Protein AF-A0A2E6Q935-F1 (afdb_monomer_lite)

Sequence (574 aa):
MYQRMMLMRLKRLKIRVLTGVFLGLAAVMPATADIRQLAAIGEKAPDQEKGEPEIPWSAQVLEIQRALDELGLYRGPINGRLNAATEKAIRRFEIKFGRIGQGGLSPDGILNLSAVTNAVRIQRLLEKSRERQVIRARAALQENAKTRDLVGGVERWARGSADITYTATCTPATMTQCSLARALDEIAKIKRADYRDWALRDAVRVIANLGEEKVGREVIGKISDPRLILVALREMAEGLAHADRPSAARNVALAIPDIRNRAKAIASIAIAHFTKGKAELGRRMIREMLDVLVEEPSMSIYVSLVTEMSHRLVRRGQRENAVELVRAAERRVADREPDSKLDSEWGMVATAYAALGDKDATGRALERIKNADTRQSLILPTAEIFSEDLTTNAASEKKSSPARLRNLVVAMNNFAGARQASGDLDGAKLLVERAGEFLKLLDRSYASDYARAHFIDRALTLGMTAEAVAVIEKINRKTLRIKKSWSFVAFGVETISFESALADTEKVANLFERCLIYLHASRVLGGRLPSALINRLIAKAHALTDKMTEPWWRARALISLAETYRANATVRKN

Secondary structure (DSSP, 8-state):
--HHHHTTTGGG-SS----------------------------------PPPP-PPB-HHHHHHHHHHHHTT---S--SSB--HHHHHHHHHHHHHH---SSSSS-HHHHHHHHHHHHHHHHHHHHHHHHHHHHHHHHHHHHHSTTTGGGSS-HHHHTTS-----------TTTHHHHHHHHHHHHHHT---HHHHHHHHHHHHHHHHHTT-HHHHHHHHTT---HHHHHHHHHHHHHHHHHTT-HHHHHHHHHT--SHHHHHHHHHHHHHHHHHTT-HHHHHHHHHHHHHHHHT---HHHHHHHHHHHHHHHHTTT-HHHHHHHHHHHHHHHHTS-TTS--HHHHHHHHHHHHHTT-HHHHHHHHHT---HHHHHHHHHHHHHHH-SS----GGGGTTS-HHHHHHHHHHHHHHHHHHHHTT-HHHHHHHHHHHHHHHHHS-SSHHHHHHHHHHHHHHHHTT-HHHHHHHHTT---HHHHHHHHHHHHHTT-TTS-HHHHHHHHHT---HHHHHHHHHHHHHHSTTTS-HHHHHHHHHHHHHHHHH--SHHHHHHHHHHHHHHHHHHHHHTT-

Structure (mmCIF, N/CA/C/O backbone):
data_AF-A0A2E6Q935-F1
#
_entry.id   AF-A0A2E6Q935-F1
#
loop_
_atom_site.group_PDB
_atom_site.id
_atom_site.type_symbol
_atom_site.label_atom_id
_atom_site.label_alt_id
_atom_site.label_comp_id
_atom_site.label_asym_id
_atom_site.label_entity_id
_atom_site.label_seq_id
_atom_site.pdbx_PDB_ins_code
_atom_site.Cartn_x
_atom_site.Cartn_y
_atom_site.Cartn_z
_atom_site.occupancy
_atom_site.B_iso_or_equiv
_atom_site.auth_seq_id
_atom_site.auth_comp_id
_atom_site.auth_asym_id
_atom_site.auth_atom_id
_atom_site.pdbx_PDB_model_num
ATOM 1 N N . MET A 1 1 ? 11.431 -3.078 1.982 1.00 28.97 1 MET A N 1
ATOM 2 C CA . MET A 1 1 ? 12.297 -1.870 1.930 1.00 28.97 1 MET A CA 1
ATOM 3 C C . MET A 1 1 ? 13.295 -1.769 3.093 1.00 28.97 1 MET A C 1
ATOM 5 O O . MET A 1 1 ? 14.371 -1.238 2.877 1.00 28.97 1 MET A O 1
ATOM 9 N N . TYR A 1 2 ? 13.038 -2.353 4.272 1.00 25.16 2 TYR A N 1
ATOM 10 C CA . TYR A 1 2 ? 14.078 -2.524 5.307 1.00 25.16 2 TYR A CA 1
ATOM 11 C C . TYR A 1 2 ? 15.154 -3.581 4.943 1.00 25.16 2 TYR A C 1
ATOM 13 O O . TYR A 1 2 ? 16.296 -3.480 5.372 1.00 25.16 2 TYR A O 1
ATOM 21 N N . GLN A 1 3 ? 14.840 -4.558 4.080 1.00 29.91 3 GLN A N 1
ATOM 22 C CA . GLN A 1 3 ? 15.722 -5.708 3.801 1.00 29.91 3 GLN A CA 1
ATOM 23 C C . GLN A 1 3 ? 16.860 -5.478 2.786 1.00 29.91 3 GLN A C 1
ATOM 25 O O . GLN A 1 3 ? 17.916 -6.084 2.934 1.00 29.91 3 GLN A O 1
ATOM 30 N N . ARG A 1 4 ? 16.750 -4.546 1.825 1.00 30.67 4 ARG A N 1
ATOM 31 C CA . ARG A 1 4 ? 17.932 -4.127 1.029 1.00 30.67 4 ARG A CA 1
ATOM 32 C C . ARG A 1 4 ? 18.929 -3.310 1.871 1.00 30.67 4 ARG A C 1
ATOM 34 O O . ARG A 1 4 ? 20.099 -3.229 1.519 1.00 30.67 4 ARG A O 1
ATOM 41 N N . MET A 1 5 ? 18.475 -2.748 2.997 1.00 29.28 5 MET A N 1
ATOM 42 C CA . MET A 1 5 ? 19.273 -1.907 3.895 1.00 29.28 5 MET A CA 1
ATOM 43 C C . MET A 1 5 ? 20.186 -2.720 4.834 1.00 29.28 5 MET A C 1
ATOM 45 O O . MET A 1 5 ? 21.201 -2.202 5.291 1.00 29.28 5 MET A O 1
ATOM 49 N N . MET A 1 6 ? 19.886 -4.005 5.066 1.00 28.14 6 MET A N 1
ATOM 50 C CA . MET A 1 6 ? 20.746 -4.914 5.840 1.00 28.14 6 MET A CA 1
ATOM 51 C C . MET A 1 6 ? 21.801 -5.606 4.955 1.00 28.14 6 MET A C 1
ATOM 53 O O . MET A 1 6 ? 22.958 -5.717 5.351 1.00 28.14 6 MET A O 1
ATOM 57 N N . LEU A 1 7 ? 21.447 -5.939 3.706 1.00 28.31 7 LEU A N 1
ATOM 58 C CA . LEU A 1 7 ? 22.338 -6.585 2.725 1.00 28.31 7 LEU A CA 1
ATOM 59 C C . LEU A 1 7 ? 23.564 -5.740 2.309 1.00 28.31 7 LEU A C 1
ATOM 61 O O . LEU A 1 7 ? 24.525 -6.290 1.779 1.00 28.31 7 LEU A O 1
ATOM 65 N N . MET A 1 8 ? 23.580 -4.426 2.578 1.00 26.20 8 MET A N 1
ATOM 66 C CA . MET A 1 8 ? 24.757 -3.564 2.356 1.00 26.20 8 MET A CA 1
ATOM 67 C C . MET A 1 8 ? 25.541 -3.190 3.622 1.00 26.20 8 MET A C 1
ATOM 69 O O . MET A 1 8 ? 26.686 -2.762 3.488 1.00 26.20 8 MET A O 1
ATOM 73 N N . ARG A 1 9 ? 25.011 -3.377 4.842 1.00 25.72 9 ARG A N 1
ATOM 74 C CA . ARG A 1 9 ? 25.806 -3.101 6.057 1.00 25.72 9 ARG A CA 1
ATOM 75 C C . ARG A 1 9 ? 26.926 -4.128 6.279 1.00 25.72 9 ARG A C 1
ATOM 77 O O . ARG A 1 9 ? 27.952 -3.768 6.839 1.00 25.72 9 ARG A O 1
ATOM 84 N N . LEU A 1 10 ? 26.801 -5.350 5.754 1.00 26.28 10 LEU A N 1
ATOM 85 C CA . LEU A 1 10 ? 27.824 -6.401 5.895 1.00 26.28 10 LEU A CA 1
ATOM 86 C C . LEU A 1 10 ? 28.939 -6.364 4.837 1.00 26.28 10 LEU A C 1
ATOM 88 O O . LEU A 1 10 ? 30.028 -6.864 5.097 1.00 26.28 10 LEU A O 1
ATOM 92 N N . LYS A 1 11 ? 28.752 -5.687 3.692 1.00 29.31 11 LYS A N 1
ATOM 93 C CA . LYS A 1 11 ? 29.875 -5.432 2.762 1.00 29.31 11 LYS A CA 1
ATOM 94 C C . LYS A 1 11 ? 30.903 -4.431 3.321 1.00 29.31 11 LYS A C 1
ATOM 96 O O . LYS A 1 11 ? 31.987 -4.329 2.761 1.00 29.31 11 LYS A O 1
ATOM 101 N N . ARG A 1 12 ? 30.591 -3.730 4.423 1.00 29.11 12 ARG A N 1
ATOM 102 C CA . ARG A 1 12 ? 31.479 -2.777 5.120 1.00 29.11 12 ARG A CA 1
ATOM 103 C C . ARG A 1 12 ? 32.049 -3.280 6.457 1.00 29.11 12 ARG A C 1
ATOM 105 O O . ARG A 1 12 ? 32.733 -2.510 7.115 1.00 29.11 12 ARG A O 1
ATOM 112 N N . LEU A 1 13 ? 31.815 -4.538 6.849 1.00 24.75 13 LEU A N 1
ATOM 113 C CA . LEU A 1 13 ? 32.445 -5.140 8.041 1.00 24.75 13 LEU A CA 1
ATOM 114 C C . LEU A 1 13 ? 33.600 -6.102 7.703 1.00 24.75 13 LEU A C 1
ATOM 116 O O . LEU A 1 13 ? 34.026 -6.886 8.543 1.00 24.75 13 LEU A O 1
ATOM 120 N N . LYS A 1 14 ? 34.143 -6.040 6.480 1.00 28.44 14 LYS A N 1
ATOM 121 C CA . LYS A 1 14 ? 35.535 -6.451 6.276 1.00 28.44 14 LYS A CA 1
ATOM 122 C C . LYS A 1 14 ? 36.405 -5.354 6.897 1.00 28.44 14 LYS A C 1
ATOM 124 O O . LYS A 1 14 ? 36.316 -4.216 6.455 1.00 28.44 14 LYS A O 1
ATOM 129 N N . ILE A 1 15 ? 37.253 -5.738 7.857 1.00 31.00 15 ILE A N 1
ATOM 130 C CA . ILE A 1 15 ? 38.309 -4.936 8.508 1.00 31.00 15 ILE A CA 1
ATOM 131 C C . ILE A 1 15 ? 37.834 -4.138 9.740 1.00 31.00 15 ILE A C 1
ATOM 133 O O . ILE A 1 15 ? 37.561 -2.945 9.651 1.00 31.00 15 ILE A O 1
ATOM 137 N N . ARG A 1 16 ? 37.769 -4.807 10.902 1.00 28.00 16 ARG A N 1
ATOM 138 C CA . ARG A 1 16 ? 38.274 -4.346 12.220 1.00 28.00 16 ARG A CA 1
ATOM 139 C C . ARG A 1 16 ? 37.688 -5.201 13.348 1.00 28.00 16 ARG A C 1
ATOM 141 O O . ARG A 1 16 ? 36.627 -4.893 13.873 1.00 28.00 16 ARG A O 1
ATOM 148 N N . VAL A 1 17 ? 38.434 -6.223 13.758 1.00 23.88 17 VAL A N 1
ATOM 149 C CA . VAL A 1 17 ? 38.594 -6.546 15.180 1.00 23.88 17 VAL A CA 1
ATOM 150 C C . VAL A 1 17 ? 40.092 -6.752 15.377 1.00 23.88 17 VAL A C 1
ATOM 152 O O . VAL A 1 17 ? 40.624 -7.820 15.095 1.00 23.88 17 VAL A O 1
ATOM 155 N N . LEU A 1 18 ? 40.772 -5.667 15.764 1.00 24.14 18 LEU A N 1
ATOM 156 C CA . LEU A 1 18 ? 41.978 -5.777 16.573 1.00 24.14 18 LEU A CA 1
ATOM 157 C C . LEU A 1 18 ? 41.522 -6.404 17.892 1.00 24.14 18 LEU A C 1
ATOM 159 O O . LEU A 1 18 ? 40.772 -5.788 18.647 1.00 24.14 18 LEU A O 1
ATOM 163 N N . THR A 1 19 ? 41.941 -7.635 18.135 1.00 25.34 19 THR A N 1
ATOM 164 C CA . THR A 1 19 ? 41.973 -8.235 19.464 1.00 25.34 19 THR A CA 1
ATOM 165 C C . THR A 1 19 ? 43.048 -7.520 20.272 1.00 25.34 19 THR A C 1
ATOM 167 O O . THR A 1 19 ? 44.233 -7.628 19.960 1.00 25.34 19 THR A O 1
ATOM 170 N N . GLY A 1 20 ? 42.628 -6.761 21.280 1.00 22.64 20 GLY A N 1
ATOM 171 C CA . GLY A 1 20 ? 43.500 -6.245 22.323 1.00 22.64 20 GLY A CA 1
ATOM 172 C C . GLY A 1 20 ? 43.290 -7.032 23.614 1.00 22.64 20 GLY A C 1
ATOM 173 O O . GLY A 1 20 ? 42.170 -7.056 24.114 1.00 22.64 20 GLY A O 1
ATOM 174 N N . VAL A 1 21 ? 44.410 -7.553 24.138 1.00 22.72 21 VAL A N 1
ATOM 175 C CA . VAL A 1 21 ? 44.693 -7.985 25.528 1.00 22.72 21 VAL A CA 1
ATOM 176 C C . VAL A 1 21 ? 44.031 -9.328 25.929 1.00 22.72 21 VAL A C 1
ATOM 178 O O . VAL A 1 21 ? 42.815 -9.443 25.913 1.00 22.72 21 VAL A O 1
ATOM 181 N N . PHE A 1 22 ? 44.750 -10.427 26.214 1.00 23.27 22 PHE A N 1
ATOM 182 C CA . PHE A 1 22 ? 45.797 -10.601 27.236 1.00 23.27 22 PHE A CA 1
ATOM 183 C C . PHE A 1 22 ? 46.892 -11.637 26.878 1.00 23.27 22 PHE A C 1
ATOM 185 O O . PHE A 1 22 ? 46.672 -12.566 26.107 1.00 23.27 22 PHE A O 1
ATOM 192 N N . LEU A 1 23 ? 48.062 -11.413 27.489 1.00 24.19 23 LEU A N 1
ATOM 193 C CA . LEU A 1 23 ? 49.360 -12.097 27.410 1.00 24.19 23 LEU A CA 1
ATOM 194 C C . LEU A 1 23 ? 49.389 -13.584 27.830 1.00 24.19 23 LEU A C 1
ATOM 196 O O . LEU A 1 23 ? 48.685 -13.989 28.749 1.00 24.19 23 LEU A O 1
ATOM 200 N N . GLY A 1 24 ? 50.379 -14.305 27.280 1.00 23.59 24 GLY A N 1
ATOM 201 C CA . GLY A 1 24 ? 51.028 -15.488 27.868 1.00 23.59 24 GLY A CA 1
ATOM 202 C C . GLY A 1 24 ? 52.171 -16.011 26.977 1.00 23.59 24 GLY A C 1
ATOM 203 O O . GLY A 1 24 ? 51.910 -16.569 25.919 1.00 23.59 24 GLY A O 1
ATOM 204 N N . LEU A 1 25 ? 53.426 -15.760 27.371 1.00 23.62 25 LEU A N 1
ATOM 205 C CA . LEU A 1 25 ? 54.692 -16.023 26.655 1.00 23.62 25 LEU A CA 1
ATOM 206 C C . LEU A 1 25 ? 55.172 -17.495 26.724 1.00 23.62 25 LEU A C 1
ATOM 208 O O . LEU A 1 25 ? 55.085 -18.079 27.798 1.00 23.62 25 LEU A O 1
ATOM 212 N N . ALA A 1 26 ? 55.789 -17.994 25.634 1.00 25.73 26 ALA A N 1
ATOM 213 C CA . ALA A 1 26 ? 57.056 -18.779 25.529 1.00 25.73 26 ALA A CA 1
ATOM 214 C C . ALA A 1 26 ? 57.119 -19.465 24.129 1.00 25.73 26 ALA A C 1
ATOM 216 O O . ALA A 1 26 ? 56.243 -20.261 23.817 1.00 25.73 26 ALA A O 1
ATOM 217 N N . ALA A 1 27 ? 57.917 -19.011 23.140 1.00 24.38 27 ALA A N 1
ATOM 218 C CA . ALA A 1 27 ? 59.335 -19.349 22.841 1.00 24.38 27 ALA A CA 1
ATOM 219 C C . ALA A 1 27 ? 59.553 -20.880 22.640 1.00 24.38 27 ALA A C 1
ATOM 221 O O . ALA A 1 27 ? 59.147 -21.637 23.506 1.00 24.38 27 ALA A O 1
ATOM 222 N N . VAL A 1 28 ? 60.132 -21.462 21.571 1.00 26.25 28 VAL A N 1
ATOM 223 C CA . VAL A 1 28 ? 61.346 -21.172 20.768 1.00 26.25 28 VAL A CA 1
ATOM 224 C C . VAL A 1 28 ? 61.262 -21.870 19.374 1.00 26.25 28 VAL A C 1
ATOM 226 O O . VAL A 1 28 ? 60.418 -22.723 19.130 1.00 26.25 28 VAL A O 1
ATOM 229 N N . MET A 1 29 ? 62.148 -21.423 18.481 1.00 24.98 29 MET A N 1
ATOM 230 C CA . MET A 1 29 ? 62.383 -21.571 17.030 1.00 24.98 29 MET A CA 1
ATOM 231 C C . MET A 1 29 ? 62.791 -22.971 16.436 1.00 24.98 29 MET A C 1
ATOM 233 O O . MET A 1 29 ? 62.803 -23.948 17.177 1.00 24.98 29 MET A O 1
ATOM 237 N N . PRO A 1 30 ? 63.061 -23.088 15.098 1.00 43.94 30 PRO A N 1
ATOM 238 C CA . PRO A 1 30 ? 62.725 -24.224 14.213 1.00 43.94 30 PRO A CA 1
ATOM 239 C C . PRO A 1 30 ? 63.929 -25.077 13.744 1.00 43.94 30 PRO A C 1
ATOM 241 O O . PRO A 1 30 ? 65.074 -24.730 14.012 1.00 43.94 30 PRO A O 1
ATOM 244 N N . ALA A 1 31 ? 63.691 -26.120 12.931 1.00 25.81 31 ALA A N 1
ATOM 245 C CA . ALA A 1 31 ? 64.722 -26.689 12.052 1.00 25.81 31 ALA A CA 1
ATOM 246 C C . ALA A 1 31 ? 64.144 -27.346 10.783 1.00 25.81 31 ALA A C 1
ATOM 248 O O . ALA A 1 31 ? 63.236 -28.171 10.823 1.00 25.81 31 ALA A O 1
ATOM 249 N N . THR A 1 32 ? 64.714 -26.936 9.656 1.00 29.25 32 THR A N 1
ATOM 250 C CA . THR A 1 32 ? 64.624 -27.482 8.298 1.00 29.25 32 THR A CA 1
ATOM 251 C C . THR A 1 32 ? 65.461 -28.754 8.145 1.00 29.25 32 THR A C 1
ATOM 253 O O . THR A 1 32 ? 66.573 -28.772 8.664 1.00 29.25 32 THR A O 1
ATOM 256 N N . ALA A 1 33 ? 65.028 -29.720 7.329 1.00 25.28 33 ALA A N 1
ATOM 257 C CA . ALA A 1 33 ? 65.910 -30.475 6.427 1.00 25.28 33 ALA A CA 1
ATOM 258 C C . ALA A 1 33 ? 65.089 -31.374 5.491 1.00 25.28 33 ALA A C 1
ATOM 260 O O . ALA A 1 33 ? 64.257 -32.160 5.934 1.00 25.28 33 ALA A O 1
ATOM 261 N N . ASP A 1 34 ? 65.373 -31.252 4.200 1.00 30.25 34 ASP A N 1
ATOM 262 C CA . ASP A 1 34 ? 64.890 -32.083 3.104 1.00 30.25 34 ASP A CA 1
ATOM 263 C C . ASP A 1 34 ? 66.150 -32.571 2.377 1.00 30.25 34 ASP A C 1
ATOM 265 O O . ASP A 1 34 ? 66.870 -31.734 1.834 1.00 30.25 34 ASP A O 1
ATOM 269 N N . ILE A 1 35 ? 66.478 -33.871 2.414 1.00 26.08 35 ILE A N 1
ATOM 270 C CA . ILE A 1 35 ? 67.485 -34.486 1.528 1.00 26.08 35 ILE A CA 1
ATOM 271 C C . ILE A 1 35 ? 67.045 -35.905 1.143 1.00 26.08 35 ILE A C 1
ATOM 273 O O . ILE A 1 35 ? 66.621 -36.721 1.957 1.00 26.08 35 ILE A O 1
ATOM 277 N N . ARG A 1 36 ? 67.170 -36.135 -0.162 1.00 25.27 36 ARG A N 1
ATOM 278 C CA . ARG A 1 36 ? 66.752 -37.257 -0.998 1.00 25.27 36 ARG A CA 1
ATOM 279 C C . ARG A 1 36 ? 67.483 -38.582 -0.731 1.00 25.27 36 ARG A C 1
ATOM 281 O O . ARG A 1 36 ? 68.671 -38.596 -0.441 1.00 25.27 36 ARG A O 1
ATOM 288 N N . GLN A 1 37 ? 66.731 -39.658 -0.983 1.00 30.66 37 GLN A N 1
ATOM 289 C CA . GLN A 1 37 ? 67.068 -40.929 -1.656 1.00 30.66 37 GLN A CA 1
ATOM 290 C C . GLN A 1 37 ? 68.526 -41.426 -1.687 1.00 30.66 37 GLN A C 1
ATOM 292 O O . GLN A 1 37 ? 69.373 -40.831 -2.347 1.00 30.66 37 GLN A O 1
ATOM 297 N N . LEU A 1 38 ? 68.708 -42.667 -1.218 1.00 26.02 38 LEU A N 1
ATOM 298 C CA . LEU A 1 38 ? 69.609 -43.665 -1.808 1.00 26.02 38 LEU A CA 1
ATOM 299 C C . LEU A 1 38 ? 68.895 -45.033 -1.848 1.00 26.02 38 LEU A C 1
ATOM 301 O O . LEU A 1 38 ? 68.289 -45.460 -0.869 1.00 26.02 38 LEU A O 1
ATOM 305 N N . ALA A 1 39 ? 68.932 -45.658 -3.026 1.00 24.06 39 ALA A N 1
ATOM 306 C CA . ALA A 1 39 ? 68.445 -47.003 -3.354 1.00 24.06 39 ALA A CA 1
ATOM 307 C C . ALA A 1 39 ? 69.326 -48.086 -2.661 1.00 24.06 39 ALA A C 1
ATOM 309 O O . ALA A 1 39 ? 70.409 -47.753 -2.197 1.00 24.06 39 ALA A O 1
ATOM 310 N N . ALA A 1 40 ? 69.010 -49.381 -2.534 1.00 25.34 40 ALA A N 1
ATOM 311 C CA . ALA A 1 40 ? 68.330 -50.293 -3.444 1.00 25.34 40 ALA A CA 1
ATOM 312 C C . ALA A 1 40 ? 68.147 -51.707 -2.801 1.00 25.34 40 ALA A C 1
ATOM 314 O O . ALA A 1 40 ? 68.850 -52.053 -1.858 1.00 25.34 40 ALA A O 1
ATOM 315 N N . ILE A 1 41 ? 67.302 -52.523 -3.458 1.00 25.67 41 ILE A N 1
ATOM 316 C CA . ILE A 1 41 ? 67.237 -54.009 -3.563 1.00 25.67 41 ILE A CA 1
ATOM 317 C C . ILE A 1 41 ? 66.680 -54.851 -2.394 1.00 25.67 41 ILE A C 1
ATOM 319 O O . ILE A 1 41 ? 67.276 -54.959 -1.329 1.00 25.67 41 ILE A O 1
ATOM 323 N N . GLY A 1 42 ? 65.603 -55.592 -2.695 1.00 25.11 42 GLY A N 1
ATOM 324 C CA . GLY A 1 42 ? 65.217 -56.827 -2.003 1.00 25.11 42 GLY A CA 1
ATOM 325 C C . GLY A 1 42 ? 63.743 -57.192 -2.204 1.00 25.11 42 GLY A C 1
ATOM 326 O O . GLY A 1 42 ? 62.885 -56.673 -1.501 1.00 25.11 42 GLY A O 1
ATOM 327 N N . GLU A 1 43 ? 63.445 -58.065 -3.169 1.00 28.62 43 GLU A N 1
ATOM 328 C CA . GLU A 1 43 ? 62.108 -58.607 -3.457 1.00 28.62 43 GLU A CA 1
ATOM 329 C C . GLU A 1 43 ? 61.421 -59.255 -2.239 1.00 28.62 43 GLU A C 1
ATOM 331 O O . GLU A 1 43 ? 62.008 -60.110 -1.575 1.00 28.62 43 GLU A O 1
ATOM 336 N N . LYS A 1 44 ? 60.133 -58.932 -2.035 1.00 27.77 44 LYS A N 1
ATOM 337 C CA . LYS A 1 44 ? 59.040 -59.884 -1.738 1.00 27.77 44 LYS A CA 1
ATOM 338 C C . LYS A 1 44 ? 57.671 -59.192 -1.861 1.00 27.77 44 LYS A C 1
ATOM 340 O O . LYS A 1 44 ? 57.444 -58.137 -1.281 1.00 27.77 44 LYS A O 1
ATOM 345 N N . ALA A 1 45 ? 56.770 -59.802 -2.628 1.00 25.97 45 ALA A N 1
ATOM 346 C CA . ALA A 1 45 ? 55.338 -59.491 -2.693 1.00 25.97 45 ALA A CA 1
ATOM 347 C C . ALA A 1 45 ? 54.552 -60.332 -1.657 1.00 25.97 45 ALA A C 1
ATOM 349 O O . ALA A 1 45 ? 55.096 -61.319 -1.160 1.00 25.97 45 ALA A O 1
ATOM 350 N N . PRO A 1 46 ? 53.244 -60.096 -1.459 1.00 33.28 46 PRO A N 1
ATOM 351 C CA . PRO A 1 46 ? 52.618 -58.886 -0.943 1.00 33.28 46 PRO A CA 1
ATOM 352 C C . PRO A 1 46 ? 51.925 -59.193 0.401 1.00 33.28 46 PRO A C 1
ATOM 354 O O . PRO A 1 46 ? 51.058 -60.064 0.468 1.00 33.28 46 PRO A O 1
ATOM 357 N N . ASP A 1 47 ? 52.254 -58.452 1.459 1.00 31.78 47 ASP A N 1
ATOM 358 C CA . ASP A 1 47 ? 51.438 -58.470 2.674 1.00 31.78 47 ASP A CA 1
ATOM 359 C C . ASP A 1 47 ? 50.230 -57.544 2.505 1.00 31.78 47 ASP A C 1
ATOM 361 O O . ASP A 1 47 ? 50.319 -56.417 2.021 1.00 31.78 47 ASP A O 1
ATOM 365 N N . GLN A 1 48 ? 49.089 -58.097 2.891 1.00 32.19 48 GLN A N 1
ATOM 366 C CA . GLN A 1 48 ? 47.730 -57.592 2.768 1.00 32.19 48 GLN A CA 1
ATOM 367 C C . GLN A 1 48 ? 47.581 -56.099 3.116 1.00 32.19 48 GLN A C 1
ATOM 369 O O . GLN A 1 48 ? 47.890 -55.670 4.232 1.00 32.19 48 GLN A O 1
ATOM 374 N N . GLU A 1 49 ? 47.017 -55.320 2.184 1.00 34.78 49 GLU A N 1
ATOM 375 C CA . GLU A 1 49 ? 46.527 -53.967 2.458 1.00 34.78 49 GLU A CA 1
ATOM 376 C C . GLU A 1 49 ? 45.410 -54.032 3.509 1.00 34.78 49 GLU A C 1
ATOM 378 O O . GLU A 1 49 ? 44.287 -54.473 3.259 1.00 34.78 49 GLU A O 1
ATOM 383 N N . LYS A 1 50 ? 45.743 -53.580 4.719 1.00 36.03 50 LYS A N 1
ATOM 384 C CA . LYS A 1 50 ? 44.786 -53.261 5.777 1.00 36.03 50 LYS A CA 1
ATOM 385 C C . LYS A 1 50 ? 43.824 -52.192 5.258 1.00 36.03 50 LYS A C 1
ATOM 387 O O . LYS A 1 50 ? 44.251 -51.085 4.939 1.00 36.03 50 LYS A O 1
ATOM 392 N N . GLY A 1 51 ? 42.538 -52.534 5.202 1.00 33.72 51 GLY A N 1
ATOM 393 C CA . GLY A 1 51 ? 41.468 -51.622 4.808 1.00 33.72 51 GLY A CA 1
ATOM 394 C C . GLY A 1 51 ? 41.468 -50.332 5.631 1.00 33.72 51 GLY A C 1
ATOM 395 O O . GLY A 1 51 ? 41.607 -50.356 6.856 1.00 33.72 51 GLY A O 1
ATOM 396 N N . GLU A 1 52 ? 41.310 -49.205 4.937 1.00 39.88 52 GLU A N 1
ATOM 397 C CA . GLU A 1 52 ? 41.048 -47.901 5.545 1.00 39.88 52 GLU A CA 1
ATOM 398 C C . GLU A 1 52 ? 39.827 -47.981 6.484 1.00 39.88 52 GLU A C 1
ATOM 400 O O . GLU A 1 52 ? 38.856 -48.677 6.175 1.00 39.88 52 GLU A O 1
ATOM 405 N N . PRO A 1 53 ? 39.829 -47.268 7.625 1.00 45.62 53 PRO A N 1
ATOM 406 C CA . PRO A 1 53 ? 38.698 -47.275 8.547 1.00 45.62 53 PRO A CA 1
ATOM 407 C C . PRO A 1 53 ? 37.413 -46.796 7.849 1.00 45.62 53 PRO A C 1
ATOM 409 O O . PRO A 1 53 ? 37.362 -45.691 7.303 1.00 45.62 53 PRO A O 1
ATOM 412 N N . GLU A 1 54 ? 36.353 -47.612 7.886 1.00 50.41 54 GLU A N 1
ATOM 413 C CA . GLU A 1 54 ? 35.042 -47.246 7.341 1.00 50.41 54 GLU A CA 1
ATOM 414 C C . GLU A 1 54 ? 34.462 -46.038 8.089 1.00 50.41 54 GLU A C 1
ATOM 416 O O . GLU A 1 54 ? 33.962 -46.135 9.209 1.00 50.41 54 GLU A O 1
ATOM 421 N N . ILE A 1 55 ? 34.497 -44.872 7.445 1.00 57.91 55 ILE A N 1
ATOM 422 C CA . ILE A 1 55 ? 33.901 -43.645 7.979 1.00 57.91 55 ILE A CA 1
ATOM 423 C C . ILE A 1 55 ? 32.366 -43.814 8.050 1.00 57.91 55 ILE A C 1
ATOM 425 O O . ILE A 1 55 ? 31.766 -44.152 7.017 1.00 57.91 55 ILE A O 1
ATOM 429 N N . PRO A 1 56 ? 31.714 -43.545 9.206 1.00 70.88 56 PRO A N 1
ATOM 430 C CA . PRO A 1 56 ? 30.268 -43.692 9.378 1.00 70.88 56 PRO A CA 1
ATOM 431 C C . PRO A 1 56 ? 29.442 -42.794 8.448 1.00 70.88 56 PRO A C 1
ATOM 433 O O . PRO A 1 56 ? 29.815 -41.658 8.141 1.00 70.88 56 PRO A O 1
ATOM 436 N N . TRP A 1 57 ? 28.280 -43.295 8.028 1.00 78.31 57 TRP A N 1
ATOM 437 C CA . TRP A 1 57 ? 27.298 -42.550 7.237 1.00 78.31 57 TRP A CA 1
ATOM 438 C C . TRP A 1 57 ? 26.485 -41.569 8.100 1.00 78.31 57 TRP A C 1
ATOM 440 O O . TRP A 1 57 ? 26.098 -41.894 9.221 1.00 78.31 57 TRP A O 1
ATOM 450 N N . SER A 1 58 ? 26.169 -40.384 7.562 1.00 76.56 58 SER A N 1
ATOM 451 C CA . SER A 1 58 ? 25.304 -39.382 8.196 1.00 76.56 58 SER A CA 1
ATOM 452 C C . SER A 1 58 ? 24.354 -38.715 7.195 1.00 76.56 58 SER A C 1
ATOM 454 O O . SER A 1 58 ? 24.776 -38.151 6.180 1.00 76.56 58 SER A O 1
ATOM 456 N N . ALA A 1 59 ? 23.058 -38.695 7.527 1.00 76.56 59 ALA A N 1
ATOM 457 C CA . ALA A 1 59 ? 22.026 -37.992 6.759 1.00 76.56 59 ALA A CA 1
ATOM 458 C C . ALA A 1 59 ? 22.306 -36.481 6.637 1.00 76.56 59 ALA A C 1
ATOM 460 O O . ALA A 1 59 ? 22.051 -35.878 5.595 1.00 76.56 59 ALA A O 1
ATOM 461 N N . GLN A 1 60 ? 22.885 -35.880 7.680 1.00 69.88 60 GLN A N 1
ATOM 462 C CA . GLN A 1 60 ? 23.256 -34.463 7.688 1.00 69.88 60 GLN A CA 1
ATOM 463 C C . GLN A 1 60 ? 24.432 -34.201 6.741 1.00 69.88 60 GLN A C 1
ATOM 465 O O . GLN A 1 60 ? 24.405 -33.246 5.969 1.00 69.88 60 GLN A O 1
ATOM 470 N N . VAL A 1 61 ? 25.441 -35.080 6.729 1.00 78.69 61 VAL A N 1
ATOM 471 C CA . VAL A 1 61 ? 26.572 -34.979 5.789 1.00 78.69 61 VAL A CA 1
ATOM 472 C C . VAL A 1 61 ? 26.098 -35.152 4.344 1.00 78.69 61 VAL A C 1
ATOM 474 O O . VAL A 1 61 ? 26.580 -34.449 3.459 1.00 78.69 61 VAL A O 1
ATOM 477 N N . LEU A 1 62 ? 25.114 -36.020 4.098 1.00 84.31 62 LEU A N 1
ATOM 478 C CA . LEU A 1 62 ? 24.519 -36.205 2.773 1.00 84.31 62 LEU A CA 1
ATOM 479 C C . LEU A 1 62 ? 23.835 -34.924 2.268 1.00 84.31 62 LEU A C 1
ATOM 481 O O . LEU A 1 62 ? 24.018 -34.535 1.113 1.00 84.31 62 LEU A O 1
ATOM 485 N N . GLU A 1 63 ? 23.072 -34.249 3.131 1.00 79.06 63 GLU A N 1
ATOM 486 C CA . GLU A 1 63 ? 22.438 -32.969 2.803 1.00 79.06 63 GLU A CA 1
ATOM 487 C C . GLU A 1 63 ? 23.486 -31.881 2.522 1.00 79.06 63 GLU A C 1
ATOM 489 O O . GLU A 1 63 ? 23.369 -31.149 1.540 1.00 79.06 63 GLU A O 1
ATOM 494 N N . ILE A 1 64 ? 24.561 -31.838 3.316 1.00 77.69 64 ILE A N 1
ATOM 495 C CA . ILE A 1 64 ? 25.695 -30.925 3.125 1.00 77.69 64 ILE A CA 1
ATOM 496 C C . ILE A 1 64 ? 26.413 -31.176 1.795 1.00 77.69 64 ILE A C 1
ATOM 498 O O . ILE A 1 64 ? 26.723 -30.228 1.076 1.00 77.69 64 ILE A O 1
ATOM 502 N N . GLN A 1 65 ? 26.686 -32.432 1.446 1.00 87.12 65 GLN A N 1
ATOM 503 C CA . GLN A 1 65 ? 27.338 -32.780 0.184 1.00 87.12 65 GLN A CA 1
ATOM 504 C C . GLN A 1 65 ? 26.489 -32.347 -1.013 1.00 87.12 65 GLN A C 1
ATOM 506 O O . GLN A 1 65 ? 27.019 -31.700 -1.912 1.00 87.12 65 GLN A O 1
ATOM 511 N N . ARG A 1 66 ? 25.172 -32.610 -0.992 1.00 85.44 66 ARG A N 1
ATOM 512 C CA . ARG A 1 66 ? 24.227 -32.135 -2.025 1.00 85.44 66 ARG A CA 1
ATOM 513 C C . ARG A 1 66 ? 24.229 -30.613 -2.130 1.00 85.44 66 ARG A C 1
ATOM 515 O O . ARG A 1 66 ? 24.359 -30.062 -3.217 1.00 85.44 66 ARG A O 1
ATOM 522 N N . ALA A 1 67 ? 24.150 -29.935 -0.991 1.00 78.75 67 ALA A N 1
ATOM 523 C CA . ALA A 1 67 ? 24.205 -28.483 -0.891 1.00 78.75 67 ALA A CA 1
ATOM 524 C C . ALA A 1 67 ? 25.502 -27.901 -1.491 1.00 78.75 67 ALA A C 1
ATOM 526 O O . ALA A 1 67 ? 25.467 -26.948 -2.270 1.00 78.75 67 ALA A O 1
ATOM 527 N N . LEU A 1 68 ? 26.659 -28.473 -1.157 1.00 84.50 68 LEU A N 1
ATOM 528 C CA . LEU A 1 68 ? 27.958 -28.031 -1.666 1.00 84.50 68 LEU A CA 1
ATOM 529 C C . LEU A 1 68 ? 28.152 -28.368 -3.152 1.00 84.50 68 LEU A C 1
ATOM 531 O O . LEU A 1 68 ? 28.805 -27.599 -3.863 1.00 84.50 68 LEU A O 1
ATOM 535 N N . ASP A 1 69 ? 27.586 -29.478 -3.621 1.00 88.38 69 ASP A N 1
ATOM 536 C CA . ASP A 1 69 ? 27.582 -29.889 -5.028 1.00 88.38 69 ASP A CA 1
ATOM 537 C C . ASP A 1 69 ? 26.748 -28.939 -5.891 1.00 88.38 69 ASP A C 1
ATOM 539 O O . ASP A 1 69 ? 27.261 -28.373 -6.856 1.00 88.38 69 ASP A O 1
ATOM 543 N N . GLU A 1 70 ? 25.527 -28.608 -5.457 1.00 81.81 70 GLU A N 1
ATOM 544 C CA . GLU A 1 70 ? 24.685 -27.597 -6.109 1.00 81.81 70 GLU A CA 1
ATOM 545 C C . GLU A 1 70 ? 25.403 -26.239 -6.232 1.00 81.81 70 GLU A C 1
ATOM 547 O O . GLU A 1 70 ? 25.185 -25.472 -7.177 1.00 81.81 70 GLU A O 1
ATOM 552 N N . LEU A 1 71 ? 26.272 -25.899 -5.276 1.00 81.69 71 LEU A N 1
ATOM 553 C CA . LEU A 1 71 ? 27.075 -24.673 -5.294 1.00 81.69 71 LEU A CA 1
ATOM 554 C C . LEU A 1 71 ? 28.333 -24.760 -6.177 1.00 81.69 71 LEU A C 1
ATOM 556 O O . LEU A 1 71 ? 29.006 -23.736 -6.349 1.00 81.69 71 LEU A O 1
ATOM 560 N N . GLY A 1 72 ? 28.640 -25.932 -6.738 1.00 86.31 72 GLY A N 1
ATOM 561 C CA . GLY A 1 72 ? 29.848 -26.221 -7.515 1.00 86.31 72 GLY A CA 1
ATOM 562 C C . GLY A 1 72 ? 31.120 -26.284 -6.663 1.00 86.31 72 GLY A C 1
ATOM 563 O O . GLY A 1 72 ? 32.224 -26.067 -7.166 1.00 86.31 72 GLY A O 1
ATOM 564 N N . LEU A 1 73 ? 30.977 -26.493 -5.350 1.00 87.38 73 LEU A N 1
ATOM 565 C CA . LEU A 1 73 ? 32.073 -26.508 -4.376 1.00 87.38 73 LEU A CA 1
ATOM 566 C C . LEU A 1 73 ? 32.473 -27.928 -3.960 1.00 87.38 73 LEU A C 1
ATOM 568 O O . LEU A 1 73 ? 33.591 -28.120 -3.467 1.00 87.38 73 LEU A O 1
ATOM 572 N N . TYR A 1 74 ? 31.599 -28.911 -4.174 1.00 88.94 74 TYR A N 1
ATOM 573 C CA . TYR A 1 74 ? 31.869 -30.334 -3.992 1.00 88.94 74 TYR A CA 1
ATOM 574 C C . TYR A 1 74 ? 32.241 -30.992 -5.327 1.00 88.94 74 TYR A C 1
ATOM 576 O O . TYR A 1 74 ? 31.834 -30.530 -6.385 1.00 88.94 74 TYR A O 1
ATOM 584 N N . ARG A 1 75 ? 33.113 -32.003 -5.280 1.00 87.50 75 ARG A N 1
ATOM 585 C CA . ARG A 1 75 ? 33.562 -32.782 -6.456 1.00 87.50 75 ARG A CA 1
ATOM 586 C C . ARG A 1 75 ? 33.722 -34.273 -6.123 1.00 87.50 75 ARG A C 1
ATOM 588 O O . ARG A 1 75 ? 34.460 -34.974 -6.802 1.00 87.50 75 ARG A O 1
ATOM 595 N N . GLY A 1 76 ? 33.151 -34.707 -5.000 1.00 87.62 76 GLY A N 1
ATOM 596 C CA . GLY A 1 76 ? 33.251 -36.080 -4.507 1.00 87.62 76 GLY A CA 1
ATOM 597 C C . GLY A 1 76 ? 31.926 -36.830 -4.659 1.00 87.62 76 GLY A C 1
ATOM 598 O O . GLY A 1 76 ? 30.944 -36.249 -5.120 1.00 87.62 76 GLY A O 1
ATOM 599 N N . PRO A 1 77 ? 31.874 -38.108 -4.256 1.00 86.69 77 PRO A N 1
ATOM 600 C CA . PRO A 1 77 ? 30.639 -38.882 -4.260 1.00 86.69 77 PRO A CA 1
ATOM 601 C C . PRO A 1 77 ? 29.677 -38.404 -3.163 1.00 86.69 77 PRO A C 1
ATOM 603 O O . PRO A 1 77 ? 30.049 -38.327 -1.995 1.00 86.69 77 PRO A O 1
ATOM 606 N N . ILE A 1 78 ? 28.422 -38.128 -3.525 1.00 87.81 78 ILE A N 1
ATOM 607 C CA . ILE A 1 78 ? 27.353 -37.786 -2.575 1.00 87.81 78 ILE A CA 1
ATOM 608 C C . ILE A 1 78 ? 26.895 -39.073 -1.878 1.00 87.81 78 ILE A C 1
ATOM 610 O O . ILE A 1 78 ? 25.967 -39.745 -2.323 1.00 87.81 78 ILE A O 1
ATOM 614 N N . ASN A 1 79 ? 27.589 -39.447 -0.808 1.00 84.62 79 ASN A N 1
ATOM 615 C CA . ASN A 1 79 ? 27.420 -40.732 -0.131 1.00 84.62 79 ASN A CA 1
ATOM 616 C C . ASN A 1 79 ? 27.165 -40.606 1.376 1.00 84.62 79 ASN A C 1
ATOM 618 O O . ASN A 1 79 ? 27.092 -41.620 2.057 1.00 84.62 79 ASN A O 1
ATOM 622 N N . GLY A 1 80 ? 27.048 -39.388 1.912 1.00 81.62 80 GLY A N 1
ATOM 623 C CA . GLY A 1 80 ? 26.804 -39.142 3.334 1.00 81.62 80 GLY A CA 1
ATOM 624 C C . GLY A 1 80 ? 27.989 -39.461 4.244 1.00 81.62 80 GLY A C 1
ATOM 625 O O . GLY A 1 80 ? 27.833 -39.419 5.460 1.00 81.62 80 GLY A O 1
ATOM 626 N N . ARG A 1 81 ? 29.167 -39.770 3.687 1.00 83.75 81 ARG A N 1
ATOM 627 C CA . ARG A 1 81 ? 30.387 -40.059 4.451 1.00 83.75 81 ARG A CA 1
ATOM 628 C C . ARG A 1 81 ? 31.325 -38.858 4.449 1.00 83.75 81 ARG A C 1
ATOM 630 O O . ARG A 1 81 ? 31.564 -38.236 3.410 1.00 83.75 81 ARG A O 1
ATOM 637 N N . LEU A 1 82 ? 31.895 -38.543 5.609 1.00 76.31 82 LEU A N 1
ATOM 638 C CA . LEU A 1 82 ? 32.817 -37.421 5.767 1.00 76.31 82 LEU A CA 1
ATOM 639 C C . LEU A 1 82 ? 34.205 -37.758 5.199 1.00 76.31 82 LEU A C 1
ATOM 641 O O . LEU A 1 82 ? 35.110 -38.141 5.922 1.00 76.31 82 LEU A O 1
ATOM 645 N N . ASN A 1 83 ? 34.365 -37.631 3.884 1.00 79.88 83 ASN A N 1
ATOM 646 C CA . ASN A 1 83 ? 35.638 -37.866 3.198 1.00 79.88 83 ASN A CA 1
ATOM 647 C C . ASN A 1 83 ? 36.460 -36.574 3.019 1.00 79.88 83 ASN A C 1
ATOM 649 O O . ASN A 1 83 ? 35.944 -35.455 3.122 1.00 79.88 83 ASN A O 1
ATOM 653 N N . ALA A 1 84 ? 37.732 -36.723 2.636 1.00 82.12 84 ALA A N 1
ATOM 654 C CA . ALA A 1 84 ? 38.629 -35.603 2.338 1.00 82.12 84 ALA A CA 1
ATOM 655 C C . ALA A 1 84 ? 38.057 -34.626 1.285 1.00 82.12 84 ALA A C 1
ATOM 657 O O . ALA A 1 84 ? 38.307 -33.416 1.334 1.00 82.12 84 ALA A O 1
ATOM 658 N N . ALA A 1 85 ? 37.240 -35.119 0.344 1.00 83.94 85 ALA A N 1
ATOM 659 C CA . ALA A 1 85 ? 36.550 -34.281 -0.636 1.00 83.94 85 ALA A CA 1
ATOM 660 C C . ALA A 1 85 ? 35.496 -33.363 0.012 1.00 83.94 85 ALA A C 1
ATOM 662 O O . ALA A 1 85 ? 35.340 -32.214 -0.416 1.00 83.94 85 ALA A O 1
ATOM 663 N N . THR A 1 86 ? 34.802 -33.842 1.049 1.00 83.06 86 THR A N 1
ATOM 664 C CA . THR A 1 86 ? 33.763 -33.101 1.787 1.00 83.06 86 THR A CA 1
ATOM 665 C C . THR A 1 86 ? 34.404 -32.014 2.625 1.00 83.06 86 THR A C 1
ATOM 667 O O . THR A 1 86 ? 34.008 -30.853 2.528 1.00 83.06 86 THR A O 1
ATOM 670 N N . GLU A 1 87 ? 35.485 -32.335 3.332 1.00 82.12 87 GLU A N 1
ATOM 671 C CA . GLU A 1 87 ? 36.253 -31.329 4.061 1.00 82.12 87 GLU A CA 1
ATOM 672 C C . GLU A 1 87 ? 36.826 -30.245 3.142 1.00 82.12 87 GLU A C 1
ATOM 674 O O . GLU A 1 87 ? 36.746 -29.053 3.441 1.00 82.12 87 GLU A O 1
ATOM 679 N N . LYS A 1 88 ? 37.378 -30.634 1.985 1.00 85.81 88 LYS A N 1
ATOM 680 C CA . LYS A 1 88 ? 37.898 -29.675 1.000 1.00 85.81 88 LYS A CA 1
ATOM 681 C C . LYS A 1 88 ? 36.790 -28.764 0.469 1.00 85.81 88 LYS A C 1
ATOM 683 O O . LYS A 1 88 ? 37.040 -27.586 0.218 1.00 85.81 88 LYS A O 1
ATOM 688 N N . ALA A 1 89 ? 35.574 -29.280 0.306 1.00 86.69 89 ALA A N 1
ATOM 689 C CA . ALA A 1 89 ? 34.425 -28.489 -0.117 1.00 86.69 89 ALA A CA 1
ATOM 690 C C . ALA A 1 89 ? 33.933 -27.525 0.969 1.00 86.69 89 ALA A C 1
ATOM 692 O O . ALA A 1 89 ? 33.630 -26.378 0.644 1.00 86.69 89 ALA A O 1
ATOM 693 N N . ILE A 1 90 ? 33.946 -27.937 2.239 1.00 81.75 90 ILE A N 1
ATOM 694 C CA . ILE A 1 90 ? 33.645 -27.060 3.378 1.00 81.75 90 ILE A CA 1
ATOM 695 C C . ILE A 1 90 ? 34.684 -25.940 3.470 1.00 81.75 90 ILE A C 1
ATOM 697 O O . ILE A 1 90 ? 34.313 -24.772 3.529 1.00 81.75 90 ILE A O 1
ATOM 701 N N . ARG A 1 91 ? 35.981 -26.251 3.341 1.00 83.12 91 ARG A N 1
ATOM 702 C CA . ARG A 1 91 ? 37.041 -25.226 3.292 1.00 83.12 91 ARG A CA 1
ATOM 703 C C . ARG A 1 91 ? 36.827 -24.235 2.142 1.00 83.12 91 ARG A C 1
ATOM 705 O O . ARG A 1 91 ? 36.926 -23.025 2.332 1.00 83.12 91 ARG A O 1
ATOM 712 N N . ARG A 1 92 ? 36.473 -24.718 0.943 1.00 85.25 92 ARG A N 1
ATOM 713 C CA . ARG A 1 92 ? 36.127 -23.846 -0.200 1.00 85.25 92 ARG A CA 1
ATOM 714 C C . ARG A 1 92 ? 34.906 -22.972 0.079 1.00 85.25 92 ARG A C 1
ATOM 716 O O . ARG A 1 92 ? 34.875 -21.814 -0.339 1.00 85.25 92 ARG A O 1
ATOM 723 N N . PHE A 1 93 ? 33.911 -23.513 0.771 1.00 83.88 93 PHE A N 1
ATOM 724 C CA . PHE A 1 93 ? 32.737 -22.767 1.193 1.00 83.88 93 PHE A CA 1
ATOM 725 C C . PHE A 1 93 ? 33.102 -21.657 2.181 1.00 83.88 93 PHE A C 1
ATOM 727 O O . PHE A 1 93 ? 32.717 -20.509 1.963 1.00 83.88 93 PHE A O 1
ATOM 734 N N . GLU A 1 94 ? 33.900 -21.963 3.204 1.00 82.12 94 GLU A N 1
ATOM 735 C CA . GLU A 1 94 ? 34.357 -20.995 4.208 1.00 82.12 94 GLU A CA 1
ATOM 736 C C . GLU A 1 94 ? 35.181 -19.858 3.592 1.00 82.12 94 GLU A C 1
ATOM 738 O O . GLU A 1 94 ? 35.009 -18.695 3.952 1.00 82.12 94 GLU A O 1
ATOM 743 N N . ILE A 1 95 ? 36.022 -20.160 2.597 1.00 83.56 95 ILE A N 1
ATOM 744 C CA . ILE A 1 95 ? 36.767 -19.141 1.839 1.00 83.56 95 ILE A CA 1
ATOM 745 C C . ILE A 1 95 ? 35.810 -18.206 1.082 1.00 83.56 95 ILE A C 1
ATOM 747 O O . ILE A 1 95 ? 36.036 -16.996 1.011 1.00 83.56 95 ILE A O 1
ATOM 751 N N . LYS A 1 96 ? 34.733 -18.751 0.505 1.00 81.06 96 LYS A N 1
ATOM 752 C CA . LYS A 1 96 ? 33.801 -18.003 -0.350 1.00 81.06 96 LYS A CA 1
ATOM 753 C C . LYS A 1 96 ? 32.772 -17.189 0.439 1.00 81.06 96 LYS A C 1
ATOM 755 O O . LYS A 1 96 ? 32.431 -16.083 0.016 1.00 81.06 96 LYS A O 1
ATOM 760 N N . PHE A 1 97 ? 32.270 -17.722 1.552 1.00 78.12 97 PHE A N 1
ATOM 761 C CA . PHE A 1 97 ? 31.151 -17.151 2.313 1.00 78.12 97 PHE A CA 1
ATOM 762 C C . PHE A 1 97 ? 31.527 -16.668 3.725 1.00 78.12 97 PHE A C 1
ATOM 764 O O . PHE A 1 97 ? 30.716 -15.996 4.359 1.00 78.12 97 PHE A O 1
ATOM 771 N N . GLY A 1 98 ? 32.758 -16.920 4.182 1.00 77.69 98 GLY A N 1
ATOM 772 C CA . GLY A 1 98 ? 33.232 -16.630 5.538 1.00 77.69 98 GLY A CA 1
ATOM 773 C C . GLY A 1 98 ? 33.224 -17.870 6.440 1.00 77.69 98 GLY A C 1
ATOM 774 O O . GLY A 1 98 ? 32.565 -18.862 6.137 1.00 77.69 98 GLY A O 1
ATOM 775 N N . ARG A 1 99 ? 33.968 -17.819 7.555 1.00 77.44 99 ARG A N 1
ATOM 776 C CA . ARG A 1 99 ? 33.995 -18.896 8.563 1.00 77.44 99 ARG A CA 1
ATOM 777 C C . ARG A 1 99 ? 32.598 -19.115 9.151 1.00 77.44 99 ARG A C 1
ATOM 779 O O . ARG A 1 99 ? 31.928 -18.150 9.508 1.00 77.44 99 ARG A O 1
ATOM 786 N N . ILE A 1 100 ? 32.193 -20.377 9.278 1.00 68.44 100 ILE A N 1
ATOM 787 C CA . ILE A 1 100 ? 30.836 -20.785 9.686 1.00 68.44 100 ILE A CA 1
ATOM 788 C C . ILE A 1 100 ? 30.739 -21.264 11.143 1.00 68.44 100 ILE A C 1
ATOM 790 O O . ILE A 1 100 ? 29.660 -21.645 11.580 1.00 68.44 100 ILE A O 1
ATOM 794 N N . GLY A 1 101 ? 31.818 -21.194 11.925 1.00 66.00 101 GLY A N 1
ATOM 795 C CA . GLY A 1 101 ? 31.835 -21.584 13.338 1.00 66.00 101 GLY A CA 1
ATOM 796 C C . GLY A 1 101 ? 33.241 -21.527 13.938 1.00 66.00 101 GLY A C 1
ATOM 797 O O . GLY A 1 101 ? 34.134 -20.891 13.374 1.00 66.00 101 GLY A O 1
ATOM 798 N N . GLN A 1 102 ? 33.448 -22.227 15.059 1.00 57.25 102 GLN A N 1
ATOM 799 C CA . GLN A 1 102 ? 34.739 -22.319 15.765 1.00 57.25 102 GLN A CA 1
ATOM 800 C C . GLN A 1 102 ? 35.809 -23.156 15.025 1.00 57.25 102 GLN A C 1
ATOM 802 O O . GLN A 1 102 ? 36.920 -23.315 15.519 1.00 57.25 102 GLN A O 1
ATOM 807 N N . GLY A 1 103 ? 35.512 -23.611 13.805 1.00 52.41 103 GLY A N 1
ATOM 808 C CA . GLY A 1 103 ? 36.420 -24.339 12.920 1.00 52.41 103 GLY A CA 1
ATOM 809 C C . GLY A 1 103 ? 35.856 -25.710 12.562 1.00 52.41 103 GLY A C 1
ATOM 810 O O . GLY A 1 103 ? 35.615 -26.528 13.443 1.00 52.41 103 GLY A O 1
ATOM 811 N N . GLY A 1 104 ? 35.645 -25.962 11.267 1.00 61.88 104 GLY A N 1
ATOM 812 C CA . GLY A 1 104 ? 35.130 -27.248 10.791 1.00 61.88 104 GLY A CA 1
ATOM 813 C C . GLY A 1 104 ? 33.703 -27.558 11.262 1.00 61.88 104 GLY A C 1
ATOM 814 O O . GLY A 1 104 ? 32.971 -26.672 11.696 1.00 61.88 104 GLY A O 1
ATOM 815 N N . LEU A 1 105 ? 33.295 -28.822 11.121 1.00 61.22 105 LEU A N 1
ATOM 816 C CA . LEU A 1 105 ? 31.936 -29.363 11.304 1.00 61.22 105 LEU A CA 1
ATOM 817 C C . LEU A 1 105 ? 31.407 -29.338 12.757 1.00 61.22 105 LEU A C 1
ATOM 819 O O . LEU A 1 105 ? 30.852 -30.326 13.231 1.00 61.22 105 LEU A O 1
ATOM 823 N N . SER A 1 106 ? 31.536 -28.222 13.478 1.00 64.44 106 SER A N 1
ATOM 824 C CA . SER A 1 106 ? 30.790 -28.035 14.726 1.00 64.44 106 SER A CA 1
ATOM 825 C C . SER A 1 106 ? 29.274 -28.033 14.445 1.00 64.44 106 SER A C 1
ATOM 827 O O . SER A 1 106 ? 28.867 -27.688 13.328 1.00 64.44 106 SER A O 1
ATOM 829 N N . PRO A 1 107 ? 28.409 -28.374 15.422 1.00 64.56 107 PRO A N 1
ATOM 830 C CA . PRO A 1 107 ? 26.954 -28.278 15.259 1.00 64.56 107 PRO A CA 1
ATOM 831 C C . PRO A 1 107 ? 26.503 -26.903 14.738 1.00 64.56 107 PRO A C 1
ATOM 833 O O . PRO A 1 107 ? 25.698 -26.815 13.811 1.00 64.56 107 PRO A O 1
ATOM 836 N N . ASP A 1 108 ? 27.121 -25.831 15.243 1.00 63.75 108 ASP A N 1
ATOM 837 C CA . ASP A 1 108 ? 26.908 -24.463 14.757 1.00 63.75 108 ASP A CA 1
ATOM 838 C C . ASP A 1 108 ? 27.401 -24.267 13.315 1.00 63.75 108 ASP A C 1
ATOM 840 O O . ASP A 1 108 ? 26.730 -23.622 12.509 1.00 63.75 108 ASP A O 1
ATOM 844 N N . GLY A 1 109 ? 28.548 -24.857 12.961 1.00 66.56 109 GLY A N 1
ATOM 845 C CA . GLY A 1 109 ? 29.091 -24.889 11.602 1.00 66.56 109 GLY A CA 1
ATOM 846 C C . GLY A 1 109 ? 28.125 -25.505 10.596 1.00 66.56 109 GLY A C 1
ATOM 847 O O . GLY A 1 109 ? 27.879 -24.926 9.539 1.00 66.56 109 GLY A O 1
ATOM 848 N N . ILE A 1 110 ? 27.521 -26.640 10.947 1.00 68.38 110 ILE A N 1
ATOM 849 C CA . ILE A 1 110 ? 26.545 -27.360 10.118 1.00 68.38 110 ILE A CA 1
ATOM 850 C C . ILE A 1 110 ? 25.245 -26.555 9.960 1.00 68.38 110 ILE A C 1
ATOM 852 O O . ILE A 1 110 ? 24.726 -26.412 8.845 1.00 68.38 110 ILE A O 1
ATOM 856 N N . LEU A 1 111 ? 24.731 -25.977 11.048 1.00 66.81 111 LEU A N 1
ATOM 857 C CA . LEU A 1 111 ? 23.540 -25.123 11.012 1.00 66.81 111 LEU A CA 1
ATOM 858 C C . LEU A 1 111 ? 23.771 -23.864 10.162 1.00 66.81 111 LEU A C 1
ATOM 860 O O . LEU A 1 111 ? 22.936 -23.514 9.327 1.00 66.81 111 LEU A O 1
ATOM 864 N N . ASN A 1 112 ? 24.929 -23.216 10.292 1.00 71.75 112 ASN A N 1
ATOM 865 C CA . ASN A 1 112 ? 25.270 -22.038 9.496 1.00 71.75 112 ASN A CA 1
ATOM 866 C C . ASN A 1 112 ? 25.496 -22.382 8.015 1.00 71.75 112 ASN A C 1
ATOM 868 O O . ASN A 1 112 ? 25.050 -21.640 7.134 1.00 71.75 112 ASN A O 1
ATOM 872 N N . LEU A 1 113 ? 26.132 -23.521 7.719 1.00 76.75 113 LEU A N 1
ATOM 873 C CA . LEU A 1 113 ? 26.326 -24.018 6.354 1.00 76.75 113 LEU A CA 1
ATOM 874 C C . LEU A 1 113 ? 24.990 -24.275 5.652 1.00 76.75 113 LEU A C 1
ATOM 876 O O . LEU A 1 113 ? 24.782 -23.826 4.520 1.00 76.75 113 LEU A O 1
ATOM 880 N N . SER A 1 114 ? 24.079 -24.980 6.327 1.00 75.44 114 SER A N 1
ATOM 881 C CA . SER A 1 114 ? 22.752 -25.288 5.791 1.00 75.44 114 SER A CA 1
ATOM 882 C C . SER A 1 114 ? 21.923 -24.014 5.602 1.00 75.44 114 SER A C 1
ATOM 884 O O . SER A 1 114 ? 21.305 -23.840 4.550 1.00 75.44 114 SER A O 1
ATOM 886 N N . ALA A 1 115 ? 21.982 -23.062 6.540 1.00 73.50 115 ALA A N 1
ATOM 887 C CA . ALA A 1 115 ? 21.309 -21.770 6.426 1.00 73.50 115 ALA A CA 1
ATOM 888 C C . ALA A 1 115 ? 21.800 -20.951 5.219 1.00 73.50 115 ALA A C 1
ATOM 890 O O . ALA A 1 115 ? 20.989 -20.468 4.423 1.00 73.50 115 ALA A O 1
ATOM 891 N N . VAL A 1 116 ? 23.120 -20.818 5.041 1.00 77.69 116 VAL A N 1
ATOM 892 C CA . VAL A 1 116 ? 23.696 -20.072 3.911 1.00 77.69 116 VAL A CA 1
ATOM 893 C C . VAL A 1 116 ? 23.415 -20.783 2.587 1.00 77.69 116 VAL A C 1
ATOM 895 O O . VAL A 1 116 ? 23.045 -20.126 1.612 1.00 77.69 116 VAL A O 1
ATOM 898 N N . THR A 1 117 ? 23.513 -22.113 2.534 1.00 76.06 117 THR A N 1
ATOM 899 C CA . THR A 1 117 ? 23.218 -22.851 1.297 1.00 76.06 117 THR A CA 1
ATOM 900 C C . THR A 1 117 ? 21.743 -22.743 0.916 1.00 76.06 117 THR A C 1
ATOM 902 O O . THR A 1 117 ? 21.425 -22.433 -0.234 1.00 76.06 117 THR A O 1
ATOM 905 N N . ASN A 1 118 ? 20.830 -22.878 1.882 1.00 78.56 118 ASN A N 1
ATOM 906 C CA . ASN A 1 118 ? 19.405 -22.641 1.662 1.00 78.56 118 ASN A CA 1
ATOM 907 C C . ASN A 1 118 ? 19.132 -21.216 1.169 1.00 78.56 118 ASN A C 1
ATOM 909 O O . ASN A 1 118 ? 18.362 -21.035 0.225 1.00 78.56 118 ASN A O 1
ATOM 913 N N . ALA A 1 119 ? 19.801 -20.211 1.739 1.00 78.12 119 ALA A N 1
ATOM 914 C CA . ALA A 1 119 ? 19.680 -18.830 1.286 1.00 78.12 119 ALA A CA 1
ATOM 915 C C . ALA A 1 119 ? 20.137 -18.653 -0.175 1.00 78.12 119 ALA A C 1
ATOM 917 O O . ALA A 1 119 ? 19.434 -18.012 -0.959 1.00 78.12 119 ALA A O 1
ATOM 918 N N . VAL A 1 120 ? 21.264 -19.256 -0.576 1.00 79.56 120 VAL A N 1
ATOM 919 C CA . VAL A 1 120 ? 21.754 -19.199 -1.967 1.00 79.56 120 VAL A CA 1
ATOM 920 C C . VAL A 1 120 ? 20.816 -19.941 -2.925 1.00 79.56 120 VAL A C 1
ATOM 922 O O . VAL A 1 120 ? 20.531 -19.442 -4.018 1.00 79.56 120 VAL A O 1
ATOM 925 N N . ARG A 1 121 ? 20.284 -21.101 -2.523 1.00 81.06 121 ARG A N 1
ATOM 926 C CA . ARG A 1 121 ? 19.295 -21.858 -3.306 1.00 81.06 121 ARG A CA 1
ATOM 927 C C . ARG A 1 121 ? 18.028 -21.036 -3.540 1.00 81.06 121 ARG A C 1
ATOM 929 O O . ARG A 1 121 ? 17.609 -20.872 -4.686 1.00 81.06 121 ARG A O 1
ATOM 936 N N . ILE A 1 122 ? 17.469 -20.448 -2.480 1.00 82.31 122 ILE A N 1
ATOM 937 C CA . ILE A 1 122 ? 16.311 -19.548 -2.565 1.00 82.31 122 ILE A CA 1
ATOM 938 C C . ILE A 1 122 ? 16.630 -18.362 -3.480 1.00 82.31 122 ILE A C 1
ATOM 940 O O . ILE A 1 122 ? 15.824 -18.033 -4.345 1.00 82.31 122 ILE A O 1
ATOM 944 N N . GLN A 1 123 ? 17.812 -17.753 -3.362 1.00 82.62 123 GLN A N 1
ATOM 945 C CA . GLN A 1 123 ? 18.218 -16.645 -4.227 1.00 82.62 123 GLN A CA 1
ATOM 946 C C . GLN A 1 123 ? 18.222 -17.038 -5.713 1.00 82.62 123 GLN A C 1
ATOM 948 O O . GLN A 1 123 ? 17.687 -16.296 -6.535 1.00 82.62 123 GLN A O 1
ATOM 953 N N . ARG A 1 124 ? 18.777 -18.203 -6.071 1.00 81.81 124 ARG A N 1
ATOM 954 C CA . ARG A 1 124 ? 18.774 -18.696 -7.462 1.00 81.81 124 ARG A CA 1
ATOM 955 C C . ARG A 1 124 ? 17.362 -18.974 -7.972 1.00 81.81 124 ARG A C 1
ATOM 957 O O . ARG A 1 124 ? 17.043 -18.615 -9.104 1.00 81.81 124 ARG A O 1
ATOM 964 N N . LEU A 1 125 ? 16.511 -19.589 -7.149 1.00 85.56 125 LEU A N 1
ATOM 965 C CA . LEU A 1 125 ? 15.106 -19.830 -7.492 1.00 85.56 125 LEU A CA 1
ATOM 966 C C . LEU A 1 125 ? 14.350 -18.514 -7.715 1.00 85.56 125 LEU A C 1
ATOM 968 O O . LEU A 1 125 ? 13.584 -18.402 -8.674 1.00 85.56 125 LEU A O 1
ATOM 972 N N . LEU A 1 126 ? 14.594 -17.511 -6.867 1.00 84.06 126 LEU A N 1
ATOM 973 C CA . LEU A 1 126 ? 14.020 -16.175 -7.006 1.00 84.06 126 LEU A CA 1
ATOM 974 C C . LEU A 1 126 ? 14.500 -15.478 -8.282 1.00 84.06 126 LEU A C 1
ATOM 976 O O . LEU A 1 126 ? 13.674 -14.858 -8.947 1.00 84.06 126 LEU A O 1
ATOM 980 N N . GLU A 1 127 ? 15.776 -15.607 -8.663 1.00 85.06 127 GLU A N 1
ATOM 981 C CA . GLU A 1 127 ? 16.287 -15.010 -9.906 1.00 85.06 127 GLU A CA 1
ATOM 982 C C . GLU A 1 127 ? 15.678 -15.683 -11.144 1.00 85.06 127 GLU A C 1
ATOM 984 O O . GLU A 1 127 ? 15.104 -14.996 -11.983 1.00 85.06 127 GLU A O 1
ATOM 989 N N . LYS A 1 128 ? 15.646 -17.023 -11.201 1.00 87.06 128 LYS A N 1
ATOM 990 C CA . LYS A 1 128 ? 14.967 -17.762 -12.287 1.00 87.06 128 LYS A CA 1
ATOM 991 C C . LYS A 1 128 ? 13.476 -17.427 -12.373 1.00 87.06 128 LYS A C 1
ATOM 993 O O . LYS A 1 128 ? 12.891 -17.335 -13.452 1.00 87.06 128 LYS A O 1
ATOM 998 N N . SER A 1 129 ? 12.813 -17.286 -11.224 1.00 90.25 129 SER A N 1
ATOM 999 C CA . SER A 1 129 ? 11.415 -16.848 -11.164 1.00 90.25 129 SER A CA 1
ATOM 1000 C C . SER A 1 129 ? 11.260 -15.426 -11.709 1.00 90.25 129 SER A C 1
ATOM 1002 O O . SER A 1 129 ? 10.386 -15.166 -12.535 1.00 90.25 129 SER A O 1
ATOM 1004 N N . ARG A 1 130 ? 12.153 -14.517 -11.311 1.00 86.88 130 ARG A N 1
ATOM 1005 C CA . ARG A 1 130 ? 12.192 -13.131 -11.775 1.00 86.88 130 ARG A CA 1
ATOM 1006 C C . ARG A 1 130 ? 12.412 -13.026 -13.283 1.00 86.88 130 ARG A C 1
ATOM 1008 O O . ARG A 1 130 ? 11.680 -12.273 -13.915 1.00 86.88 130 ARG A O 1
ATOM 1015 N N . GLU A 1 131 ? 13.359 -13.762 -13.854 1.00 88.81 131 GLU A N 1
ATOM 1016 C CA . GLU A 1 131 ? 13.627 -13.780 -15.300 1.00 88.81 131 GLU A CA 1
ATOM 1017 C C . GLU A 1 131 ? 12.381 -14.193 -16.088 1.00 88.81 131 GLU A C 1
ATOM 1019 O O . GLU A 1 131 ? 11.942 -13.470 -16.983 1.00 88.81 131 GLU A O 1
ATOM 1024 N N . ARG A 1 132 ? 11.729 -15.289 -15.678 1.00 90.38 132 ARG A N 1
ATOM 1025 C CA . ARG A 1 132 ? 10.465 -15.740 -16.283 1.00 90.38 132 ARG A CA 1
ATOM 1026 C C . ARG A 1 132 ? 9.368 -14.681 -16.200 1.00 90.38 132 ARG A C 1
ATOM 1028 O O . ARG A 1 132 ? 8.658 -14.452 -17.175 1.00 90.38 132 ARG A O 1
ATOM 1035 N N . GLN A 1 133 ? 9.241 -14.003 -15.058 1.00 89.62 133 GLN A N 1
ATOM 1036 C CA . GLN A 1 133 ? 8.274 -12.914 -14.897 1.00 89.62 133 GLN A CA 1
ATOM 1037 C C . GLN A 1 133 ? 8.586 -11.712 -15.798 1.00 89.62 133 GLN A C 1
ATOM 1039 O O . GLN A 1 133 ? 7.658 -11.097 -16.314 1.00 89.62 133 GLN A O 1
ATOM 1044 N N . VAL A 1 134 ? 9.864 -11.361 -15.983 1.00 90.19 134 VAL A N 1
ATOM 1045 C CA . VAL A 1 134 ? 10.280 -10.265 -16.875 1.00 90.19 134 VAL A CA 1
ATOM 1046 C C . VAL A 1 134 ? 9.923 -10.591 -18.321 1.00 90.19 134 VAL A C 1
ATOM 1048 O O . VAL A 1 134 ? 9.326 -9.751 -18.991 1.00 90.19 134 VAL A O 1
ATOM 1051 N N . ILE A 1 135 ? 10.234 -11.807 -18.778 1.00 90.94 135 ILE A N 1
ATOM 1052 C CA . ILE A 1 135 ? 9.919 -12.270 -20.136 1.00 90.94 135 ILE A CA 1
ATOM 1053 C C . ILE A 1 135 ? 8.405 -12.242 -20.366 1.00 90.94 135 ILE A C 1
ATOM 1055 O O . ILE A 1 135 ? 7.946 -11.631 -21.327 1.00 90.94 135 ILE A O 1
ATOM 1059 N N . ARG A 1 136 ? 7.620 -12.812 -19.441 1.00 91.50 136 ARG A N 1
ATOM 1060 C CA . ARG A 1 136 ? 6.152 -12.828 -19.538 1.00 91.50 136 ARG A CA 1
ATOM 1061 C C . ARG A 1 136 ? 5.553 -11.420 -19.554 1.00 91.50 136 ARG A C 1
ATOM 1063 O O . ARG A 1 136 ? 4.678 -11.145 -20.363 1.00 91.50 136 ARG A O 1
ATOM 1070 N N . ALA A 1 137 ? 6.024 -10.528 -18.681 1.00 92.69 137 ALA A N 1
ATOM 1071 C CA . ALA A 1 137 ? 5.546 -9.147 -18.638 1.00 92.69 137 ALA A CA 1
ATOM 1072 C C . ALA A 1 137 ? 5.887 -8.382 -19.926 1.00 92.69 137 ALA A C 1
ATOM 1074 O O . ALA A 1 137 ? 5.055 -7.632 -20.427 1.00 92.69 137 ALA A O 1
ATOM 1075 N N . ARG A 1 138 ? 7.091 -8.590 -20.475 1.00 93.31 138 ARG A N 1
ATOM 1076 C CA . ARG A 1 138 ? 7.515 -8.003 -21.752 1.00 93.31 138 ARG A CA 1
ATOM 1077 C C . ARG A 1 138 ? 6.634 -8.475 -22.907 1.00 93.31 138 ARG A C 1
ATOM 1079 O O . ARG A 1 138 ? 6.111 -7.622 -23.615 1.00 93.31 138 ARG A O 1
ATOM 1086 N N . ALA A 1 139 ? 6.445 -9.786 -23.051 1.00 92.69 139 ALA A N 1
ATOM 1087 C CA . ALA A 1 139 ? 5.610 -10.365 -24.103 1.00 92.69 139 ALA A CA 1
ATOM 1088 C C . ALA A 1 139 ? 4.174 -9.821 -24.038 1.00 92.69 139 ALA A C 1
ATOM 1090 O O . ALA A 1 139 ? 3.693 -9.241 -25.006 1.00 92.69 139 ALA A O 1
ATOM 1091 N N . ALA A 1 140 ? 3.556 -9.857 -22.852 1.00 92.50 140 ALA A N 1
ATOM 1092 C CA . ALA A 1 140 ? 2.200 -9.351 -22.643 1.00 92.50 140 ALA A CA 1
ATOM 1093 C C . ALA A 1 140 ? 2.048 -7.865 -23.028 1.00 92.50 140 ALA A C 1
ATOM 1095 O O . ALA A 1 140 ? 1.040 -7.461 -23.604 1.00 92.50 140 ALA A O 1
ATOM 1096 N N . LEU A 1 141 ? 3.051 -7.033 -22.721 1.00 93.81 141 LEU A N 1
ATOM 1097 C CA . LEU A 1 141 ? 3.045 -5.617 -23.097 1.00 93.81 141 LEU A CA 1
ATOM 1098 C C . LEU A 1 141 ? 3.264 -5.397 -24.603 1.00 93.81 141 LEU A C 1
ATOM 1100 O O . LEU A 1 141 ? 2.738 -4.425 -25.143 1.00 93.81 141 LEU A O 1
ATOM 1104 N N . GLN A 1 142 ? 4.041 -6.255 -25.269 1.00 92.19 142 GLN A N 1
ATOM 1105 C CA . GLN A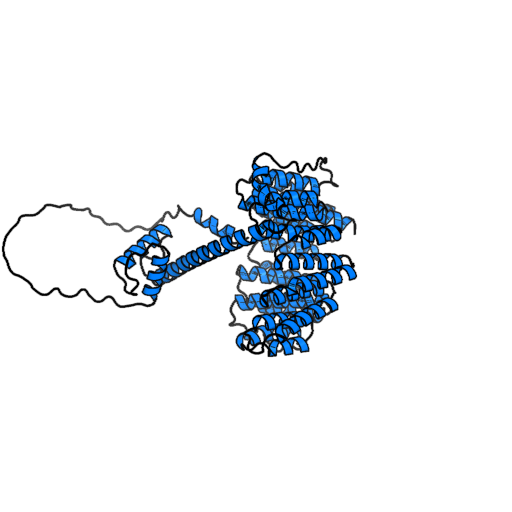 1 142 ? 4.326 -6.164 -26.706 1.00 92.19 142 GLN A CA 1
ATOM 1106 C C . GLN A 1 142 ? 3.151 -6.627 -27.573 1.00 92.19 142 GLN A C 1
ATOM 1108 O O . GLN A 1 142 ? 2.895 -6.020 -28.612 1.00 92.19 142 GLN A O 1
ATOM 1113 N N . GLU A 1 143 ? 2.440 -7.668 -27.141 1.00 91.81 143 GLU A N 1
ATOM 1114 C CA . GLU A 1 143 ? 1.265 -8.219 -27.828 1.00 91.81 143 GLU A CA 1
ATOM 1115 C C . GLU A 1 143 ? 0.074 -7.250 -27.812 1.00 91.81 143 GLU A C 1
ATOM 1117 O O . GLU A 1 143 ? -0.738 -7.229 -28.735 1.00 91.81 143 GLU A O 1
ATOM 1122 N N . ASN A 1 144 ? -0.018 -6.395 -26.792 1.00 91.88 144 ASN A N 1
ATOM 1123 C CA . ASN A 1 144 ? -1.089 -5.416 -26.682 1.00 91.88 144 ASN A CA 1
ATOM 1124 C C . ASN A 1 144 ? -0.726 -4.092 -27.384 1.00 91.88 144 ASN A C 1
ATOM 1126 O O . ASN A 1 144 ? 0.181 -3.360 -26.975 1.00 91.88 144 ASN A O 1
ATOM 1130 N N . ALA A 1 145 ? -1.502 -3.735 -28.414 1.00 91.19 145 ALA A N 1
ATOM 1131 C CA . ALA A 1 145 ? -1.312 -2.519 -29.209 1.00 91.19 145 ALA A CA 1
ATOM 1132 C C . ALA A 1 145 ? -1.280 -1.226 -28.371 1.00 91.19 145 ALA A C 1
ATOM 1134 O O . ALA A 1 145 ? -0.575 -0.286 -28.732 1.00 91.19 145 ALA A O 1
ATOM 1135 N N . LYS A 1 146 ? -1.992 -1.184 -27.233 1.00 91.69 146 LYS A N 1
ATOM 1136 C CA . LYS A 1 146 ? -2.047 -0.023 -26.328 1.00 91.69 146 LYS A CA 1
ATOM 1137 C C . LYS A 1 146 ? -0.859 0.076 -25.371 1.00 91.69 146 LYS A C 1
ATOM 1139 O O . LYS A 1 146 ? -0.819 1.022 -24.584 1.00 91.69 146 LYS A O 1
ATOM 1144 N N . THR A 1 147 ? 0.072 -0.872 -25.371 1.00 92.62 147 THR A N 1
ATOM 1145 C CA . THR A 1 147 ? 1.250 -0.854 -24.482 1.00 92.62 147 THR A CA 1
ATOM 1146 C C . THR A 1 147 ? 2.567 -1.147 -25.190 1.00 92.62 147 THR A C 1
ATOM 1148 O O . THR A 1 147 ? 3.626 -0.973 -24.586 1.00 92.62 147 THR A O 1
ATOM 1151 N N . ARG A 1 148 ? 2.529 -1.554 -26.462 1.00 90.75 148 ARG A N 1
ATOM 1152 C CA . ARG A 1 148 ? 3.709 -1.926 -27.253 1.00 90.75 148 ARG A CA 1
ATOM 1153 C C . ARG A 1 148 ? 4.763 -0.814 -27.336 1.00 90.75 148 ARG A C 1
ATOM 1155 O O . ARG A 1 148 ? 5.958 -1.093 -27.289 1.00 90.75 148 ARG A O 1
ATOM 1162 N N . ASP A 1 149 ? 4.335 0.443 -27.405 1.00 88.06 149 ASP A N 1
ATOM 1163 C CA . ASP A 1 149 ? 5.191 1.639 -27.398 1.00 88.06 149 ASP A CA 1
ATOM 1164 C C . ASP A 1 149 ? 5.967 1.838 -26.084 1.00 88.06 149 ASP A C 1
ATOM 1166 O O . ASP A 1 149 ? 7.028 2.462 -26.096 1.00 88.06 149 ASP A O 1
ATOM 1170 N N . LEU A 1 150 ? 5.497 1.272 -24.967 1.00 89.31 150 LEU A N 1
ATOM 1171 C CA . LEU A 1 150 ? 6.119 1.440 -23.648 1.00 89.31 150 LEU A CA 1
ATOM 1172 C C . LEU A 1 150 ? 7.374 0.580 -23.455 1.00 89.31 150 LEU A C 1
ATOM 1174 O O . LEU A 1 150 ? 8.175 0.860 -22.569 1.00 89.31 150 LEU A O 1
ATOM 1178 N N . VAL A 1 151 ? 7.561 -0.465 -24.264 1.00 82.56 151 VAL A N 1
ATOM 1179 C CA . VAL A 1 151 ? 8.627 -1.467 -24.066 1.00 82.56 151 VAL A CA 1
ATOM 1180 C C . VAL A 1 151 ? 9.849 -1.217 -24.964 1.00 82.56 151 VAL A C 1
ATOM 1182 O O . VAL A 1 151 ? 10.913 -1.779 -24.721 1.00 82.56 151 VAL A O 1
ATOM 1185 N N . GLY A 1 152 ? 9.731 -0.330 -25.961 1.00 64.88 152 GLY A N 1
ATOM 1186 C CA . GLY A 1 152 ? 10.816 0.072 -26.874 1.00 64.88 152 GLY A CA 1
ATOM 1187 C C . GLY A 1 152 ? 11.423 1.456 -26.589 1.00 64.88 152 GLY A C 1
ATOM 1188 O O . GLY A 1 152 ? 12.159 1.989 -27.415 1.00 64.88 152 GLY A O 1
ATOM 1189 N N . GLY A 1 153 ? 11.068 2.096 -25.468 1.00 57.97 153 GLY A N 1
ATOM 1190 C CA . GLY A 1 153 ? 11.407 3.498 -25.173 1.00 57.97 153 GLY A CA 1
ATOM 1191 C C . GLY A 1 153 ? 12.783 3.745 -24.541 1.00 57.97 153 GLY A C 1
ATOM 1192 O O . GLY A 1 153 ? 13.272 4.874 -24.582 1.00 57.97 153 GLY A O 1
ATOM 1193 N N . VAL A 1 154 ? 13.434 2.714 -23.989 1.00 56.31 154 VAL A N 1
ATOM 1194 C CA . VAL A 1 154 ? 14.654 2.867 -23.167 1.00 56.31 154 VAL A CA 1
ATOM 1195 C C . VAL A 1 154 ? 15.833 3.452 -23.964 1.00 56.31 154 VAL A C 1
ATOM 1197 O O . VAL A 1 154 ? 16.557 4.303 -23.450 1.00 56.31 154 VAL A O 1
ATOM 1200 N N . GLU A 1 155 ? 15.986 3.086 -25.242 1.00 51.94 155 GLU A N 1
ATOM 1201 C CA . GLU A 1 155 ? 17.043 3.616 -26.125 1.00 51.94 155 GLU A CA 1
ATOM 1202 C C . GLU A 1 155 ? 16.864 5.107 -26.466 1.00 51.94 155 GLU A C 1
ATOM 1204 O O . GLU A 1 155 ? 17.839 5.813 -26.720 1.00 51.94 155 GLU A O 1
ATOM 1209 N N . ARG A 1 156 ? 15.624 5.617 -26.431 1.00 49.28 156 ARG A N 1
ATOM 1210 C CA . ARG A 1 156 ? 15.298 7.022 -26.740 1.00 49.28 156 ARG A CA 1
ATOM 1211 C C . ARG A 1 156 ? 15.736 7.981 -25.635 1.00 49.28 156 ARG A C 1
ATOM 1213 O O . ARG A 1 156 ? 16.078 9.122 -25.919 1.00 49.28 156 ARG A O 1
ATOM 1220 N N . TRP A 1 157 ? 15.755 7.516 -24.387 1.00 49.25 157 TRP A N 1
ATOM 1221 C CA . TRP A 1 157 ? 16.073 8.339 -23.219 1.00 49.25 157 TRP A CA 1
ATOM 1222 C C . TRP A 1 157 ? 17.584 8.445 -22.938 1.00 49.25 157 TRP A C 1
ATOM 1224 O O . TRP A 1 157 ? 18.035 9.413 -22.332 1.00 49.25 157 TRP A O 1
ATOM 1234 N N . ALA A 1 158 ? 18.396 7.517 -23.461 1.00 48.47 158 ALA A N 1
ATOM 1235 C CA . ALA A 1 158 ? 19.859 7.621 -23.424 1.00 48.47 158 ALA A CA 1
ATOM 1236 C C . ALA A 1 158 ? 20.410 8.837 -24.207 1.00 48.47 158 ALA A C 1
ATOM 1238 O O . ALA A 1 158 ? 21.564 9.208 -24.012 1.00 48.47 158 ALA A O 1
ATOM 1239 N N . ARG A 1 159 ? 19.589 9.467 -25.064 1.00 40.25 159 ARG A N 1
ATOM 1240 C CA . ARG A 1 159 ? 19.952 10.611 -25.917 1.00 40.25 159 ARG A CA 1
ATOM 1241 C C . ARG A 1 159 ? 19.582 11.997 -25.372 1.00 40.25 159 ARG A C 1
ATOM 1243 O O . ARG A 1 159 ? 19.823 12.979 -26.062 1.00 40.25 159 ARG A O 1
ATOM 1250 N N . GLY A 1 160 ? 19.050 12.114 -24.158 1.00 41.53 160 GLY A N 1
ATOM 1251 C CA . GLY A 1 160 ? 18.785 13.428 -23.565 1.00 41.53 160 GLY A CA 1
ATOM 1252 C C . GLY A 1 160 ? 17.647 13.401 -22.560 1.00 41.53 160 GLY A C 1
ATOM 1253 O O . GLY A 1 160 ? 16.689 12.639 -22.709 1.00 41.53 160 GLY A O 1
ATOM 1254 N N . SER A 1 161 ? 17.781 14.218 -21.513 1.00 43.88 161 SER A N 1
ATOM 1255 C CA . SER A 1 161 ? 16.748 14.453 -20.507 1.00 43.88 161 SER A CA 1
ATOM 1256 C C . SER A 1 161 ? 15.417 14.686 -21.199 1.00 43.88 161 SER A C 1
ATOM 1258 O O . SER A 1 161 ? 15.302 15.546 -22.066 1.00 43.88 161 SER A O 1
ATOM 1260 N N . ALA A 1 162 ? 14.412 13.906 -20.830 1.00 44.09 162 ALA A N 1
ATOM 1261 C CA . ALA A 1 162 ? 13.087 14.173 -21.329 1.00 44.09 162 ALA A CA 1
ATOM 1262 C C . ALA A 1 162 ? 12.663 15.568 -20.890 1.00 44.09 162 ALA A C 1
ATOM 1264 O O . ALA A 1 162 ? 12.667 15.864 -19.695 1.00 44.09 162 ALA A O 1
ATOM 1265 N N . ASP A 1 163 ? 12.286 16.354 -21.881 1.00 50.25 163 ASP A N 1
ATOM 1266 C CA . ASP A 1 163 ? 11.715 17.685 -21.798 1.00 50.25 163 ASP A CA 1
ATOM 1267 C C . ASP A 1 163 ? 10.311 17.605 -21.161 1.00 50.25 163 ASP A C 1
ATOM 1269 O O . ASP A 1 163 ? 9.290 17.867 -21.786 1.00 50.25 163 ASP A O 1
ATOM 1273 N N . ILE A 1 164 ? 10.221 17.119 -19.915 1.00 55.50 164 ILE A N 1
ATOM 1274 C CA . ILE A 1 164 ? 9.013 17.268 -19.094 1.00 55.50 164 ILE A CA 1
ATOM 1275 C C . ILE A 1 164 ? 9.117 18.656 -18.475 1.00 55.50 164 ILE A C 1
ATOM 1277 O O . ILE A 1 164 ? 9.429 18.833 -17.296 1.00 55.50 164 ILE A O 1
ATOM 1281 N N . THR A 1 165 ? 8.943 19.654 -19.327 1.00 53.25 165 THR A N 1
ATOM 1282 C CA . THR A 1 165 ? 9.095 21.055 -18.983 1.00 53.25 165 THR A CA 1
ATOM 1283 C C . THR A 1 165 ? 7.818 21.516 -18.286 1.00 53.25 165 THR A C 1
ATOM 1285 O O . THR A 1 165 ? 6.852 21.949 -18.906 1.00 53.25 165 THR A O 1
ATOM 1288 N N . TYR A 1 166 ? 7.794 21.440 -16.954 1.00 59.28 166 TYR A N 1
ATOM 1289 C CA . TYR A 1 166 ? 6.899 22.300 -16.182 1.00 59.28 166 TYR A CA 1
ATOM 1290 C C . TYR A 1 166 ? 7.532 23.698 -16.162 1.00 59.28 166 TYR A C 1
ATOM 1292 O O . TYR A 1 166 ? 8.245 24.048 -15.225 1.00 59.28 166 TYR A O 1
ATOM 1300 N N . THR A 1 167 ? 7.322 24.492 -17.214 1.00 49.28 167 THR A N 1
ATOM 1301 C CA . THR A 1 167 ? 7.833 25.873 -17.345 1.00 49.28 167 THR A CA 1
ATOM 1302 C C . THR A 1 167 ? 7.040 26.858 -16.483 1.00 49.28 167 THR A C 1
ATOM 1304 O O . THR A 1 167 ? 6.533 27.867 -16.967 1.00 49.28 167 THR A O 1
ATOM 1307 N N . ALA A 1 168 ? 6.883 26.557 -15.197 1.00 53.19 168 ALA A N 1
ATOM 1308 C CA . ALA A 1 168 ? 6.228 27.445 -14.252 1.00 53.19 168 ALA A CA 1
ATOM 1309 C C . ALA A 1 168 ? 7.265 28.033 -13.298 1.00 53.19 168 ALA A C 1
ATOM 1311 O O . ALA A 1 168 ? 8.062 27.306 -12.702 1.00 53.19 168 ALA A O 1
ATOM 1312 N N . THR A 1 169 ? 7.211 29.347 -13.087 1.00 66.19 169 THR A N 1
ATOM 1313 C CA . THR A 1 169 ? 7.821 29.954 -11.904 1.00 66.19 169 THR A CA 1
ATOM 1314 C C . THR A 1 169 ? 7.243 29.266 -10.664 1.00 66.19 169 THR A C 1
ATOM 1316 O O . THR A 1 169 ? 6.032 29.034 -10.564 1.00 66.19 169 THR A O 1
ATOM 1319 N N . CYS A 1 170 ? 8.111 28.846 -9.739 1.00 76.62 170 CYS A N 1
ATOM 1320 C CA . CYS A 1 170 ? 7.689 28.113 -8.547 1.00 76.62 170 CYS A CA 1
ATOM 1321 C C . CYS A 1 170 ? 6.943 29.065 -7.603 1.00 76.62 170 CYS A C 1
ATOM 1323 O O . CYS A 1 170 ? 7.542 29.773 -6.798 1.00 76.62 170 CYS A O 1
ATOM 1325 N N . THR A 1 171 ? 5.618 29.080 -7.716 1.00 80.56 171 THR A N 1
ATOM 1326 C CA . THR A 1 171 ? 4.694 29.809 -6.842 1.00 80.56 171 THR A CA 1
ATOM 1327 C C . THR A 1 171 ? 4.054 28.831 -5.854 1.00 80.56 171 THR A C 1
ATOM 1329 O O . THR A 1 171 ? 4.077 27.617 -6.088 1.00 80.56 171 THR A O 1
ATOM 1332 N N . PRO A 1 172 ? 3.418 29.302 -4.765 1.00 77.50 172 PRO A N 1
ATOM 1333 C CA . PRO A 1 172 ? 2.655 28.420 -3.882 1.00 77.50 172 PRO A CA 1
ATOM 1334 C C . PRO A 1 172 ? 1.611 27.556 -4.615 1.00 77.50 172 PRO A C 1
ATOM 1336 O O . PRO A 1 172 ? 1.380 26.418 -4.212 1.00 77.50 172 PRO A O 1
ATOM 1339 N N . ALA A 1 173 ? 1.022 28.057 -5.709 1.00 77.56 173 ALA A N 1
ATOM 1340 C CA . ALA A 1 173 ? 0.028 27.336 -6.508 1.00 77.56 173 ALA A CA 1
ATOM 1341 C C . ALA A 1 173 ? 0.635 26.246 -7.413 1.00 77.56 173 ALA A C 1
ATOM 1343 O O . ALA A 1 173 ? -0.018 25.240 -7.683 1.00 77.56 173 ALA A O 1
ATOM 1344 N N . THR A 1 174 ? 1.886 26.414 -7.851 1.00 85.25 174 THR A N 1
ATOM 1345 C CA . THR A 1 174 ? 2.585 25.511 -8.789 1.00 85.25 174 THR A CA 1
ATOM 1346 C C . THR A 1 174 ? 3.637 24.634 -8.106 1.00 85.25 174 THR A C 1
ATOM 1348 O O . THR A 1 174 ? 4.416 23.941 -8.762 1.00 85.25 174 THR A O 1
ATOM 1351 N N . MET A 1 175 ? 3.667 24.623 -6.770 1.00 87.12 175 MET A N 1
ATOM 1352 C CA . MET A 1 175 ? 4.729 23.966 -6.005 1.00 87.12 175 MET A CA 1
ATOM 1353 C C . MET A 1 175 ? 4.740 22.435 -6.152 1.00 87.12 175 MET A C 1
ATOM 1355 O O . MET A 1 175 ? 5.797 21.806 -6.054 1.00 87.12 175 MET A O 1
ATOM 1359 N N . THR A 1 176 ? 3.582 21.829 -6.442 1.00 89.69 176 THR A N 1
ATOM 1360 C CA . THR A 1 176 ? 3.495 20.395 -6.762 1.00 89.69 176 THR A CA 1
ATOM 1361 C C . THR A 1 176 ? 4.249 20.087 -8.056 1.00 89.69 176 THR A C 1
ATOM 1363 O O . THR A 1 176 ? 5.111 19.210 -8.069 1.00 89.69 176 THR A O 1
ATOM 1366 N N . GLN A 1 177 ? 3.965 20.840 -9.122 1.00 88.06 177 GLN A N 1
ATOM 1367 C CA . GLN A 1 177 ? 4.602 20.710 -10.432 1.00 88.06 177 GLN A CA 1
ATOM 1368 C C . GLN A 1 177 ? 6.099 21.029 -10.356 1.00 88.06 177 GLN A C 1
ATOM 1370 O O . GLN A 1 177 ? 6.912 20.259 -10.854 1.00 88.06 177 GLN A O 1
ATOM 1375 N N . CYS A 1 178 ? 6.473 22.101 -9.653 1.00 88.19 178 CYS A N 1
ATOM 1376 C CA . CYS A 1 178 ? 7.870 22.486 -9.447 1.00 88.19 178 CYS A CA 1
ATOM 1377 C C . CYS A 1 178 ? 8.674 21.389 -8.723 1.00 88.19 178 CYS A C 1
ATOM 1379 O O . CYS A 1 178 ? 9.745 20.988 -9.180 1.00 88.19 178 CYS A O 1
ATOM 1381 N N . SER A 1 179 ? 8.143 20.841 -7.622 1.00 91.31 179 SER A N 1
ATOM 1382 C CA . SER A 1 179 ? 8.807 19.755 -6.883 1.00 91.31 179 SER A CA 1
ATOM 1383 C C . SER A 1 179 ? 8.960 18.496 -7.739 1.00 91.31 179 SER A C 1
ATOM 1385 O O . SER A 1 179 ? 9.989 17.825 -7.689 1.00 91.31 179 SER A O 1
ATOM 1387 N N . LEU A 1 180 ? 7.948 18.187 -8.551 1.00 91.12 180 LEU A N 1
ATOM 1388 C CA . LEU A 1 180 ? 7.959 17.049 -9.461 1.00 91.12 180 LEU A CA 1
ATOM 1389 C C . LEU A 1 180 ? 8.960 17.228 -10.615 1.00 91.12 180 LEU A C 1
ATOM 1391 O O . LEU A 1 180 ? 9.684 16.285 -10.919 1.00 91.12 180 LEU A O 1
ATOM 1395 N N . ALA A 1 181 ? 9.047 18.417 -11.213 1.00 87.75 181 ALA A N 1
ATOM 1396 C CA . ALA A 1 181 ? 10.027 18.733 -12.254 1.00 87.75 181 ALA A CA 1
ATOM 1397 C C . ALA A 1 181 ? 11.457 18.525 -11.739 1.00 87.75 181 ALA A C 1
ATOM 1399 O O . ALA A 1 181 ? 12.209 17.716 -12.278 1.00 87.75 181 ALA A O 1
ATOM 1400 N N . ARG A 1 182 ? 11.771 19.129 -10.585 1.00 89.69 182 ARG A N 1
ATOM 1401 C CA . ARG A 1 182 ? 13.060 18.936 -9.905 1.00 89.69 182 ARG A CA 1
ATOM 1402 C C . ARG A 1 182 ? 13.327 17.463 -9.589 1.00 89.69 182 ARG A C 1
ATOM 1404 O O . ARG A 1 182 ? 14.465 17.009 -9.663 1.00 89.69 182 ARG A O 1
ATOM 1411 N N . ALA A 1 183 ? 12.296 16.700 -9.217 1.00 92.88 183 ALA A N 1
ATOM 1412 C CA . ALA A 1 183 ? 12.454 15.272 -8.976 1.00 92.88 183 ALA A CA 1
ATOM 1413 C C . ALA A 1 183 ? 12.843 14.516 -10.251 1.00 92.88 183 ALA A C 1
ATOM 1415 O O . ALA A 1 183 ? 13.730 13.670 -10.190 1.00 92.88 183 ALA A O 1
ATOM 1416 N N . LEU A 1 184 ? 12.211 14.811 -11.390 1.00 90.50 184 LEU A N 1
ATOM 1417 C CA . LEU A 1 184 ? 12.518 14.183 -12.678 1.00 90.50 184 LEU A CA 1
ATOM 1418 C C . LEU A 1 184 ? 13.953 14.494 -13.135 1.00 90.50 184 LEU A C 1
ATOM 1420 O O . LEU A 1 184 ? 14.645 13.581 -13.594 1.00 90.50 184 LEU A O 1
ATOM 1424 N N . ASP A 1 185 ? 14.436 15.717 -12.902 1.00 88.56 185 ASP A N 1
ATOM 1425 C CA . ASP A 1 185 ? 15.835 16.090 -13.155 1.00 88.56 185 ASP A CA 1
ATOM 1426 C C . ASP A 1 185 ? 16.809 15.271 -12.302 1.00 88.56 185 ASP A C 1
ATOM 1428 O O . ASP A 1 185 ? 17.831 14.778 -12.783 1.00 88.56 185 ASP A O 1
ATOM 1432 N N . GLU A 1 186 ? 16.498 15.080 -11.019 1.00 91.62 186 GLU A N 1
ATOM 1433 C CA . GLU A 1 186 ? 17.309 14.246 -10.129 1.00 91.62 186 GLU A CA 1
ATOM 1434 C C . GLU A 1 186 ? 17.244 12.762 -10.507 1.00 91.62 186 GLU A C 1
ATOM 1436 O O . GLU A 1 186 ? 18.254 12.060 -10.431 1.00 91.62 186 GLU A O 1
ATOM 1441 N N . ILE A 1 187 ? 16.095 12.277 -10.986 1.00 92.31 187 ILE A N 1
ATOM 1442 C CA . ILE A 1 187 ? 15.948 10.905 -11.490 1.00 92.31 187 ILE A CA 1
ATOM 1443 C C . ILE A 1 187 ? 16.868 10.658 -12.681 1.00 92.31 187 ILE A C 1
ATOM 1445 O O . ILE A 1 187 ? 17.482 9.589 -12.766 1.00 92.31 187 ILE A O 1
ATOM 1449 N N . ALA A 1 188 ? 17.011 11.642 -13.571 1.00 87.44 188 ALA A N 1
ATOM 1450 C CA . ALA A 1 188 ? 17.889 11.524 -14.726 1.00 87.44 188 ALA A CA 1
ATOM 1451 C C . ALA A 1 188 ? 19.359 11.307 -14.337 1.00 87.44 188 ALA A C 1
ATOM 1453 O O . ALA A 1 188 ? 20.074 10.563 -15.010 1.00 87.44 188 ALA A O 1
ATOM 1454 N N . LYS A 1 189 ? 19.778 11.852 -13.191 1.00 90.50 189 LYS A N 1
ATOM 1455 C CA . LYS A 1 189 ? 21.136 11.711 -12.641 1.00 90.50 189 LYS A CA 1
ATOM 1456 C C . LYS A 1 189 ? 21.385 10.344 -11.977 1.00 90.50 189 LYS A C 1
ATOM 1458 O O . LYS A 1 189 ? 22.529 10.013 -11.655 1.00 90.50 189 LYS A O 1
ATOM 1463 N N . ILE A 1 190 ? 20.356 9.515 -11.758 1.00 88.75 190 ILE A N 1
ATOM 1464 C CA . ILE A 1 190 ? 20.500 8.199 -11.114 1.00 88.75 190 ILE A CA 1
ATOM 1465 C C . ILE A 1 190 ? 21.127 7.194 -12.087 1.00 88.75 190 ILE A C 1
ATOM 1467 O O . ILE A 1 190 ? 20.485 6.723 -13.022 1.00 88.75 190 ILE A O 1
ATOM 1471 N N . LYS A 1 191 ? 22.365 6.771 -11.808 1.00 88.31 191 LYS A N 1
ATOM 1472 C CA . LYS A 1 191 ? 23.103 5.811 -12.654 1.00 88.31 191 LYS A CA 1
ATOM 1473 C C . LYS A 1 191 ? 22.494 4.404 -12.670 1.00 88.31 191 LYS A C 1
ATOM 1475 O O . LYS A 1 191 ? 22.483 3.735 -13.699 1.00 88.31 191 LYS A O 1
ATOM 1480 N N . ARG A 1 192 ? 21.994 3.932 -11.524 1.00 86.31 192 ARG A N 1
ATOM 1481 C CA . ARG A 1 192 ? 21.439 2.579 -11.382 1.00 86.31 192 ARG A CA 1
ATOM 1482 C C . ARG A 1 192 ? 20.034 2.490 -11.973 1.00 86.31 192 ARG A C 1
ATOM 1484 O O . ARG A 1 192 ? 19.103 3.055 -11.404 1.00 86.31 192 ARG A O 1
ATOM 1491 N N . ALA A 1 193 ? 19.876 1.716 -13.048 1.00 86.81 193 ALA A N 1
ATOM 1492 C CA . ALA A 1 193 ? 18.588 1.510 -13.715 1.00 86.81 193 ALA A CA 1
ATOM 1493 C C . ALA A 1 193 ? 17.498 1.010 -12.754 1.00 86.81 193 ALA A C 1
ATOM 1495 O O . ALA A 1 193 ? 16.409 1.569 -12.720 1.00 86.81 193 ALA A O 1
ATOM 1496 N N . ASP A 1 194 ? 17.821 0.052 -11.877 1.00 85.94 194 ASP A N 1
ATOM 1497 C CA . ASP A 1 194 ? 16.853 -0.479 -10.914 1.00 85.94 194 ASP A CA 1
ATOM 1498 C C . ASP A 1 194 ? 16.398 0.549 -9.870 1.00 85.94 194 ASP A C 1
ATOM 1500 O O . ASP A 1 194 ? 15.348 0.377 -9.271 1.00 85.94 194 ASP A O 1
ATOM 1504 N N . TYR A 1 195 ? 17.167 1.607 -9.615 1.00 88.88 195 TYR A N 1
ATOM 1505 C CA . TYR A 1 195 ? 16.746 2.685 -8.716 1.00 88.88 195 TYR A CA 1
ATOM 1506 C C . TYR A 1 195 ? 15.948 3.715 -9.510 1.00 88.88 195 TYR A C 1
ATOM 1508 O O . TYR A 1 195 ? 14.856 4.101 -9.110 1.00 88.88 195 TYR A O 1
ATOM 1516 N N . ARG A 1 196 ? 16.439 4.093 -10.687 1.00 92.81 196 ARG A N 1
ATOM 1517 C CA . ARG A 1 196 ? 15.749 5.008 -11.595 1.00 92.81 196 ARG A CA 1
ATOM 1518 C C . ARG A 1 196 ? 14.329 4.542 -11.934 1.00 92.81 196 ARG A C 1
ATOM 1520 O O . ARG A 1 196 ? 13.405 5.328 -11.762 1.00 92.81 196 ARG A O 1
ATOM 1527 N N . ASP A 1 197 ? 14.132 3.271 -12.278 1.00 91.94 197 ASP A N 1
ATOM 1528 C CA . ASP A 1 197 ? 12.811 2.690 -12.566 1.00 91.94 197 ASP A CA 1
ATOM 1529 C C . ASP A 1 197 ? 11.826 2.841 -11.395 1.00 91.94 197 ASP A C 1
ATOM 1531 O O . ASP A 1 197 ? 10.651 3.158 -11.582 1.00 91.94 197 ASP A O 1
ATOM 1535 N N . TRP A 1 198 ? 12.308 2.650 -10.163 1.00 92.19 198 TRP A N 1
ATOM 1536 C CA . TRP A 1 198 ? 11.487 2.828 -8.965 1.00 92.19 198 TRP A CA 1
ATOM 1537 C C . TRP A 1 198 ? 11.098 4.287 -8.742 1.00 92.19 198 TRP A C 1
ATOM 1539 O O . TRP A 1 198 ? 9.951 4.557 -8.395 1.00 92.19 198 TRP A O 1
ATOM 1549 N N . ALA A 1 199 ? 12.026 5.225 -8.943 1.00 93.75 199 ALA A N 1
ATOM 1550 C CA . ALA A 1 199 ? 11.723 6.644 -8.794 1.00 93.75 199 ALA A CA 1
ATOM 1551 C C . ALA A 1 199 ? 10.790 7.156 -9.905 1.00 93.75 199 ALA A C 1
ATOM 1553 O O . ALA A 1 199 ? 9.895 7.946 -9.618 1.00 93.75 199 ALA A O 1
ATOM 1554 N N . LEU A 1 200 ? 10.943 6.666 -11.142 1.00 94.06 200 LEU A N 1
ATOM 1555 C CA . LEU A 1 200 ? 10.029 6.963 -12.251 1.00 94.06 200 LEU A CA 1
ATOM 1556 C C . LEU A 1 200 ? 8.604 6.504 -11.923 1.00 94.06 200 LEU A C 1
ATOM 1558 O O . LEU A 1 200 ? 7.672 7.293 -12.043 1.00 94.06 200 LEU A O 1
ATOM 1562 N N . ARG A 1 201 ? 8.427 5.271 -11.430 1.00 94.38 201 ARG A N 1
ATOM 1563 C CA . ARG A 1 201 ? 7.118 4.786 -10.964 1.00 94.38 201 ARG A CA 1
ATOM 1564 C C . ARG A 1 201 ? 6.541 5.660 -9.843 1.00 94.38 201 ARG A C 1
ATOM 1566 O O . ARG A 1 201 ? 5.368 6.019 -9.908 1.00 94.38 201 ARG A O 1
ATOM 1573 N N . ASP A 1 202 ? 7.346 6.006 -8.833 1.00 93.44 202 ASP A N 1
ATOM 1574 C CA . ASP A 1 202 ? 6.909 6.883 -7.735 1.00 93.44 202 ASP A CA 1
ATOM 1575 C C . ASP A 1 202 ? 6.428 8.250 -8.295 1.00 93.44 202 ASP A C 1
ATOM 1577 O O . ASP A 1 202 ? 5.398 8.766 -7.859 1.00 93.44 202 ASP A O 1
ATOM 1581 N N . ALA A 1 203 ? 7.101 8.803 -9.315 1.00 94.06 203 ALA A N 1
ATOM 1582 C CA . ALA A 1 203 ? 6.704 10.045 -9.987 1.00 94.06 203 ALA A CA 1
ATOM 1583 C C . ALA A 1 203 ? 5.408 9.909 -10.812 1.00 94.06 203 ALA A C 1
ATOM 1585 O O . ALA A 1 203 ? 4.560 10.802 -10.760 1.00 94.06 203 ALA A O 1
ATOM 1586 N N . VAL A 1 204 ? 5.210 8.788 -11.522 1.00 95.38 204 VAL A N 1
ATOM 1587 C CA . VAL A 1 204 ? 3.985 8.501 -12.306 1.00 95.38 204 VAL A CA 1
ATOM 1588 C C . VAL A 1 204 ? 2.737 8.629 -11.444 1.00 95.38 204 VAL A C 1
ATOM 1590 O O . VAL A 1 204 ? 1.748 9.214 -11.882 1.00 95.38 204 VAL A O 1
ATOM 1593 N N . ARG A 1 205 ? 2.782 8.144 -10.197 1.00 92.69 205 ARG A N 1
ATOM 1594 C CA . ARG A 1 205 ? 1.651 8.268 -9.272 1.00 92.69 205 ARG A CA 1
ATOM 1595 C C . ARG A 1 205 ? 1.266 9.726 -9.026 1.00 92.69 205 ARG A C 1
ATOM 1597 O O . ARG A 1 205 ? 0.077 10.022 -8.953 1.00 92.69 205 ARG A O 1
ATOM 1604 N N . VAL A 1 206 ? 2.236 10.631 -8.888 1.00 92.44 206 VAL A N 1
ATOM 1605 C CA . VAL A 1 206 ? 1.986 12.070 -8.675 1.00 92.44 206 VAL A CA 1
ATOM 1606 C C . VAL A 1 206 ? 1.450 12.725 -9.944 1.00 92.44 206 VAL A C 1
ATOM 1608 O O . VAL A 1 206 ? 0.469 13.461 -9.880 1.00 92.44 206 VAL A O 1
ATOM 1611 N N . ILE A 1 207 ? 2.045 12.402 -11.093 1.00 93.25 207 ILE A N 1
ATOM 1612 C CA . ILE A 1 207 ? 1.636 12.901 -12.414 1.00 93.25 207 ILE A CA 1
ATOM 1613 C C . ILE A 1 207 ? 0.186 12.510 -12.722 1.00 93.25 207 ILE A C 1
ATOM 1615 O O . ILE A 1 207 ? -0.647 13.354 -13.037 1.00 93.25 207 ILE A O 1
ATOM 1619 N N . ALA A 1 208 ? -0.151 11.233 -12.554 1.00 94.62 208 ALA A N 1
ATOM 1620 C CA . ALA A 1 208 ? -1.497 10.722 -12.787 1.00 94.62 208 ALA A CA 1
ATOM 1621 C C . ALA A 1 208 ? -2.528 11.384 -11.873 1.00 94.62 208 ALA A C 1
ATOM 1623 O O . ALA A 1 208 ? -3.630 11.731 -12.288 1.00 94.62 208 ALA A O 1
ATOM 1624 N N . ASN A 1 209 ? -2.133 11.606 -10.624 1.00 90.69 209 ASN A N 1
ATOM 1625 C CA . ASN A 1 209 ? -2.912 12.353 -9.662 1.00 90.69 209 ASN A CA 1
ATOM 1626 C C . ASN A 1 209 ? -3.184 13.784 -10.160 1.00 90.69 209 ASN A C 1
ATOM 1628 O O . ASN A 1 209 ? -4.295 14.284 -9.982 1.00 90.69 209 ASN A O 1
ATOM 1632 N N . LEU A 1 210 ? -2.219 14.464 -10.783 1.00 89.44 210 LEU A N 1
ATOM 1633 C CA . LEU A 1 210 ? -2.432 15.783 -11.399 1.00 89.44 210 LEU A CA 1
ATOM 1634 C C . LEU A 1 210 ? -3.384 15.745 -12.611 1.00 89.44 210 LEU A C 1
ATOM 1636 O O . LEU A 1 210 ? -3.787 16.798 -13.085 1.00 89.44 210 LEU A O 1
ATOM 1640 N N . GLY A 1 211 ? -3.794 14.560 -13.076 1.00 91.31 211 GLY A N 1
ATOM 1641 C CA . GLY A 1 211 ? -4.641 14.395 -14.259 1.00 91.31 211 GLY A CA 1
ATOM 1642 C C . GLY A 1 211 ? -3.855 14.361 -15.572 1.00 91.31 211 GLY A C 1
ATOM 1643 O O . GLY A 1 211 ? -4.463 14.337 -16.643 1.00 91.31 211 GLY A O 1
ATOM 1644 N N . GLU A 1 212 ? -2.523 14.335 -15.494 1.00 90.56 212 GLU A N 1
ATOM 1645 C CA . GLU A 1 212 ? -1.604 14.444 -16.628 1.00 90.56 212 GLU A CA 1
ATOM 1646 C C . GLU A 1 212 ? -1.342 13.073 -17.267 1.00 90.56 212 GLU A C 1
ATOM 1648 O O . GLU A 1 212 ? -0.276 12.472 -17.126 1.00 90.56 212 GLU A O 1
ATOM 1653 N N . GLU A 1 213 ? -2.349 12.537 -17.961 1.00 92.12 213 GLU A N 1
ATOM 1654 C CA . GLU A 1 213 ? -2.287 11.203 -18.571 1.00 92.12 213 GLU A CA 1
ATOM 1655 C C . GLU A 1 213 ? -1.100 11.061 -19.541 1.00 92.12 213 GLU A C 1
ATOM 1657 O O . GLU A 1 213 ? -0.293 10.137 -19.422 1.00 92.12 213 GLU A O 1
ATOM 1662 N N . LYS A 1 214 ? -0.950 12.001 -20.479 1.00 89.69 214 LYS A N 1
ATOM 1663 C CA . LYS A 1 214 ? 0.088 11.933 -21.515 1.00 89.69 214 LYS A CA 1
ATOM 1664 C C . LYS A 1 214 ? 1.495 11.924 -20.908 1.00 89.69 214 LYS A C 1
ATOM 1666 O O . LYS A 1 214 ? 2.283 11.027 -21.200 1.00 89.69 214 LYS A O 1
ATOM 1671 N N . VAL A 1 215 ? 1.764 12.851 -19.987 1.00 88.38 215 VAL A N 1
ATOM 1672 C CA . VAL A 1 215 ? 3.051 12.944 -19.279 1.00 88.38 215 VAL A CA 1
ATOM 1673 C C . VAL A 1 215 ? 3.316 11.676 -18.463 1.00 88.38 215 VAL A C 1
ATOM 1675 O O . VAL A 1 215 ? 4.430 11.153 -18.457 1.00 88.38 215 VAL A O 1
ATOM 1678 N N . GLY A 1 216 ? 2.290 11.135 -17.795 1.00 91.81 216 GLY A N 1
ATOM 1679 C CA . GLY A 1 216 ? 2.411 9.902 -17.016 1.00 91.81 216 GLY A CA 1
ATOM 1680 C C . GLY A 1 216 ? 2.851 8.734 -17.891 1.00 91.81 216 GLY A C 1
ATOM 1681 O O . GLY A 1 216 ? 3.796 8.022 -17.547 1.00 91.81 216 GLY A O 1
ATOM 1682 N N . ARG A 1 217 ? 2.234 8.592 -19.067 1.00 92.31 217 ARG A N 1
ATOM 1683 C CA . ARG A 1 217 ? 2.579 7.562 -20.049 1.00 92.31 217 ARG A CA 1
ATOM 1684 C C . ARG A 1 217 ? 4.007 7.714 -20.583 1.00 92.31 217 ARG A C 1
ATOM 1686 O O . ARG A 1 217 ? 4.729 6.723 -20.674 1.00 92.31 217 ARG A O 1
ATOM 1693 N N . GLU A 1 218 ? 4.440 8.938 -20.874 1.00 88.81 218 GLU A N 1
ATOM 1694 C CA . GLU A 1 218 ? 5.815 9.227 -21.305 1.00 88.81 218 GLU A CA 1
ATOM 1695 C C . GLU A 1 218 ? 6.853 8.853 -20.236 1.00 88.81 218 GLU A C 1
ATOM 1697 O O . GLU A 1 218 ? 7.929 8.348 -20.560 1.00 88.81 218 GLU A O 1
ATOM 1702 N N . VAL A 1 219 ? 6.548 9.070 -18.951 1.00 90.31 219 VAL A N 1
ATOM 1703 C CA . VAL A 1 219 ? 7.413 8.633 -17.842 1.00 90.31 219 VAL A CA 1
ATOM 1704 C C . VAL A 1 219 ? 7.426 7.110 -17.711 1.00 90.31 219 VAL A C 1
ATOM 1706 O O . VAL A 1 219 ? 8.498 6.541 -17.502 1.00 90.31 219 VAL A O 1
ATOM 1709 N N . ILE A 1 220 ? 6.284 6.436 -17.886 1.00 93.12 220 ILE A N 1
ATOM 1710 C CA . ILE A 1 220 ? 6.214 4.965 -17.882 1.00 93.12 220 ILE A CA 1
ATOM 1711 C C . ILE A 1 220 ? 7.102 4.367 -18.978 1.00 93.12 220 ILE A C 1
ATOM 1713 O O . ILE A 1 220 ? 7.831 3.418 -18.702 1.00 93.12 220 ILE A O 1
ATOM 1717 N N . GLY A 1 221 ? 7.107 4.941 -20.185 1.00 89.81 221 GLY A N 1
ATOM 1718 C CA . GLY A 1 221 ? 7.940 4.467 -21.300 1.00 89.81 221 GLY A CA 1
ATOM 1719 C C . GLY A 1 221 ? 9.457 4.544 -21.059 1.00 89.81 221 GLY A C 1
ATOM 1720 O O . GLY A 1 221 ? 10.232 4.009 -21.850 1.00 89.81 221 GLY A O 1
ATOM 1721 N N . LYS A 1 222 ? 9.898 5.193 -19.971 1.00 87.44 222 LYS A N 1
ATOM 1722 C CA . LYS A 1 222 ? 11.310 5.264 -19.548 1.00 87.44 222 LYS A CA 1
ATOM 1723 C C . LYS A 1 222 ? 11.694 4.174 -18.549 1.00 87.44 222 LYS A C 1
ATOM 1725 O O . LYS A 1 222 ? 12.873 4.034 -18.230 1.00 87.44 222 LYS A O 1
ATOM 1730 N N . ILE A 1 223 ? 10.721 3.434 -18.020 1.00 90.94 223 ILE A N 1
ATOM 1731 C CA . ILE A 1 223 ? 10.961 2.341 -17.079 1.00 90.94 223 ILE A CA 1
ATOM 1732 C C . ILE A 1 223 ? 11.525 1.150 -17.853 1.00 90.94 223 ILE A C 1
ATOM 1734 O O . ILE A 1 223 ? 10.945 0.706 -18.840 1.00 90.94 223 ILE A O 1
ATOM 1738 N N . SER A 1 224 ? 12.652 0.614 -17.391 1.00 88.94 224 SER A N 1
ATOM 1739 C CA . SER A 1 224 ? 13.336 -0.488 -18.070 1.00 88.94 224 SER A CA 1
ATOM 1740 C C . SER A 1 224 ? 12.754 -1.862 -17.718 1.00 88.94 224 SER A C 1
ATOM 1742 O O . SER A 1 224 ? 12.667 -2.729 -18.588 1.00 88.94 224 SER A O 1
ATOM 1744 N N . ASP A 1 225 ? 12.364 -2.091 -16.456 1.00 90.56 225 ASP A N 1
ATOM 1745 C CA . ASP A 1 225 ? 11.748 -3.350 -16.005 1.00 90.56 225 ASP A CA 1
ATOM 1746 C C . ASP A 1 225 ? 10.261 -3.437 -16.435 1.00 90.56 225 ASP A C 1
ATOM 1748 O O . ASP A 1 225 ? 9.415 -2.720 -15.887 1.00 90.56 225 ASP A O 1
ATOM 1752 N N . PRO A 1 226 ? 9.883 -4.362 -17.341 1.00 93.06 226 PRO A N 1
ATOM 1753 C CA . PRO A 1 226 ? 8.510 -4.506 -17.840 1.00 93.06 226 PRO A CA 1
ATOM 1754 C C . PRO A 1 226 ? 7.484 -4.814 -16.742 1.00 93.06 226 PRO A C 1
ATOM 1756 O O . PRO A 1 226 ? 6.314 -4.447 -16.838 1.00 93.06 226 PRO A O 1
ATOM 1759 N N . ARG A 1 227 ? 7.910 -5.458 -15.650 1.00 92.38 227 ARG A N 1
ATOM 1760 C CA . ARG A 1 227 ? 7.021 -5.742 -14.516 1.00 92.38 227 ARG A CA 1
ATOM 1761 C C . ARG A 1 227 ? 6.656 -4.454 -13.785 1.00 92.38 227 ARG A C 1
ATOM 1763 O O . ARG A 1 227 ? 5.539 -4.329 -13.292 1.00 92.38 227 ARG A O 1
ATOM 1770 N N . LEU A 1 228 ? 7.582 -3.494 -13.720 1.00 93.38 228 LEU A N 1
ATOM 1771 C CA . LEU A 1 228 ? 7.321 -2.179 -13.139 1.00 93.38 228 LEU A CA 1
ATOM 1772 C C . LEU A 1 228 ? 6.452 -1.310 -14.053 1.00 93.38 228 LEU A C 1
ATOM 1774 O O . LEU A 1 228 ? 5.652 -0.550 -13.517 1.00 93.38 228 LEU A O 1
ATOM 1778 N N . ILE A 1 229 ? 6.524 -1.470 -15.381 1.00 94.94 229 ILE A N 1
ATOM 1779 C CA . ILE A 1 229 ? 5.590 -0.825 -16.326 1.00 94.94 229 ILE A CA 1
ATOM 1780 C C . ILE A 1 229 ? 4.141 -1.223 -16.009 1.00 94.94 229 ILE A C 1
ATOM 1782 O O . ILE A 1 229 ? 3.291 -0.349 -15.851 1.00 94.94 229 ILE A O 1
ATOM 1786 N N . LEU A 1 230 ? 3.860 -2.522 -15.837 1.00 94.19 230 LEU A N 1
ATOM 1787 C CA . LEU A 1 230 ? 2.515 -3.010 -15.487 1.00 94.19 230 LEU A CA 1
ATOM 1788 C C . LEU A 1 230 ? 2.003 -2.405 -14.171 1.00 94.19 230 LEU A C 1
ATOM 1790 O O . LEU A 1 230 ? 0.855 -1.966 -14.078 1.00 94.19 230 LEU A O 1
ATOM 1794 N N . VAL A 1 231 ? 2.870 -2.344 -13.156 1.00 93.88 231 VAL A N 1
ATOM 1795 C CA . VAL A 1 231 ? 2.531 -1.742 -11.860 1.00 93.88 231 VAL A CA 1
ATOM 1796 C C . VAL A 1 231 ? 2.304 -0.232 -11.990 1.00 93.88 231 VAL A C 1
ATOM 1798 O O . VAL A 1 231 ? 1.378 0.294 -11.372 1.00 93.88 231 VAL A O 1
ATOM 1801 N N . ALA A 1 232 ? 3.113 0.462 -12.793 1.00 96.06 232 ALA A N 1
ATOM 1802 C CA . ALA A 1 232 ? 2.990 1.897 -13.019 1.00 96.06 232 ALA A CA 1
ATOM 1803 C C . ALA A 1 232 ? 1.708 2.250 -13.790 1.00 96.06 232 ALA A C 1
ATOM 1805 O O . ALA A 1 232 ? 1.041 3.207 -13.414 1.00 96.06 232 ALA A O 1
ATOM 1806 N N . LEU A 1 233 ? 1.300 1.449 -14.784 1.00 96.81 233 LEU A N 1
ATOM 1807 C CA . LEU A 1 233 ? 0.013 1.610 -15.478 1.00 96.81 233 LEU A CA 1
ATOM 1808 C C . LEU A 1 233 ? -1.171 1.478 -14.513 1.00 96.81 233 LEU A C 1
ATOM 1810 O O . LEU A 1 233 ? -2.077 2.308 -14.519 1.00 96.81 233 LEU A O 1
ATOM 1814 N N . ARG A 1 234 ? -1.141 0.477 -13.626 1.00 95.25 234 ARG A N 1
ATOM 1815 C CA . ARG A 1 234 ? -2.160 0.310 -12.577 1.00 95.25 234 ARG A CA 1
ATOM 1816 C C . ARG A 1 234 ? -2.232 1.531 -11.654 1.00 95.25 234 ARG A C 1
ATOM 1818 O O . ARG A 1 234 ? -3.317 2.020 -11.359 1.00 95.25 234 ARG A O 1
ATOM 1825 N N . GLU A 1 235 ? -1.085 2.017 -11.185 1.00 94.94 235 GLU A N 1
ATOM 1826 C CA . GLU A 1 235 ? -1.017 3.175 -10.279 1.00 94.94 235 GLU A CA 1
ATOM 1827 C C . GLU A 1 235 ? -1.382 4.489 -10.969 1.00 94.94 235 GLU A C 1
ATOM 1829 O O . GLU A 1 235 ? -1.954 5.378 -10.340 1.00 94.94 235 GLU A O 1
ATOM 1834 N N . MET A 1 236 ? -1.115 4.590 -12.268 1.00 96.50 236 MET A N 1
ATOM 1835 C CA . MET A 1 236 ? -1.563 5.688 -13.107 1.00 96.50 236 MET A CA 1
ATOM 1836 C C . MET A 1 236 ? -3.088 5.694 -13.248 1.00 96.50 236 MET A C 1
ATOM 1838 O O . MET A 1 236 ? -3.711 6.728 -13.026 1.00 96.50 236 MET A O 1
ATOM 1842 N N . ALA A 1 237 ? -3.705 4.546 -13.542 1.00 96.19 237 ALA A N 1
ATOM 1843 C CA . ALA A 1 237 ? -5.160 4.421 -13.594 1.00 96.19 237 ALA A CA 1
ATOM 1844 C C . ALA A 1 237 ? -5.812 4.831 -12.259 1.00 96.19 237 ALA A C 1
ATOM 1846 O O . ALA A 1 237 ? -6.762 5.613 -12.233 1.00 96.19 237 ALA A O 1
ATOM 1847 N N . GLU A 1 238 ? -5.248 4.377 -11.135 1.00 91.94 238 GLU A N 1
ATOM 1848 C CA . GLU A 1 238 ? -5.693 4.787 -9.802 1.00 91.94 238 GLU A CA 1
ATOM 1849 C C . GLU A 1 238 ? -5.537 6.301 -9.577 1.00 91.94 238 GLU A C 1
ATOM 1851 O O . GLU A 1 238 ? -6.481 6.952 -9.126 1.00 91.94 238 GLU A O 1
ATOM 1856 N N . GLY A 1 239 ? -4.383 6.885 -9.913 1.00 92.56 239 GLY A N 1
ATOM 1857 C CA . GLY A 1 239 ? -4.141 8.325 -9.782 1.00 92.56 239 GLY A CA 1
ATOM 1858 C C . GLY A 1 239 ? -5.113 9.173 -10.608 1.00 92.56 239 GLY A C 1
ATOM 1859 O O . GLY A 1 239 ? -5.661 10.147 -10.095 1.00 92.56 239 GLY A O 1
ATOM 1860 N N . LEU A 1 240 ? -5.407 8.763 -11.845 1.00 95.31 240 LEU A N 1
ATOM 1861 C CA . LEU A 1 240 ? -6.371 9.436 -12.723 1.00 95.31 240 LEU A CA 1
ATOM 1862 C C . LEU A 1 240 ? -7.800 9.384 -12.163 1.00 95.31 240 LEU A C 1
ATOM 1864 O O . LEU A 1 240 ? -8.538 10.366 -12.249 1.00 95.31 240 LEU A O 1
ATOM 1868 N N . ALA A 1 241 ? -8.193 8.279 -11.524 1.00 91.94 241 ALA A N 1
ATOM 1869 C CA . ALA A 1 241 ? -9.495 8.192 -10.864 1.00 91.94 241 ALA A CA 1
ATOM 1870 C C . ALA A 1 241 ? -9.592 9.166 -9.674 1.00 91.94 241 ALA A C 1
ATOM 1872 O O . ALA A 1 241 ? -10.598 9.870 -9.509 1.00 91.94 241 ALA A O 1
ATOM 1873 N N . HIS A 1 242 ? -8.518 9.292 -8.888 1.00 88.56 242 HIS A N 1
ATOM 1874 C CA . HIS A 1 242 ? -8.422 10.304 -7.832 1.00 88.56 242 HIS A CA 1
ATOM 1875 C C . HIS A 1 242 ? -8.452 11.732 -8.403 1.00 88.56 242 HIS A C 1
ATOM 1877 O O . HIS A 1 242 ? -9.116 12.594 -7.829 1.00 88.56 242 HIS A O 1
ATOM 1883 N N . ALA A 1 243 ? -7.850 11.959 -9.573 1.00 89.62 243 ALA A N 1
ATOM 1884 C CA . ALA A 1 243 ? -7.880 13.222 -10.320 1.00 89.62 243 ALA A CA 1
ATOM 1885 C C . ALA A 1 243 ? -9.240 13.563 -10.967 1.00 89.62 243 ALA A C 1
ATOM 1887 O O . ALA A 1 243 ? -9.360 14.578 -11.640 1.00 89.62 243 ALA A O 1
ATOM 1888 N N . ASP A 1 244 ? -10.256 12.714 -10.791 1.00 89.44 244 ASP A N 1
ATOM 1889 C CA . ASP A 1 244 ? -11.578 12.847 -11.422 1.00 89.44 244 ASP A CA 1
ATOM 1890 C C . ASP A 1 244 ? -11.573 12.722 -12.948 1.00 89.44 244 ASP A C 1
ATOM 1892 O O . ASP A 1 244 ? -12.369 13.333 -13.652 1.00 89.44 244 ASP A O 1
ATOM 1896 N N . ARG A 1 245 ? -10.698 11.856 -13.466 1.00 92.31 245 ARG A N 1
ATOM 1897 C CA . ARG A 1 245 ? -10.604 11.508 -14.888 1.00 92.31 245 ARG A CA 1
ATOM 1898 C C . ARG A 1 245 ? -11.053 10.053 -15.114 1.00 92.31 245 ARG A C 1
ATOM 1900 O O . ARG A 1 245 ? -10.220 9.214 -15.456 1.00 92.31 245 ARG A O 1
ATOM 1907 N N . PRO A 1 246 ? -12.347 9.715 -14.918 1.00 89.38 246 PRO A N 1
ATOM 1908 C CA . PRO A 1 246 ? -12.854 8.336 -14.968 1.00 89.38 246 PRO A CA 1
ATOM 1909 C C . PRO A 1 246 ? -12.569 7.627 -16.294 1.00 89.38 246 PRO A C 1
ATOM 1911 O O . PRO A 1 246 ? -12.100 6.492 -16.296 1.00 89.38 246 PRO A O 1
ATOM 1914 N N . SER A 1 247 ? -12.809 8.300 -17.423 1.00 91.31 247 SER A N 1
ATOM 1915 C CA . SER A 1 247 ? -12.613 7.711 -18.752 1.00 91.31 247 SER A CA 1
ATOM 1916 C C . SER A 1 247 ? -11.141 7.402 -19.023 1.00 91.31 247 SER A C 1
ATOM 1918 O O . SER A 1 247 ? -10.818 6.309 -19.476 1.00 91.31 247 SER A O 1
ATOM 1920 N N . ALA A 1 248 ? -10.242 8.327 -18.670 1.00 94.31 248 ALA A N 1
ATOM 1921 C CA . ALA A 1 248 ? -8.798 8.128 -18.774 1.00 94.31 248 ALA A CA 1
ATOM 1922 C C . ALA A 1 248 ? -8.327 6.974 -17.874 1.00 94.31 248 ALA A C 1
ATOM 1924 O O . ALA A 1 248 ? -7.635 6.066 -18.329 1.00 94.31 248 ALA A O 1
ATOM 1925 N N . ALA A 1 249 ? -8.769 6.958 -16.612 1.00 95.50 249 ALA A N 1
ATOM 1926 C CA . ALA A 1 249 ? -8.451 5.899 -15.660 1.00 95.50 249 ALA A CA 1
ATOM 1927 C C . ALA A 1 249 ? -8.866 4.515 -16.180 1.00 95.50 249 ALA A C 1
ATOM 1929 O O . ALA A 1 249 ? -8.059 3.583 -16.186 1.00 95.50 249 ALA A O 1
ATOM 1930 N N . ARG A 1 250 ? -10.105 4.394 -16.673 1.00 94.50 250 ARG A N 1
ATOM 1931 C CA . ARG A 1 250 ? -10.629 3.154 -17.254 1.00 94.50 250 ARG A CA 1
ATOM 1932 C C . ARG A 1 250 ? -9.854 2.741 -18.506 1.00 94.50 250 ARG A C 1
ATOM 1934 O O . ARG A 1 250 ? -9.489 1.576 -18.626 1.00 94.50 250 ARG A O 1
ATOM 1941 N N . ASN A 1 251 ? -9.549 3.677 -19.405 1.00 93.81 251 ASN A N 1
ATOM 1942 C CA . ASN A 1 251 ? -8.780 3.396 -20.620 1.00 93.81 251 ASN A CA 1
ATOM 1943 C C . ASN A 1 251 ? -7.383 2.845 -20.309 1.00 93.81 251 ASN A C 1
ATOM 1945 O O . ASN A 1 251 ? -6.967 1.865 -20.930 1.00 93.81 251 ASN A O 1
ATOM 1949 N N . VAL A 1 252 ? -6.686 3.433 -19.330 1.00 96.00 252 VAL A N 1
ATOM 1950 C CA . VAL A 1 252 ? -5.381 2.939 -18.868 1.00 96.00 252 VAL A CA 1
ATOM 1951 C C . VAL A 1 252 ? -5.521 1.557 -18.230 1.00 96.00 252 VAL A C 1
ATOM 1953 O O . VAL A 1 252 ? -4.732 0.673 -18.550 1.00 96.00 252 VAL A O 1
ATOM 1956 N N . ALA A 1 253 ? -6.531 1.331 -17.383 1.00 95.75 253 ALA A N 1
ATOM 1957 C CA . ALA A 1 253 ? -6.758 0.026 -16.758 1.00 95.75 253 ALA A CA 1
ATOM 1958 C C . ALA A 1 253 ? -7.023 -1.081 -17.792 1.00 95.75 253 ALA A C 1
ATOM 1960 O O . ALA A 1 253 ? -6.417 -2.147 -17.712 1.00 95.75 253 ALA A O 1
ATOM 1961 N N . LEU A 1 254 ? -7.861 -0.814 -18.796 1.00 92.31 254 LEU A N 1
ATOM 1962 C CA . LEU A 1 254 ? -8.171 -1.758 -19.876 1.00 92.31 254 LEU A CA 1
ATOM 1963 C C . LEU A 1 254 ? -6.990 -2.024 -20.816 1.00 92.31 254 LEU A C 1
ATOM 1965 O O . LEU A 1 254 ? -6.967 -3.046 -21.496 1.00 92.31 254 LEU A O 1
ATOM 1969 N N . ALA A 1 255 ? -6.003 -1.128 -20.859 1.00 93.38 255 ALA A N 1
ATOM 1970 C CA . ALA A 1 255 ? -4.767 -1.353 -21.598 1.00 93.38 255 ALA A CA 1
ATOM 1971 C C . ALA A 1 255 ? -3.807 -2.319 -20.880 1.00 93.38 255 ALA A C 1
ATOM 1973 O O . ALA A 1 255 ? -2.860 -2.783 -21.505 1.00 93.38 255 ALA A O 1
ATOM 1974 N N . ILE A 1 256 ? -4.017 -2.634 -19.596 1.00 95.25 256 ILE A N 1
ATOM 1975 C CA . ILE A 1 256 ? -3.140 -3.540 -18.844 1.00 95.25 256 ILE A CA 1
ATOM 1976 C C . ILE A 1 256 ? -3.392 -4.987 -19.306 1.00 95.25 256 ILE A C 1
ATOM 1978 O O . ILE A 1 256 ? -4.496 -5.493 -19.112 1.00 95.25 256 ILE A O 1
ATOM 1982 N N . PRO A 1 257 ? -2.390 -5.683 -19.875 1.00 92.06 257 PRO A N 1
ATOM 1983 C CA . PRO A 1 257 ? -2.581 -7.032 -20.415 1.00 92.06 257 PRO A CA 1
ATOM 1984 C C . PRO A 1 257 ? -2.654 -8.124 -19.333 1.00 92.06 257 PRO A C 1
ATOM 1986 O O . PRO A 1 257 ? -3.226 -9.184 -19.554 1.00 92.06 257 PRO A O 1
ATOM 1989 N N . ASP A 1 258 ? -2.085 -7.886 -18.149 1.00 89.81 258 ASP A N 1
ATOM 1990 C CA . ASP A 1 258 ? -2.099 -8.845 -17.040 1.00 89.81 258 ASP A CA 1
ATOM 1991 C C . ASP A 1 258 ? -3.419 -8.777 -16.253 1.00 89.81 258 ASP A C 1
ATOM 1993 O O . ASP A 1 258 ? -3.726 -7.744 -15.652 1.00 89.81 258 ASP A O 1
ATOM 1997 N N . ILE A 1 259 ? -4.164 -9.892 -16.208 1.00 91.38 259 ILE A N 1
ATOM 1998 C CA . ILE A 1 259 ? -5.486 -10.011 -15.559 1.00 91.38 259 ILE A CA 1
ATOM 1999 C C . ILE A 1 259 ? -5.452 -9.491 -14.119 1.00 91.38 259 ILE A C 1
ATOM 2001 O O . ILE A 1 259 ? -6.286 -8.673 -13.727 1.00 91.38 259 ILE A O 1
ATOM 2005 N N . ARG A 1 260 ? -4.450 -9.903 -13.332 1.00 90.75 260 ARG A N 1
ATOM 2006 C CA . ARG A 1 260 ? -4.335 -9.520 -11.920 1.00 90.75 260 ARG A CA 1
ATOM 2007 C C . ARG A 1 260 ? -4.127 -8.013 -11.758 1.00 90.75 260 ARG A C 1
ATOM 2009 O O . ARG A 1 260 ? -4.790 -7.386 -10.931 1.00 90.75 260 ARG A O 1
ATOM 2016 N N . ASN A 1 261 ? -3.189 -7.417 -12.494 1.00 91.75 261 ASN A N 1
ATOM 2017 C CA . ASN A 1 261 ? -2.932 -5.978 -12.416 1.00 91.75 261 ASN A CA 1
ATOM 2018 C C . ASN A 1 261 ? -4.103 -5.159 -12.973 1.00 91.75 261 ASN A C 1
ATOM 2020 O O . ASN A 1 261 ? -4.432 -4.129 -12.382 1.00 91.75 261 ASN A O 1
ATOM 2024 N N . ARG A 1 262 ? -4.763 -5.640 -14.034 1.00 94.94 262 ARG A N 1
ATOM 2025 C CA . ARG A 1 262 ? -5.982 -5.052 -14.605 1.00 94.94 262 ARG A CA 1
ATOM 2026 C C . ARG A 1 262 ? -7.121 -5.041 -13.585 1.00 94.94 262 ARG A C 1
ATOM 2028 O O . ARG A 1 262 ? -7.653 -3.974 -13.290 1.00 94.94 262 ARG A O 1
ATOM 2035 N N . ALA A 1 263 ? -7.415 -6.178 -12.952 1.00 94.81 263 ALA A N 1
ATOM 2036 C CA . ALA A 1 263 ? -8.429 -6.276 -11.901 1.00 94.81 263 ALA A CA 1
ATOM 2037 C C . ALA A 1 263 ? -8.115 -5.355 -10.709 1.00 94.81 263 ALA A C 1
ATOM 2039 O O . ALA A 1 263 ? -8.987 -4.620 -10.252 1.00 94.81 263 ALA A O 1
ATOM 2040 N N . LYS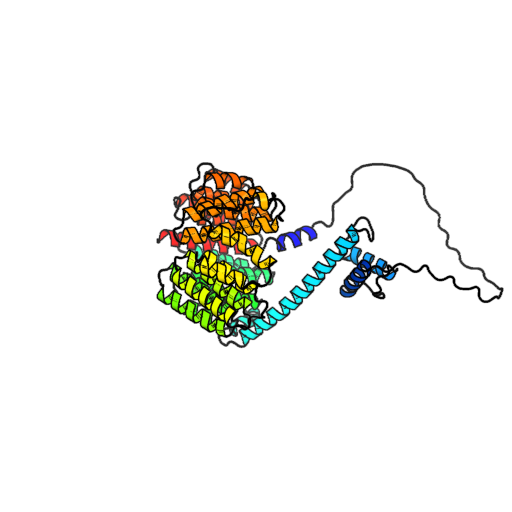 A 1 264 ? -6.853 -5.305 -10.247 1.00 94.19 264 LYS A N 1
ATOM 2041 C CA . LYS A 1 264 ? -6.443 -4.373 -9.176 1.00 94.19 264 LYS A CA 1
ATOM 2042 C C . LYS A 1 264 ? -6.607 -2.902 -9.571 1.00 94.19 264 LYS A C 1
ATOM 2044 O O . LYS A 1 264 ? -6.976 -2.099 -8.717 1.00 94.19 264 LYS A O 1
ATOM 2049 N N . ALA A 1 265 ? -6.335 -2.543 -10.828 1.00 95.56 265 ALA A N 1
ATOM 2050 C CA . ALA A 1 265 ? -6.548 -1.185 -11.327 1.00 95.56 265 ALA A CA 1
ATOM 2051 C C . ALA A 1 265 ? -8.037 -0.825 -11.279 1.00 95.56 265 ALA A C 1
ATOM 2053 O O . ALA A 1 265 ? -8.399 0.175 -10.662 1.00 95.56 265 ALA A O 1
ATOM 2054 N N . ILE A 1 266 ? -8.898 -1.678 -11.844 1.00 96.56 266 ILE A N 1
ATOM 2055 C CA . ILE A 1 266 ? -10.355 -1.482 -11.862 1.00 96.56 266 ILE A CA 1
ATOM 2056 C C . ILE A 1 266 ? -10.911 -1.401 -10.430 1.00 96.56 266 ILE A C 1
ATOM 2058 O O . ILE A 1 266 ? -11.675 -0.487 -10.121 1.00 96.56 266 ILE A O 1
ATOM 2062 N N . ALA A 1 267 ? -10.456 -2.272 -9.522 1.00 94.38 267 ALA A N 1
ATOM 2063 C CA . ALA A 1 267 ? -10.809 -2.225 -8.103 1.00 94.38 267 ALA A CA 1
ATOM 2064 C C . ALA A 1 267 ? -10.455 -0.871 -7.465 1.00 94.38 267 ALA A C 1
ATOM 2066 O O . ALA A 1 267 ? -11.263 -0.269 -6.760 1.00 94.38 267 ALA A O 1
ATOM 2067 N N . SER A 1 268 ? -9.249 -0.353 -7.721 1.00 92.94 268 SER A N 1
ATOM 2068 C CA . SER A 1 268 ? -8.840 0.961 -7.217 1.00 92.94 268 SER A CA 1
ATOM 2069 C C . SER A 1 268 ? -9.656 2.115 -7.813 1.00 92.94 268 SER A C 1
ATOM 2071 O O . SER A 1 268 ? -9.980 3.049 -7.079 1.00 92.94 268 SER A O 1
ATOM 2073 N N . ILE A 1 269 ? -10.050 2.040 -9.089 1.00 94.69 269 ILE A N 1
ATOM 2074 C CA . ILE A 1 269 ? -10.956 3.020 -9.714 1.00 94.69 269 ILE A CA 1
ATOM 2075 C C . ILE A 1 269 ? -12.334 2.979 -9.041 1.00 94.69 269 ILE A C 1
ATOM 2077 O O . ILE A 1 269 ? -12.858 4.026 -8.659 1.00 94.69 269 ILE A O 1
ATOM 2081 N N . ALA A 1 270 ? -12.894 1.783 -8.824 1.00 95.19 270 ALA A N 1
ATOM 2082 C CA . ALA A 1 270 ? -14.165 1.603 -8.121 1.00 95.19 270 ALA A CA 1
ATOM 2083 C C . ALA A 1 270 ? -14.131 2.274 -6.739 1.00 95.19 270 ALA A C 1
ATOM 2085 O O . ALA A 1 270 ? -15.007 3.060 -6.382 1.00 95.19 270 ALA A O 1
ATOM 2086 N N . ILE A 1 271 ? -13.060 2.022 -5.985 1.00 93.50 271 ILE A N 1
ATOM 2087 C CA . ILE A 1 271 ? -12.833 2.610 -4.666 1.00 93.50 271 ILE A CA 1
ATOM 2088 C C . ILE A 1 271 ? -12.721 4.139 -4.716 1.00 93.50 271 ILE A C 1
ATOM 2090 O O . ILE A 1 271 ? -13.273 4.821 -3.845 1.00 93.50 271 ILE A O 1
ATOM 2094 N N . ALA A 1 272 ? -12.043 4.695 -5.720 1.00 90.44 272 ALA A N 1
ATOM 2095 C CA . ALA A 1 272 ? -11.972 6.140 -5.912 1.00 90.44 272 ALA A CA 1
ATOM 2096 C C . ALA A 1 272 ? -13.361 6.743 -6.201 1.00 90.44 272 ALA A C 1
ATOM 2098 O O . ALA A 1 272 ? -13.677 7.812 -5.679 1.00 90.44 272 ALA A O 1
ATOM 2099 N N . HIS A 1 273 ? -14.220 6.047 -6.955 1.00 91.56 273 HIS A N 1
ATOM 2100 C CA . HIS A 1 273 ? -15.603 6.472 -7.191 1.00 91.56 273 HIS A CA 1
ATOM 2101 C C . HIS A 1 273 ? -16.454 6.470 -5.923 1.00 91.56 273 HIS A C 1
ATOM 2103 O O . HIS A 1 273 ? -17.088 7.485 -5.637 1.00 91.56 273 HIS A O 1
ATOM 2109 N N . PHE A 1 274 ? -16.406 5.406 -5.117 1.00 91.69 274 PHE A N 1
ATOM 2110 C CA . PHE A 1 274 ? -17.117 5.374 -3.833 1.00 91.69 274 PHE A CA 1
ATOM 2111 C C . PHE A 1 274 ? -16.649 6.471 -2.877 1.00 91.69 274 PHE A C 1
ATOM 2113 O O . PHE A 1 274 ? -17.468 7.112 -2.229 1.00 91.69 274 PHE A O 1
ATOM 2120 N N . THR A 1 275 ? -15.343 6.748 -2.843 1.00 88.19 275 THR A N 1
ATOM 2121 C CA . THR A 1 275 ? -14.776 7.822 -2.005 1.00 88.19 275 THR A CA 1
ATOM 2122 C C . THR A 1 275 ? -15.322 9.206 -2.389 1.00 88.19 275 THR A C 1
ATOM 2124 O O . THR A 1 275 ? -15.372 10.097 -1.552 1.00 88.19 275 THR A O 1
ATOM 2127 N N . LYS A 1 276 ? -15.762 9.383 -3.639 1.00 87.12 276 LYS A N 1
ATOM 2128 C CA . LYS A 1 276 ? -16.363 10.623 -4.154 1.00 87.12 276 LYS A CA 1
ATOM 2129 C C . LYS A 1 276 ? -17.897 10.597 -4.187 1.00 87.12 276 LYS A C 1
ATOM 2131 O O . LYS A 1 276 ? -18.492 11.430 -4.861 1.00 87.12 276 LYS A O 1
ATOM 2136 N N . GLY A 1 277 ? -18.538 9.609 -3.561 1.00 89.38 277 GLY A N 1
ATOM 2137 C CA . GLY A 1 277 ? -19.999 9.456 -3.586 1.00 89.38 277 GLY A CA 1
ATOM 2138 C C . GLY A 1 277 ? -20.581 9.005 -4.935 1.00 89.38 277 GLY A C 1
ATOM 2139 O O . GLY A 1 277 ? -21.795 8.965 -5.099 1.00 89.38 277 GLY A O 1
ATOM 2140 N N . LYS A 1 278 ? -19.750 8.620 -5.913 1.00 90.31 278 LYS A N 1
ATOM 2141 C CA . LYS A 1 278 ? -20.186 8.183 -7.254 1.00 90.31 278 LYS A CA 1
ATOM 2142 C C . LYS A 1 278 ? -20.512 6.680 -7.261 1.00 90.31 278 LYS A C 1
ATOM 2144 O O . LYS A 1 278 ? -19.831 5.898 -7.928 1.00 90.31 278 LYS A O 1
ATOM 2149 N N . ALA A 1 279 ? -21.526 6.269 -6.495 1.00 91.31 279 ALA A N 1
ATOM 2150 C CA . ALA A 1 279 ? -21.837 4.857 -6.230 1.00 91.31 279 ALA A CA 1
ATOM 2151 C C . ALA A 1 279 ? -22.097 4.026 -7.503 1.00 91.31 279 ALA A C 1
ATOM 2153 O O . ALA A 1 279 ? -21.537 2.941 -7.645 1.00 91.31 279 ALA A O 1
ATOM 2154 N N . GLU A 1 280 ? -22.855 4.558 -8.466 1.00 92.12 280 GLU A N 1
ATOM 2155 C CA . GLU A 1 280 ? -23.165 3.861 -9.726 1.00 92.12 280 GLU A CA 1
ATOM 2156 C C . GLU A 1 280 ? -21.924 3.547 -10.568 1.00 92.12 280 GLU A C 1
ATOM 2158 O O . GLU A 1 280 ? -21.765 2.439 -11.090 1.00 92.12 280 GLU A O 1
ATOM 2163 N N . LEU A 1 281 ? -20.991 4.501 -10.663 1.00 90.94 281 LEU A N 1
ATOM 2164 C CA . LEU A 1 281 ? -19.715 4.268 -11.340 1.00 90.94 281 LEU A CA 1
ATOM 2165 C C . LEU A 1 281 ? -18.876 3.236 -10.578 1.00 90.94 281 LEU A C 1
ATOM 2167 O O . LEU A 1 281 ? -18.270 2.368 -11.201 1.00 90.94 281 LEU A O 1
ATOM 2171 N N . GLY A 1 282 ? -18.884 3.284 -9.242 1.00 93.12 282 GLY A N 1
ATOM 2172 C CA . GLY A 1 282 ? -18.229 2.287 -8.393 1.00 93.12 282 GLY A CA 1
ATOM 2173 C C . GLY A 1 282 ? -18.745 0.866 -8.642 1.00 93.12 282 GLY A C 1
ATOM 2174 O O . GLY A 1 282 ? -17.950 -0.036 -8.906 1.00 93.12 282 GLY A O 1
ATOM 2175 N N . ARG A 1 283 ? -20.070 0.671 -8.646 1.00 94.94 283 ARG A N 1
ATOM 2176 C CA . ARG A 1 283 ? -20.723 -0.623 -8.928 1.00 94.94 283 ARG A CA 1
ATOM 2177 C C . ARG A 1 283 ? -20.434 -1.127 -10.339 1.00 94.94 283 ARG A C 1
ATOM 2179 O O . ARG A 1 283 ? -20.169 -2.310 -10.536 1.00 94.94 283 ARG A O 1
ATOM 2186 N N . ARG A 1 284 ? -20.428 -0.233 -11.335 1.00 94.31 284 ARG A N 1
ATOM 2187 C CA . ARG A 1 284 ? -20.036 -0.580 -12.710 1.00 94.31 284 ARG A CA 1
ATOM 2188 C C . ARG A 1 284 ? -18.611 -1.129 -12.767 1.00 94.31 284 ARG A C 1
ATOM 2190 O O . ARG A 1 284 ? -18.398 -2.160 -13.393 1.00 94.31 284 ARG A O 1
ATOM 2197 N N . MET A 1 285 ? -17.668 -0.480 -12.086 1.00 95.19 285 MET A N 1
ATOM 2198 C CA . MET A 1 285 ? -16.284 -0.957 -12.021 1.00 95.19 285 MET A CA 1
ATOM 2199 C C . MET A 1 285 ? -16.161 -2.284 -11.261 1.00 95.19 285 MET A C 1
ATOM 2201 O O . MET A 1 285 ? -15.349 -3.116 -11.644 1.00 95.19 285 MET A O 1
ATOM 2205 N N . ILE A 1 286 ? -16.976 -2.533 -10.229 1.00 95.69 286 ILE A N 1
ATOM 2206 C CA . ILE A 1 286 ? -17.015 -3.849 -9.567 1.00 95.69 286 ILE A CA 1
ATOM 2207 C C . ILE A 1 286 ? -17.416 -4.952 -10.556 1.00 95.69 286 ILE A C 1
ATOM 2209 O O . ILE A 1 286 ? -16.736 -5.973 -10.617 1.00 95.69 286 ILE A O 1
ATOM 2213 N N . ARG A 1 287 ? -18.474 -4.742 -11.351 1.00 95.12 287 ARG A N 1
ATOM 2214 C CA . ARG A 1 287 ? -18.899 -5.711 -12.377 1.00 95.12 287 ARG A CA 1
ATOM 2215 C C . ARG A 1 287 ? -17.797 -5.964 -13.403 1.00 95.12 287 ARG A C 1
ATOM 2217 O O . ARG A 1 287 ? -17.393 -7.102 -13.583 1.00 95.12 287 ARG A O 1
ATOM 2224 N N . GLU A 1 288 ? -17.209 -4.900 -13.945 1.00 94.94 288 GLU A N 1
ATOM 2225 C CA . GLU A 1 288 ? -16.112 -5.006 -14.917 1.00 94.94 288 GLU A CA 1
ATOM 2226 C C . GLU A 1 288 ? -14.870 -5.713 -14.336 1.00 94.94 288 GLU A C 1
ATOM 2228 O O . GLU A 1 288 ? -14.180 -6.454 -15.034 1.00 94.94 288 GLU A O 1
ATOM 2233 N N . MET A 1 289 ? -14.588 -5.536 -13.039 1.00 95.50 289 MET A N 1
ATOM 2234 C CA . MET A 1 289 ? -13.540 -6.288 -12.345 1.00 95.50 289 MET A CA 1
ATOM 2235 C C . MET A 1 289 ? -13.867 -7.784 -12.287 1.00 95.50 289 MET A C 1
ATOM 2237 O O . MET A 1 289 ? -12.977 -8.597 -12.529 1.00 95.50 289 MET A O 1
ATOM 2241 N N . LEU A 1 290 ? -15.105 -8.150 -11.940 1.00 94.31 290 LEU A N 1
ATOM 2242 C CA . LEU A 1 290 ? -15.533 -9.549 -11.879 1.00 94.31 290 LEU A CA 1
ATOM 2243 C C . LEU A 1 290 ? -15.493 -10.205 -13.262 1.00 94.31 290 LEU A C 1
ATOM 2245 O O . LEU A 1 290 ? -14.993 -11.321 -13.361 1.00 94.31 290 LEU A O 1
ATOM 2249 N N . ASP A 1 291 ? -15.908 -9.491 -14.311 1.00 93.69 291 ASP A N 1
ATOM 2250 C CA . ASP A 1 291 ? -15.847 -9.964 -15.700 1.00 93.69 291 ASP A CA 1
ATOM 2251 C C . ASP A 1 291 ? -14.403 -10.291 -16.109 1.00 93.69 291 ASP A C 1
ATOM 2253 O O . ASP A 1 291 ? -14.117 -11.376 -16.610 1.00 93.69 291 ASP A O 1
ATOM 2257 N N . VAL A 1 292 ? -13.454 -9.398 -15.797 1.00 93.56 292 VAL A N 1
ATOM 2258 C CA . VAL A 1 292 ? -12.017 -9.639 -16.020 1.00 93.56 292 VAL A CA 1
ATOM 2259 C C . VAL A 1 292 ? -11.510 -10.861 -15.250 1.00 93.56 292 VAL A C 1
ATOM 2261 O O . VAL A 1 292 ? -10.605 -11.553 -15.714 1.00 93.56 292 VAL A O 1
ATOM 2264 N N . LEU A 1 293 ? -12.052 -11.116 -14.060 1.00 93.69 293 LEU A N 1
ATOM 2265 C CA . LEU A 1 293 ? -11.640 -12.222 -13.202 1.00 93.69 293 LEU A CA 1
ATOM 2266 C C . LEU A 1 293 ? -12.259 -13.569 -13.591 1.00 93.69 293 LEU A C 1
ATOM 2268 O O . LEU A 1 293 ? -11.801 -14.594 -13.082 1.00 93.69 293 LEU A O 1
ATOM 2272 N N . VAL A 1 294 ? -13.236 -13.606 -14.504 1.00 90.12 294 VAL A N 1
ATOM 2273 C CA . VAL A 1 294 ? -13.755 -14.868 -15.059 1.00 90.12 294 VAL A CA 1
ATOM 2274 C C . VAL A 1 294 ? -12.625 -15.671 -15.708 1.00 90.12 294 VAL A C 1
ATOM 2276 O O . VAL A 1 294 ? -12.552 -16.883 -15.500 1.00 90.12 294 VAL A O 1
ATOM 2279 N N . GLU A 1 295 ? -11.712 -14.980 -16.399 1.00 88.25 295 GLU A N 1
ATOM 2280 C CA . GLU A 1 295 ? -10.542 -15.539 -17.091 1.00 88.25 295 GLU A CA 1
ATOM 2281 C C . GLU A 1 295 ? -9.413 -15.996 -16.144 1.00 88.25 295 GLU A C 1
ATOM 2283 O O . GLU A 1 295 ? -8.441 -16.595 -16.601 1.00 88.25 295 GLU A O 1
ATOM 2288 N N . GLU A 1 296 ? -9.486 -15.716 -14.835 1.00 90.50 296 GLU A N 1
ATOM 2289 C CA . GLU A 1 296 ? -8.429 -16.081 -13.882 1.00 90.50 296 GLU A CA 1
ATOM 2290 C C . GLU A 1 296 ? -8.524 -17.572 -13.490 1.00 90.50 296 GLU A C 1
ATOM 2292 O O . GLU A 1 296 ? -9.478 -17.975 -12.808 1.00 90.50 296 GLU A O 1
ATOM 2297 N N . PRO A 1 297 ? -7.528 -18.409 -13.855 1.00 87.81 297 PRO A N 1
ATOM 2298 C CA . PRO A 1 297 ? -7.565 -19.843 -13.566 1.00 87.81 297 PRO A CA 1
ATOM 2299 C C . PRO A 1 297 ? -7.319 -20.175 -12.086 1.00 87.81 297 PRO A C 1
ATOM 2301 O O . PRO A 1 297 ? -7.764 -21.221 -11.592 1.00 87.81 297 PRO A O 1
ATOM 2304 N N . SER A 1 298 ? -6.589 -19.321 -11.358 1.00 90.06 298 SER A N 1
ATOM 2305 C CA . SER A 1 298 ? -6.245 -19.573 -9.961 1.00 90.06 298 SER A CA 1
ATOM 2306 C C . SER A 1 298 ? -7.344 -19.099 -9.014 1.00 90.06 298 SER A C 1
ATOM 2308 O O . SER A 1 298 ? -7.550 -17.899 -8.822 1.00 90.06 298 SER A O 1
ATOM 2310 N N . MET A 1 299 ? -7.981 -20.049 -8.323 1.00 89.88 299 MET A N 1
ATOM 2311 C CA . MET A 1 299 ? -8.994 -19.735 -7.308 1.00 89.88 299 MET A CA 1
ATOM 2312 C C . MET A 1 299 ? -8.431 -18.866 -6.186 1.00 89.88 299 MET A C 1
ATOM 2314 O O . MET A 1 299 ? -9.064 -17.902 -5.770 1.00 89.88 299 MET A O 1
ATOM 2318 N N . SER A 1 300 ? -7.200 -19.152 -5.760 1.00 89.88 300 SER A N 1
ATOM 2319 C CA . SER A 1 300 ? -6.515 -18.384 -4.724 1.00 89.88 300 SER A CA 1
ATOM 2320 C C . SER A 1 300 ? -6.373 -16.906 -5.099 1.00 89.88 300 SER A C 1
ATOM 2322 O O . SER A 1 300 ? -6.628 -16.023 -4.282 1.00 89.88 300 SER A O 1
ATOM 2324 N N . ILE A 1 301 ? -6.027 -16.618 -6.362 1.00 90.50 301 ILE A N 1
ATOM 2325 C CA . ILE A 1 301 ? -5.915 -15.242 -6.866 1.00 90.50 301 ILE A CA 1
ATOM 2326 C C . ILE A 1 301 ? -7.291 -14.583 -6.909 1.00 90.50 301 ILE A C 1
ATOM 2328 O O . ILE A 1 301 ? -7.433 -13.467 -6.413 1.00 90.50 301 ILE A O 1
ATOM 2332 N N . TYR A 1 302 ? -8.291 -15.269 -7.467 1.00 93.81 302 TYR A N 1
ATOM 2333 C CA . TYR A 1 302 ? -9.660 -14.766 -7.548 1.00 93.81 302 TYR A CA 1
ATOM 2334 C C . TYR A 1 302 ? -10.198 -14.384 -6.161 1.00 93.81 302 TYR A C 1
ATOM 2336 O O . TYR A 1 302 ? -10.559 -13.229 -5.926 1.00 93.81 302 TYR A O 1
ATOM 2344 N N . VAL A 1 303 ? -10.185 -15.332 -5.217 1.00 93.44 303 VAL A N 1
ATOM 2345 C CA . VAL A 1 303 ? -10.734 -15.142 -3.868 1.00 93.44 303 VAL A CA 1
ATOM 2346 C C . VAL A 1 303 ? -9.957 -14.061 -3.124 1.00 93.44 303 VAL A C 1
ATOM 2348 O O . VAL A 1 303 ? -10.568 -13.180 -2.518 1.00 93.44 303 VAL A O 1
ATOM 2351 N N . SER A 1 304 ? -8.623 -14.058 -3.215 1.00 91.94 304 SER A N 1
ATOM 2352 C CA . SER A 1 304 ? -7.788 -13.026 -2.592 1.00 91.94 304 SER A CA 1
ATOM 2353 C C . SER A 1 304 ? -8.128 -11.618 -3.092 1.00 91.94 304 SER A C 1
ATOM 2355 O O . SER A 1 304 ? -8.238 -10.700 -2.284 1.00 91.94 304 SER A O 1
ATOM 2357 N N . LEU A 1 305 ? -8.338 -11.427 -4.399 1.00 93.38 305 LEU A N 1
ATOM 2358 C CA . LEU A 1 305 ? -8.676 -10.115 -4.966 1.00 93.38 305 LEU A CA 1
ATOM 2359 C C . LEU A 1 305 ? -10.073 -9.643 -4.560 1.00 93.38 305 LEU A C 1
ATOM 2361 O O . LEU A 1 305 ? -10.254 -8.476 -4.206 1.00 93.38 305 LEU A O 1
ATOM 2365 N N . VAL A 1 306 ? -11.052 -10.546 -4.602 1.00 95.19 306 VAL A N 1
ATOM 2366 C CA . VAL A 1 306 ? -12.448 -10.244 -4.269 1.00 95.19 306 VAL A CA 1
ATOM 2367 C C . VAL A 1 306 ? -12.600 -9.911 -2.781 1.00 95.19 306 VAL A C 1
ATOM 2369 O O . VAL A 1 306 ? -13.227 -8.910 -2.431 1.00 95.19 306 VAL A O 1
ATOM 2372 N N . THR A 1 307 ? -11.964 -10.686 -1.901 1.00 91.06 307 THR A N 1
ATOM 2373 C CA . THR A 1 307 ? -11.957 -10.427 -0.450 1.00 91.06 307 THR A CA 1
ATOM 2374 C C . THR A 1 307 ? -11.160 -9.166 -0.094 1.00 91.06 307 THR A C 1
ATOM 2376 O O . THR A 1 307 ? -11.637 -8.352 0.699 1.00 91.06 307 THR A O 1
ATOM 2379 N N . GLU A 1 308 ? -10.009 -8.912 -0.740 1.00 90.50 308 GLU A N 1
ATOM 2380 C CA . GLU A 1 308 ? -9.253 -7.652 -0.605 1.00 90.50 308 GLU A CA 1
ATOM 2381 C C . GLU A 1 308 ? -10.131 -6.439 -0.969 1.00 90.50 308 GLU A C 1
ATOM 2383 O O . GLU A 1 308 ? -10.138 -5.432 -0.254 1.00 90.50 308 GLU A O 1
ATOM 2388 N N . MET A 1 309 ? -10.909 -6.536 -2.051 1.00 93.25 309 MET A N 1
ATOM 2389 C CA . MET A 1 309 ? -11.845 -5.490 -2.465 1.00 93.25 309 MET A CA 1
ATOM 2390 C C . MET A 1 309 ? -12.999 -5.314 -1.467 1.00 93.25 309 MET A C 1
ATOM 2392 O O . MET A 1 309 ? -13.297 -4.179 -1.088 1.00 93.25 309 MET A O 1
ATOM 2396 N N . SER A 1 310 ? -13.593 -6.406 -0.977 1.00 92.19 310 SER A N 1
ATOM 2397 C CA . SER A 1 310 ? -14.639 -6.372 0.057 1.00 92.19 310 SER A CA 1
ATOM 2398 C C . SER A 1 310 ? -14.183 -5.597 1.301 1.00 92.19 310 SER A C 1
ATOM 2400 O O . SER A 1 310 ? -14.830 -4.628 1.703 1.00 92.19 310 SER A O 1
ATOM 2402 N N . HIS A 1 311 ? -12.992 -5.890 1.835 1.00 84.56 311 HIS A N 1
ATOM 2403 C CA . HIS A 1 311 ? -12.448 -5.148 2.979 1.00 84.56 311 HIS A CA 1
ATOM 2404 C C . HIS A 1 311 ? -12.286 -3.641 2.704 1.00 84.56 311 HIS A C 1
ATOM 2406 O O . HIS A 1 311 ? -12.486 -2.813 3.599 1.00 84.56 311 HIS A O 1
ATOM 2412 N N . ARG A 1 312 ? -11.924 -3.252 1.472 1.00 87.94 312 ARG A N 1
ATOM 2413 C CA . ARG A 1 312 ? -11.806 -1.834 1.081 1.00 87.94 312 ARG A CA 1
ATOM 2414 C C . ARG A 1 312 ? -13.167 -1.138 0.985 1.00 87.94 312 ARG A C 1
ATOM 2416 O O . ARG A 1 312 ? -13.214 0.072 1.233 1.00 87.94 312 ARG A O 1
ATOM 2423 N N . LEU A 1 313 ? -14.227 -1.866 0.631 1.00 89.69 313 LEU A N 1
ATOM 2424 C CA . LEU A 1 313 ? -15.605 -1.373 0.551 1.00 89.69 313 LEU A CA 1
ATOM 2425 C C . LEU A 1 313 ? -16.236 -1.193 1.934 1.00 89.69 313 LEU A C 1
ATOM 2427 O O . LEU A 1 313 ? -16.818 -0.139 2.189 1.00 89.69 313 LEU A O 1
ATOM 2431 N N . VAL A 1 314 ? -16.040 -2.149 2.852 1.00 84.25 314 VAL A N 1
ATOM 2432 C CA . VAL A 1 314 ? -16.529 -2.051 4.244 1.00 84.25 314 VAL A CA 1
ATOM 2433 C C . VAL A 1 314 ? -16.032 -0.771 4.913 1.00 84.25 314 VAL A C 1
ATOM 2435 O O . VAL A 1 314 ? -16.819 -0.006 5.460 1.00 84.25 314 VAL A O 1
ATOM 2438 N N . ARG A 1 315 ? -14.737 -0.454 4.768 1.00 79.94 315 ARG A N 1
ATOM 2439 C CA . ARG A 1 315 ? -14.132 0.783 5.308 1.00 79.94 315 ARG A CA 1
ATOM 2440 C C . ARG A 1 315 ? -14.713 2.085 4.736 1.00 79.94 315 ARG A C 1
ATOM 2442 O O . ARG A 1 315 ? -14.333 3.157 5.191 1.00 79.94 315 ARG A O 1
ATOM 2449 N N . ARG A 1 316 ? -15.557 2.007 3.706 1.00 83.94 316 ARG A N 1
ATOM 2450 C CA . ARG A 1 316 ? -16.202 3.141 3.026 1.00 83.94 316 ARG A CA 1
ATOM 2451 C C . ARG A 1 316 ? -17.727 3.099 3.146 1.00 83.94 316 ARG A C 1
ATOM 2453 O O . ARG A 1 316 ? -18.410 3.734 2.348 1.00 83.94 316 ARG A O 1
ATOM 2460 N N . GLY A 1 317 ? -18.256 2.306 4.079 1.00 83.12 317 GLY A N 1
ATOM 2461 C CA . GLY A 1 317 ? -19.698 2.147 4.283 1.00 83.12 317 GLY A CA 1
ATOM 2462 C C . GLY A 1 317 ? -20.416 1.405 3.151 1.00 83.12 317 GLY A C 1
ATOM 2463 O O . GLY A 1 317 ? -21.637 1.346 3.136 1.00 83.12 317 GLY A O 1
ATOM 2464 N N . GLN A 1 318 ? -19.691 0.811 2.196 1.00 89.25 318 GLN A N 1
ATOM 2465 C CA . GLN A 1 318 ? -20.275 0.101 1.052 1.00 89.25 318 GLN A CA 1
ATOM 2466 C C . GLN A 1 318 ? -20.539 -1.373 1.398 1.00 89.25 318 GLN A C 1
ATOM 2468 O O . GLN A 1 318 ? -20.051 -2.273 0.712 1.00 89.25 318 GLN A O 1
ATOM 2473 N N . ARG A 1 319 ? -21.260 -1.620 2.502 1.00 87.31 319 ARG A N 1
ATOM 2474 C CA . ARG A 1 319 ? -21.454 -2.966 3.072 1.00 87.31 319 ARG A CA 1
ATOM 2475 C C . ARG A 1 319 ? -22.181 -3.903 2.110 1.00 87.31 319 ARG A C 1
ATOM 2477 O O . ARG A 1 319 ? -21.719 -5.017 1.916 1.00 87.31 319 ARG A O 1
ATOM 2484 N N . GLU A 1 320 ? -23.250 -3.446 1.466 1.00 90.50 320 GLU A N 1
ATOM 2485 C CA . GLU A 1 320 ? -24.032 -4.252 0.513 1.00 90.50 320 GLU A CA 1
ATOM 2486 C C . GLU A 1 320 ? -23.163 -4.764 -0.644 1.00 90.50 320 GLU A C 1
ATOM 2488 O O . GLU A 1 320 ? -23.050 -5.969 -0.857 1.00 90.50 320 GLU A O 1
ATOM 2493 N N . ASN A 1 321 ? -22.434 -3.859 -1.305 1.00 93.12 321 ASN A N 1
ATOM 2494 C CA . ASN A 1 321 ? -21.504 -4.210 -2.385 1.00 93.12 321 ASN A CA 1
ATOM 2495 C C . ASN A 1 321 ? -20.401 -5.178 -1.903 1.00 93.12 321 ASN A C 1
ATOM 2497 O O . ASN A 1 321 ? -19.932 -6.033 -2.653 1.00 93.12 321 ASN A O 1
ATOM 2501 N N . ALA A 1 322 ? -19.957 -5.041 -0.650 1.00 92.31 322 ALA A N 1
ATOM 2502 C CA . ALA A 1 322 ? -18.963 -5.925 -0.052 1.00 92.31 322 ALA A CA 1
ATOM 2503 C C . ALA A 1 322 ? -19.526 -7.334 0.213 1.00 92.31 322 ALA A C 1
ATOM 2505 O O . ALA A 1 322 ? -18.840 -8.318 -0.063 1.00 92.31 322 ALA A O 1
ATOM 2506 N N . VAL A 1 323 ? -20.774 -7.441 0.685 1.00 93.00 323 VAL A N 1
ATOM 2507 C CA . VAL A 1 323 ? -21.486 -8.719 0.861 1.00 93.00 323 VAL A CA 1
ATOM 2508 C C . VAL A 1 323 ? -21.651 -9.432 -0.479 1.00 93.00 323 VAL A C 1
ATOM 2510 O O . VAL A 1 323 ? -21.352 -10.621 -0.576 1.00 93.00 323 VAL A O 1
ATOM 2513 N N . GLU A 1 324 ? -22.071 -8.723 -1.529 1.00 93.19 324 GLU A N 1
ATOM 2514 C CA . GLU A 1 324 ? -22.234 -9.306 -2.867 1.00 93.19 324 GLU A CA 1
ATOM 2515 C C . GLU A 1 324 ? -20.931 -9.905 -3.409 1.00 93.19 324 GLU A C 1
ATOM 2517 O O . GLU A 1 324 ? -20.933 -11.016 -3.946 1.00 93.19 324 GLU A O 1
ATOM 2522 N N . LEU A 1 325 ? -19.809 -9.205 -3.214 1.00 94.81 325 LEU A N 1
ATOM 2523 C CA . LEU A 1 325 ? -18.484 -9.694 -3.587 1.00 94.81 325 LEU A CA 1
ATOM 2524 C C . LEU A 1 325 ? -18.107 -10.973 -2.837 1.00 94.81 325 LEU A C 1
ATOM 2526 O O . LEU A 1 325 ? -17.673 -11.941 -3.460 1.00 94.81 325 LEU A O 1
ATOM 2530 N N . VAL A 1 326 ? -18.279 -11.007 -1.513 1.00 94.94 326 VAL A N 1
ATOM 2531 C CA . VAL A 1 326 ? -17.923 -12.197 -0.722 1.00 94.94 326 VAL A CA 1
ATOM 2532 C C . VAL A 1 326 ? -18.822 -13.378 -1.084 1.00 94.94 326 VAL A C 1
ATOM 2534 O O . VAL A 1 326 ? -18.310 -14.479 -1.262 1.00 94.94 326 VAL A O 1
ATOM 2537 N N . ARG A 1 327 ? -20.116 -13.149 -1.340 1.00 94.62 327 ARG A N 1
ATOM 2538 C CA . ARG A 1 327 ? -21.028 -14.184 -1.857 1.00 94.62 327 ARG A CA 1
ATOM 2539 C C . ARG A 1 327 ? -20.605 -14.707 -3.228 1.00 94.62 327 ARG A C 1
ATOM 2541 O O . ARG A 1 327 ? -20.719 -15.899 -3.492 1.00 94.62 327 ARG A O 1
ATOM 2548 N N . ALA A 1 328 ? -20.107 -13.843 -4.114 1.00 92.69 328 ALA A N 1
ATOM 2549 C CA . ALA A 1 328 ? -19.562 -14.275 -5.401 1.00 92.69 328 ALA A CA 1
ATOM 2550 C C . ALA A 1 328 ? -18.288 -15.124 -5.236 1.00 92.69 328 ALA A C 1
ATOM 2552 O O . ALA A 1 328 ? -18.077 -16.059 -6.009 1.00 92.69 328 ALA A O 1
ATOM 2553 N N . ALA A 1 329 ? -17.452 -14.827 -4.234 1.00 93.62 329 ALA A N 1
ATOM 2554 C CA . ALA A 1 329 ? -16.312 -15.669 -3.876 1.00 93.62 329 ALA A CA 1
ATOM 2555 C C . ALA A 1 329 ? -16.747 -17.017 -3.297 1.00 93.62 329 ALA A C 1
ATOM 2557 O O . ALA A 1 329 ? -16.262 -18.043 -3.761 1.00 93.62 329 ALA A O 1
ATOM 2558 N N . GLU A 1 330 ? -17.687 -17.020 -2.354 1.00 94.00 330 GLU A N 1
ATOM 2559 C CA . GLU A 1 330 ? -18.242 -18.239 -1.764 1.00 94.00 330 GLU A CA 1
ATOM 2560 C C . GLU A 1 330 ? -18.815 -19.171 -2.833 1.00 94.00 330 GLU A C 1
ATOM 2562 O O . GLU A 1 330 ? -18.412 -20.329 -2.884 1.00 94.00 330 GLU A O 1
ATOM 2567 N N . ARG A 1 331 ? -19.682 -18.668 -3.727 1.00 91.62 331 ARG A N 1
ATOM 2568 C CA . ARG A 1 331 ? -20.256 -19.475 -4.817 1.00 91.62 331 ARG A CA 1
ATOM 2569 C C . ARG A 1 331 ? -19.168 -20.109 -5.678 1.00 91.62 331 ARG A C 1
ATOM 2571 O O . ARG A 1 331 ? -19.143 -21.320 -5.826 1.00 91.62 331 ARG A O 1
ATOM 2578 N N . ARG A 1 332 ? -18.194 -19.320 -6.145 1.00 90.06 332 ARG A N 1
ATOM 2579 C CA . ARG A 1 332 ? -17.123 -19.835 -7.014 1.00 90.06 332 ARG A CA 1
ATOM 2580 C C . ARG A 1 332 ? -16.238 -20.882 -6.324 1.00 90.06 332 ARG A C 1
ATOM 2582 O O . ARG A 1 332 ? -15.717 -21.770 -6.996 1.00 90.06 332 ARG A O 1
ATOM 2589 N N . VAL A 1 333 ? -16.036 -20.769 -5.010 1.00 91.00 333 VAL A N 1
ATOM 2590 C CA . VAL A 1 333 ? -15.313 -21.781 -4.222 1.00 91.00 333 VAL A CA 1
ATOM 2591 C C . VAL A 1 333 ? -16.177 -23.029 -4.027 1.00 91.00 33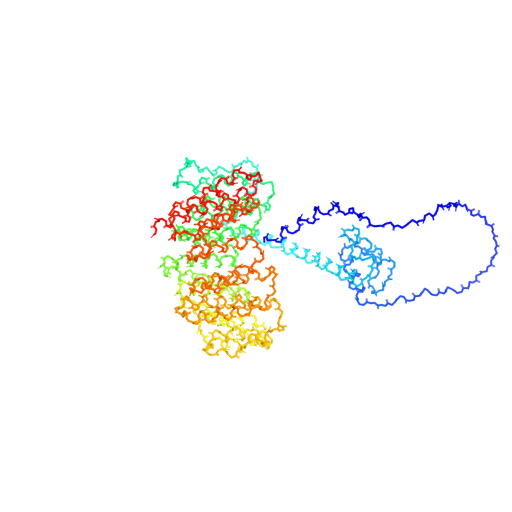3 VAL A C 1
ATOM 2593 O O . VAL A 1 333 ? -15.664 -24.132 -4.177 1.00 91.00 333 VAL A O 1
ATOM 2596 N N . ALA A 1 334 ? -17.469 -22.865 -3.733 1.00 88.94 334 ALA A N 1
ATOM 2597 C CA . ALA A 1 334 ? -18.416 -23.958 -3.520 1.00 88.94 334 ALA A CA 1
ATOM 2598 C C . ALA A 1 334 ? -18.731 -24.759 -4.794 1.00 88.94 334 ALA A C 1
ATOM 2600 O O . ALA A 1 334 ? -18.962 -25.961 -4.699 1.00 88.94 334 ALA A O 1
ATOM 2601 N N . ASP A 1 335 ? -18.707 -24.112 -5.962 1.00 86.62 335 ASP A N 1
ATOM 2602 C CA . ASP A 1 335 ? -18.935 -24.739 -7.270 1.00 86.62 335 ASP A CA 1
ATOM 2603 C C . ASP A 1 335 ? -17.782 -25.678 -7.682 1.00 86.62 335 ASP A C 1
ATOM 2605 O O . ASP A 1 335 ? -17.938 -26.499 -8.586 1.00 86.62 335 ASP A O 1
ATOM 2609 N N . ARG A 1 336 ? -16.604 -25.572 -7.044 1.00 78.75 336 ARG A N 1
ATOM 2610 C CA . ARG A 1 336 ? -15.504 -26.531 -7.231 1.00 78.75 336 ARG A CA 1
ATOM 2611 C C . ARG A 1 336 ? -15.673 -27.732 -6.304 1.00 78.75 336 ARG A C 1
ATOM 2613 O O . ARG A 1 336 ? -16.105 -27.591 -5.167 1.00 78.75 336 ARG A O 1
ATOM 2620 N N . GLU A 1 337 ? -15.277 -28.906 -6.802 1.00 63.91 337 GLU A N 1
ATOM 2621 C CA . GLU A 1 337 ? -15.498 -30.206 -6.157 1.00 63.91 337 GLU A CA 1
ATOM 2622 C C . GLU A 1 337 ? -15.220 -30.221 -4.634 1.00 63.91 337 GLU A C 1
ATOM 2624 O O . GLU A 1 337 ? -14.181 -29.701 -4.192 1.00 63.91 337 GLU A O 1
ATOM 2629 N N . PRO A 1 338 ? -16.082 -30.889 -3.835 1.00 59.81 338 PRO A N 1
ATOM 2630 C CA . PRO A 1 338 ? -15.963 -30.993 -2.376 1.00 59.81 338 PRO A CA 1
ATOM 2631 C C . PRO A 1 338 ? -14.636 -31.573 -1.861 1.00 59.81 338 PRO A C 1
ATOM 2633 O O . PRO A 1 338 ? -14.315 -31.399 -0.686 1.00 59.81 338 PRO A O 1
ATOM 2636 N N . ASP A 1 339 ? -13.860 -32.261 -2.705 1.00 55.03 339 ASP A N 1
ATOM 2637 C CA . ASP A 1 339 ? -12.573 -32.878 -2.353 1.00 55.03 339 ASP A CA 1
ATOM 2638 C C . ASP A 1 339 ? -11.340 -32.017 -2.630 1.00 55.03 339 ASP A C 1
ATOM 2640 O O . ASP A 1 339 ? -10.215 -32.389 -2.283 1.00 55.03 339 ASP A O 1
ATOM 2644 N N . SER A 1 340 ? -11.536 -30.813 -3.162 1.00 61.50 340 SER A N 1
ATOM 2645 C CA . SER A 1 340 ? -10.447 -29.863 -3.348 1.00 61.50 340 SER A CA 1
ATOM 2646 C C . SER A 1 340 ? -9.920 -29.320 -2.004 1.00 61.50 340 SER A C 1
ATOM 2648 O O . SER A 1 340 ? -10.677 -28.939 -1.112 1.00 61.50 340 SER A O 1
ATOM 2650 N N . LYS A 1 341 ? -8.585 -29.268 -1.848 1.00 73.00 341 LYS A N 1
ATOM 2651 C CA . LYS A 1 341 ? -7.870 -28.683 -0.690 1.00 73.00 341 LYS A CA 1
ATOM 2652 C C . LYS A 1 341 ? -7.968 -27.144 -0.677 1.00 73.00 341 LYS A C 1
ATOM 2654 O O . LYS A 1 341 ? -6.946 -26.463 -0.694 1.00 73.00 341 LYS A O 1
ATOM 2659 N N . LEU A 1 342 ? -9.184 -26.594 -0.690 1.00 85.12 342 LEU A N 1
ATOM 2660 C CA . LEU A 1 342 ? -9.469 -25.149 -0.723 1.00 85.12 342 LEU A CA 1
ATOM 2661 C C . LEU A 1 342 ? -9.612 -24.529 0.677 1.00 85.12 342 LEU A C 1
ATOM 2663 O O . LEU A 1 342 ? -10.293 -23.523 0.866 1.00 85.12 342 LEU A O 1
ATOM 2667 N N . ASP A 1 343 ? -8.958 -25.123 1.675 1.00 85.62 343 ASP A N 1
ATOM 2668 C CA . ASP A 1 343 ? -8.980 -24.670 3.069 1.00 85.62 343 ASP A CA 1
ATOM 2669 C C . ASP A 1 343 ? -8.533 -23.205 3.212 1.00 85.62 343 ASP A C 1
ATOM 2671 O O . ASP A 1 343 ? -9.097 -22.449 4.003 1.00 85.62 343 ASP A O 1
ATOM 2675 N N . SER A 1 344 ? -7.551 -22.773 2.411 1.00 84.44 344 SER A N 1
ATOM 2676 C CA . SER A 1 344 ? -7.080 -21.384 2.418 1.00 84.44 344 SER A CA 1
ATOM 2677 C C . SER A 1 344 ? -8.118 -20.423 1.839 1.00 84.44 344 SER A C 1
ATOM 2679 O O . SER A 1 344 ? -8.274 -19.313 2.345 1.00 84.44 344 SER A O 1
ATOM 2681 N N . GLU A 1 345 ? -8.800 -20.813 0.765 1.00 91.12 345 GLU A N 1
ATOM 2682 C CA . GLU A 1 345 ? -9.831 -20.014 0.110 1.00 91.12 345 GLU A CA 1
ATOM 2683 C C . GLU A 1 345 ? -11.067 -19.881 1.000 1.00 91.12 345 GLU A C 1
ATOM 2685 O O . GLU A 1 345 ? -11.543 -18.763 1.205 1.00 91.12 345 GLU A O 1
ATOM 2690 N N . TRP A 1 346 ? -11.516 -20.980 1.612 1.00 90.94 346 TRP A N 1
ATOM 2691 C CA . TRP A 1 346 ? -12.565 -20.952 2.631 1.00 90.94 346 TRP A CA 1
ATOM 2692 C C . TRP A 1 346 ? -12.172 -20.097 3.838 1.00 90.94 346 TRP A C 1
ATOM 2694 O O . TRP A 1 346 ? -12.988 -19.311 4.316 1.00 90.94 346 TRP A O 1
ATOM 2704 N N . GLY A 1 347 ? -10.908 -20.142 4.271 1.00 86.12 347 GLY A N 1
ATOM 2705 C CA . GLY A 1 347 ? -10.396 -19.253 5.314 1.00 86.12 347 GLY A CA 1
ATOM 2706 C C . GLY A 1 347 ? -10.448 -17.765 4.941 1.00 86.12 347 GLY A C 1
ATOM 2707 O O . GLY A 1 347 ? -10.797 -16.927 5.778 1.00 86.12 347 GLY A O 1
ATOM 2708 N N . MET A 1 348 ? -10.159 -17.419 3.680 1.00 88.44 348 MET A N 1
ATOM 2709 C CA . MET A 1 348 ? -10.299 -16.044 3.177 1.00 88.44 348 MET A CA 1
ATOM 2710 C C . MET A 1 348 ? -11.767 -15.598 3.139 1.00 88.44 348 MET A C 1
ATOM 2712 O O . MET A 1 348 ? -12.068 -14.482 3.564 1.00 88.44 348 MET A O 1
ATOM 2716 N N . VAL A 1 349 ? -12.679 -16.463 2.681 1.00 92.38 349 VAL A N 1
ATOM 2717 C CA . VAL A 1 349 ? -14.129 -16.196 2.664 1.00 92.38 349 VAL A CA 1
ATOM 2718 C C . VAL A 1 349 ? -14.666 -16.007 4.086 1.00 92.38 349 VAL A C 1
ATOM 2720 O O . VAL A 1 349 ? -15.319 -15.000 4.354 1.00 92.38 349 VAL A O 1
ATOM 2723 N N . ALA A 1 350 ? -14.318 -16.901 5.016 1.00 88.88 350 ALA A N 1
ATOM 2724 C CA . ALA A 1 350 ? -14.701 -16.799 6.423 1.00 88.88 350 ALA A CA 1
ATOM 2725 C C . ALA A 1 350 ? -14.214 -15.486 7.049 1.00 88.88 350 ALA A C 1
ATOM 2727 O O . ALA A 1 350 ? -14.989 -14.763 7.666 1.00 88.88 350 ALA A O 1
ATOM 2728 N N . THR A 1 351 ? -12.948 -15.120 6.826 1.00 83.81 351 THR A N 1
ATOM 2729 C CA . THR A 1 351 ? -12.378 -13.858 7.331 1.00 83.81 351 THR A CA 1
ATOM 2730 C C . THR A 1 351 ? -13.100 -12.631 6.764 1.00 83.81 351 THR A C 1
ATOM 2732 O O . THR A 1 351 ? -13.276 -11.628 7.462 1.00 83.81 351 THR A O 1
ATOM 2735 N N . ALA A 1 352 ? -13.531 -12.694 5.502 1.00 87.12 352 ALA A N 1
ATOM 2736 C CA . ALA A 1 352 ? -14.267 -11.612 4.865 1.00 87.12 352 ALA A CA 1
ATOM 2737 C C . ALA A 1 352 ? -15.695 -11.479 5.420 1.00 87.12 352 ALA A C 1
ATOM 2739 O O . ALA A 1 352 ? -16.107 -10.360 5.725 1.00 87.12 352 ALA A O 1
ATOM 2740 N N . TYR A 1 353 ? -16.417 -12.587 5.628 1.00 88.75 353 TYR A N 1
ATOM 2741 C CA . TYR A 1 353 ? -17.719 -12.576 6.310 1.00 88.75 353 TYR A CA 1
ATOM 2742 C C . TYR A 1 353 ? -17.618 -12.089 7.754 1.00 88.75 353 TYR A C 1
ATOM 2744 O O . TYR A 1 353 ? -18.449 -11.294 8.196 1.00 88.75 353 TYR A O 1
ATOM 2752 N N . ALA A 1 354 ? -16.544 -12.458 8.446 1.00 80.25 354 ALA A N 1
ATOM 2753 C CA . ALA A 1 354 ? -16.306 -12.010 9.806 1.00 80.25 354 ALA A CA 1
ATOM 2754 C C . ALA A 1 354 ? -16.121 -10.485 9.865 1.00 80.25 354 ALA A C 1
ATOM 2756 O O . ALA A 1 354 ? -16.744 -9.799 10.671 1.00 80.25 354 ALA A O 1
ATOM 2757 N N . ALA A 1 355 ? -15.352 -9.920 8.928 1.00 77.62 355 ALA A N 1
ATOM 2758 C CA . ALA A 1 355 ? -15.226 -8.469 8.782 1.00 77.62 355 ALA A CA 1
ATOM 2759 C C . ALA A 1 355 ? -16.532 -7.773 8.346 1.00 77.62 355 ALA A C 1
ATOM 2761 O O . ALA A 1 355 ? -16.664 -6.567 8.534 1.00 77.62 355 ALA A O 1
ATOM 2762 N N . LEU A 1 356 ? -17.484 -8.502 7.761 1.00 81.06 356 LEU A N 1
ATOM 2763 C CA . LEU A 1 356 ? -18.821 -8.002 7.433 1.00 81.06 356 LEU A CA 1
ATOM 2764 C C . LEU A 1 356 ? -19.806 -8.122 8.599 1.00 81.06 356 LEU A C 1
ATOM 2766 O O . LEU A 1 356 ? -20.940 -7.665 8.457 1.00 81.06 356 LEU A O 1
ATOM 2770 N N . GLY A 1 357 ? -19.405 -8.721 9.723 1.00 77.12 357 GLY A N 1
ATOM 2771 C CA . GLY A 1 357 ? -20.282 -8.974 10.860 1.00 77.12 357 GLY A CA 1
ATOM 2772 C C . GLY A 1 357 ? -21.346 -10.047 10.591 1.00 77.12 357 GLY A C 1
ATOM 2773 O O . GLY A 1 357 ? -22.357 -10.062 11.283 1.00 77.12 357 GLY A O 1
ATOM 2774 N N . ASP A 1 358 ? -21.154 -10.918 9.595 1.00 84.56 358 ASP A N 1
ATOM 2775 C CA . ASP A 1 358 ? -22.081 -12.016 9.291 1.00 84.56 358 ASP A CA 1
ATOM 2776 C C . ASP A 1 358 ? -21.632 -13.291 10.022 1.00 84.56 358 ASP A C 1
ATOM 2778 O O . ASP A 1 358 ? -20.782 -14.047 9.535 1.00 84.56 358 ASP A O 1
ATOM 2782 N N . LYS A 1 359 ? -22.156 -13.488 11.240 1.00 81.44 359 LYS A N 1
ATOM 2783 C CA . LYS A 1 359 ? -21.793 -14.607 12.127 1.00 81.44 359 LYS A CA 1
ATOM 2784 C C . LYS A 1 359 ? -22.094 -15.953 11.484 1.00 81.44 359 LYS A C 1
ATOM 2786 O O . LYS A 1 359 ? -21.233 -16.833 11.462 1.00 81.44 359 LYS A O 1
ATOM 2791 N N . ASP A 1 360 ? -23.284 -16.084 10.913 1.00 84.50 360 ASP A N 1
ATOM 2792 C CA . ASP A 1 360 ? -23.762 -17.349 10.371 1.00 84.50 360 ASP A CA 1
ATOM 2793 C C . ASP A 1 360 ? -22.982 -17.735 9.112 1.00 84.50 360 ASP A C 1
ATOM 2795 O O . ASP A 1 360 ? -22.554 -18.882 8.975 1.00 84.50 360 ASP A O 1
ATOM 2799 N N . ALA A 1 361 ? -22.731 -16.784 8.203 1.00 90.12 361 ALA A N 1
ATOM 2800 C CA . ALA A 1 361 ? -21.911 -17.047 7.021 1.00 90.12 361 ALA A CA 1
ATOM 2801 C C . ALA A 1 361 ? -20.449 -17.342 7.380 1.00 90.12 361 ALA A C 1
ATOM 2803 O O . ALA A 1 361 ? -19.820 -18.191 6.746 1.00 90.12 361 ALA A O 1
ATOM 2804 N N . THR A 1 362 ? -19.919 -16.701 8.426 1.00 87.69 362 THR A N 1
ATOM 2805 C CA . THR A 1 362 ? -18.578 -17.012 8.938 1.00 87.69 362 THR A CA 1
ATOM 2806 C C . THR A 1 362 ? -18.504 -18.449 9.448 1.00 87.69 362 THR A C 1
ATOM 2808 O O . THR A 1 362 ? -17.605 -19.184 9.043 1.00 87.69 362 THR A O 1
ATOM 2811 N N . GLY A 1 363 ? -19.460 -18.870 10.284 1.00 83.75 363 GLY A N 1
ATOM 2812 C CA . GLY A 1 363 ? -19.530 -20.235 10.814 1.00 83.75 363 GLY A CA 1
ATOM 2813 C C . GLY A 1 363 ? -19.598 -21.282 9.702 1.00 83.75 363 GLY A C 1
ATOM 2814 O O . GLY A 1 363 ? -18.743 -22.166 9.637 1.00 83.75 363 GLY A O 1
ATOM 2815 N N . ARG A 1 364 ? -20.524 -21.105 8.748 1.00 89.50 364 ARG A N 1
ATOM 2816 C CA . ARG A 1 364 ? -20.653 -22.002 7.587 1.00 89.50 364 ARG A CA 1
ATOM 2817 C C . ARG A 1 364 ? -19.364 -22.094 6.769 1.00 89.50 364 ARG A C 1
ATOM 2819 O O . ARG A 1 364 ? -18.975 -23.184 6.363 1.00 89.50 364 ARG A O 1
ATOM 2826 N N . ALA A 1 365 ? -18.682 -20.972 6.527 1.00 89.31 365 ALA A N 1
ATOM 2827 C CA . ALA A 1 365 ? -17.426 -20.968 5.779 1.00 89.31 365 ALA A CA 1
ATOM 2828 C C . ALA A 1 365 ? -16.284 -21.670 6.541 1.00 89.31 365 ALA A C 1
ATOM 2830 O O . ALA A 1 365 ? -15.474 -22.360 5.922 1.00 89.31 365 ALA A O 1
ATOM 2831 N N . LEU A 1 366 ? -16.224 -21.545 7.872 1.00 85.94 366 LEU A N 1
ATOM 2832 C CA . LEU A 1 366 ? -15.237 -22.245 8.705 1.00 85.94 366 LEU A CA 1
ATOM 2833 C C . LEU A 1 366 ? -15.463 -23.762 8.718 1.00 85.94 366 LEU A C 1
ATOM 2835 O O . LEU A 1 366 ? -14.499 -24.524 8.658 1.00 85.94 366 LEU A O 1
ATOM 2839 N N . GLU A 1 367 ? -16.716 -24.215 8.749 1.00 88.00 367 GLU A N 1
ATOM 2840 C CA . GLU A 1 367 ? -17.064 -25.643 8.712 1.00 88.00 367 GLU A CA 1
ATOM 2841 C C . GLU A 1 367 ? -16.593 -26.338 7.426 1.00 88.00 367 GLU A C 1
ATOM 2843 O O . GLU A 1 367 ? -16.285 -27.532 7.444 1.00 88.00 367 GLU A O 1
ATOM 2848 N N . ARG A 1 368 ? -16.457 -25.589 6.323 1.00 88.94 368 ARG A N 1
ATOM 2849 C CA . ARG A 1 368 ? -15.936 -26.099 5.044 1.00 88.94 368 ARG A CA 1
ATOM 2850 C C . ARG A 1 368 ? -14.424 -26.347 5.036 1.00 88.94 368 ARG A C 1
ATOM 2852 O O . ARG A 1 368 ? -13.950 -27.074 4.168 1.00 88.94 368 ARG A O 1
ATOM 2859 N N . ILE A 1 369 ? -13.666 -25.791 5.985 1.00 86.19 369 ILE A N 1
ATOM 2860 C CA . ILE A 1 369 ? -12.205 -25.966 6.079 1.00 86.19 369 ILE A CA 1
ATOM 2861 C C . ILE A 1 369 ? -11.908 -27.357 6.638 1.00 86.19 369 ILE A C 1
ATOM 2863 O O . ILE A 1 369 ? -12.132 -27.575 7.822 1.00 86.19 369 ILE A O 1
ATOM 2867 N N . LYS A 1 370 ? -11.400 -28.307 5.849 1.00 84.81 370 LYS A N 1
ATOM 2868 C CA . LYS A 1 370 ? -11.188 -29.698 6.299 1.00 84.81 370 LYS A CA 1
ATOM 2869 C C . LYS A 1 370 ? -10.036 -29.827 7.299 1.00 84.81 370 LYS A C 1
ATOM 2871 O O . LYS A 1 370 ? -10.137 -30.597 8.252 1.00 84.81 370 LYS A O 1
ATOM 2876 N N . ASN A 1 371 ? -8.943 -29.085 7.109 1.00 81.50 371 ASN A N 1
ATOM 2877 C CA . ASN A 1 371 ? -7.805 -29.118 8.023 1.00 81.50 371 ASN A CA 1
ATOM 2878 C C . ASN A 1 371 ? -8.163 -28.508 9.393 1.00 81.50 371 ASN A C 1
ATOM 2880 O O . ASN A 1 371 ? -8.380 -27.299 9.512 1.00 81.50 371 ASN A O 1
ATOM 2884 N N . ALA A 1 372 ? -8.180 -29.352 10.428 1.00 73.50 372 ALA A N 1
ATOM 2885 C CA . ALA A 1 372 ? -8.560 -28.972 11.786 1.00 73.50 372 ALA A CA 1
ATOM 2886 C C . ALA A 1 372 ? -7.669 -27.865 12.375 1.00 73.50 372 ALA A C 1
ATOM 2888 O O . ALA A 1 372 ? -8.193 -26.928 12.971 1.00 73.50 372 ALA A O 1
ATOM 2889 N N . ASP A 1 373 ? -6.351 -27.908 12.151 1.00 67.12 373 ASP A N 1
ATOM 2890 C CA . ASP A 1 373 ? -5.423 -26.889 12.663 1.00 67.12 373 ASP A CA 1
ATOM 2891 C C . ASP A 1 373 ? -5.683 -25.515 12.030 1.00 67.12 373 ASP A C 1
ATOM 2893 O O . ASP A 1 373 ? -5.716 -24.487 12.711 1.00 67.12 373 ASP A O 1
ATOM 2897 N N . THR A 1 374 ? -5.910 -25.495 10.715 1.00 68.88 374 THR A N 1
ATOM 2898 C CA . THR A 1 374 ? -6.221 -24.282 9.949 1.00 68.88 374 THR A CA 1
ATOM 2899 C C . THR A 1 374 ? -7.561 -23.717 10.396 1.00 68.88 374 THR A C 1
ATOM 2901 O O . THR A 1 374 ? -7.646 -22.528 10.711 1.00 68.88 374 THR A O 1
ATOM 2904 N N . ARG A 1 375 ? -8.582 -24.573 10.515 1.00 75.38 375 ARG A N 1
ATOM 2905 C CA . ARG A 1 375 ? -9.902 -24.202 11.028 1.00 75.38 375 ARG A CA 1
ATOM 2906 C C . ARG A 1 375 ? -9.791 -23.602 12.432 1.00 75.38 375 ARG A C 1
ATOM 2908 O O . ARG A 1 375 ? -10.225 -22.474 12.646 1.00 75.38 375 ARG A O 1
ATOM 2915 N N . GLN A 1 376 ? -9.124 -24.289 13.359 1.00 63.78 376 GLN A N 1
ATOM 2916 C CA . GLN A 1 376 ? -8.949 -23.837 14.742 1.00 63.78 376 GLN A CA 1
ATOM 2917 C C . GLN A 1 376 ? -8.173 -22.516 14.836 1.00 63.78 376 GLN A C 1
ATOM 2919 O O . GLN A 1 376 ? -8.483 -21.667 15.672 1.00 63.78 376 GLN A O 1
ATOM 2924 N N . SER A 1 377 ? -7.187 -22.303 13.958 1.00 65.19 377 SER A N 1
ATOM 2925 C CA . SER A 1 377 ? -6.412 -21.057 13.914 1.00 65.19 377 SER A CA 1
ATOM 2926 C C . SER A 1 377 ? -7.227 -19.829 13.489 1.00 65.19 377 SER A C 1
ATOM 2928 O O . SER A 1 377 ? -6.843 -18.707 13.821 1.00 65.19 377 SER A O 1
ATOM 2930 N N . LEU A 1 378 ? -8.346 -20.039 12.787 1.00 69.38 378 LEU A N 1
ATOM 2931 C CA . LEU A 1 378 ? -9.252 -18.993 12.315 1.00 69.38 378 LEU A CA 1
ATOM 2932 C C . LEU A 1 378 ? -10.496 -18.855 13.194 1.00 69.38 378 LEU A C 1
ATOM 2934 O O . LEU A 1 378 ? -11.002 -17.741 13.323 1.00 69.38 378 LEU A O 1
ATOM 2938 N N . ILE A 1 379 ? -10.953 -19.937 13.836 1.00 68.31 379 ILE A N 1
ATOM 2939 C CA . ILE A 1 379 ? -12.078 -19.909 14.782 1.00 68.31 379 ILE A CA 1
ATOM 2940 C C . ILE A 1 379 ? -11.824 -18.887 15.884 1.00 68.31 379 ILE A C 1
ATOM 2942 O O . ILE A 1 379 ? -12.681 -18.055 16.120 1.00 68.31 379 ILE A O 1
ATOM 2946 N N . LEU A 1 380 ? -10.658 -18.896 16.535 1.00 62.81 380 LEU A N 1
ATOM 2947 C CA . LEU A 1 380 ? -10.428 -18.010 17.680 1.00 62.81 380 LEU A CA 1
ATOM 2948 C C . LEU A 1 380 ? -10.538 -16.508 17.313 1.00 62.81 380 LEU A C 1
ATOM 2950 O O . LEU A 1 380 ? -11.379 -15.829 17.900 1.00 62.81 380 LEU A O 1
ATOM 2954 N N . PRO A 1 381 ? -9.803 -15.988 16.306 1.00 62.72 381 PRO A N 1
ATOM 2955 C CA . PRO A 1 381 ? -9.958 -14.598 15.874 1.00 62.72 381 PRO A CA 1
ATOM 2956 C C . PRO A 1 381 ? -11.366 -14.245 15.398 1.00 62.72 381 PRO A C 1
ATOM 2958 O O . PRO A 1 381 ? -11.789 -13.108 15.568 1.00 62.72 381 PRO A O 1
ATOM 2961 N N . THR A 1 382 ? -12.065 -15.178 14.742 1.00 68.38 382 THR A N 1
ATOM 2962 C CA . THR A 1 382 ? -13.400 -14.915 14.187 1.00 68.38 382 THR A CA 1
ATOM 2963 C C . THR A 1 382 ? -14.505 -15.019 15.233 1.00 68.38 382 THR A C 1
ATOM 2965 O O . THR A 1 382 ? -15.451 -14.245 15.188 1.00 68.38 382 THR A O 1
ATOM 2968 N N . ALA A 1 383 ? -14.375 -15.908 16.213 1.00 61.97 383 ALA A N 1
ATOM 2969 C CA . ALA A 1 383 ? -15.294 -16.045 17.336 1.00 61.97 383 ALA A CA 1
ATOM 2970 C C . ALA A 1 383 ? -15.222 -14.828 18.267 1.00 61.97 383 ALA A C 1
ATOM 2972 O O . ALA A 1 383 ? -16.264 -14.333 18.684 1.00 61.97 383 ALA A O 1
ATOM 2973 N N . GLU A 1 384 ? -14.024 -14.284 18.511 1.00 60.75 384 GLU A N 1
ATOM 2974 C CA . GLU A 1 384 ? -13.843 -13.034 19.270 1.00 60.75 384 GLU A CA 1
ATOM 2975 C C . GLU A 1 384 ? -14.496 -11.818 18.575 1.00 60.75 384 GLU A C 1
ATOM 2977 O O . GLU A 1 384 ? -14.828 -10.837 19.235 1.00 60.75 384 GLU A O 1
ATOM 2982 N N . ILE A 1 385 ? -14.744 -11.8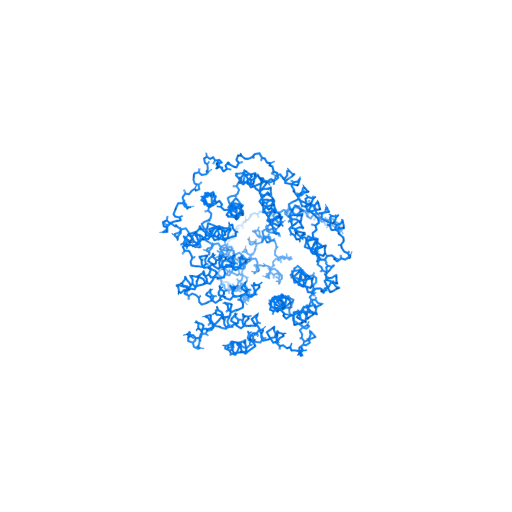70 17.257 1.00 60.78 385 ILE A N 1
ATOM 2983 C CA . ILE A 1 385 ? -15.532 -10.837 16.557 1.00 60.78 385 ILE A CA 1
ATOM 2984 C C . ILE A 1 385 ? -17.011 -10.922 16.924 1.00 60.78 385 ILE A C 1
ATOM 2986 O O . ILE A 1 385 ? -17.694 -9.917 16.824 1.00 60.78 385 ILE A O 1
ATOM 2990 N N . PHE A 1 386 ? -17.534 -12.079 17.324 1.00 60.66 386 PHE A N 1
ATOM 2991 C CA . PHE A 1 386 ? -18.973 -12.292 17.519 1.00 60.66 386 PHE A CA 1
ATOM 2992 C C . PHE A 1 386 ? -19.384 -12.544 18.967 1.00 60.66 386 PHE A C 1
ATOM 2994 O O . PHE A 1 386 ? -20.569 -12.750 19.230 1.00 60.66 386 PHE A O 1
ATOM 3001 N N . SER A 1 387 ? -18.433 -12.568 19.896 1.00 58.78 387 SER A N 1
ATOM 3002 C CA . SER A 1 387 ? -18.717 -12.731 21.316 1.00 58.78 387 SER A CA 1
ATOM 3003 C C . SER A 1 387 ? -19.133 -11.402 21.947 1.00 58.78 387 SER A C 1
ATOM 3005 O O . SER A 1 387 ? -18.382 -10.428 21.868 1.00 58.78 387 SER A O 1
ATOM 3007 N N . GLU A 1 388 ? -20.296 -11.393 22.597 1.00 50.12 388 GLU A N 1
ATOM 3008 C CA . GLU A 1 388 ? -20.687 -10.362 23.573 1.00 50.12 388 GLU A CA 1
ATOM 3009 C C . GLU A 1 388 ? -19.987 -10.616 24.920 1.00 50.12 388 GLU A C 1
ATOM 3011 O O . GLU A 1 388 ? -19.464 -9.682 25.517 1.00 50.12 388 GLU A O 1
ATOM 3016 N N . ASP A 1 389 ? -19.835 -11.893 25.299 1.00 46.41 389 ASP A N 1
ATOM 3017 C CA . ASP A 1 389 ? -19.018 -12.355 26.424 1.00 46.41 389 ASP A CA 1
ATOM 3018 C C . ASP A 1 389 ? -17.778 -13.114 25.926 1.00 46.41 389 ASP A C 1
ATOM 3020 O O . ASP A 1 389 ? -17.851 -14.201 25.343 1.00 46.41 389 ASP A O 1
ATOM 3024 N N . LEU A 1 390 ? -16.606 -12.518 26.141 1.00 51.00 390 LEU A N 1
ATOM 3025 C CA . LEU A 1 390 ? -15.305 -13.043 25.719 1.00 51.00 390 LEU A CA 1
ATOM 3026 C C . LEU A 1 390 ? -14.866 -14.211 26.620 1.00 51.00 390 LEU A C 1
ATOM 3028 O O . LEU A 1 390 ? -14.249 -14.015 27.665 1.00 51.00 390 LEU A O 1
ATOM 3032 N N . THR A 1 391 ? -15.139 -15.448 26.210 1.00 46.53 391 THR A N 1
ATOM 3033 C CA . THR A 1 391 ? -14.821 -16.652 27.007 1.00 46.53 391 THR A CA 1
ATOM 3034 C C . THR A 1 391 ? -13.358 -17.102 26.936 1.00 46.53 391 THR A C 1
ATOM 3036 O O . THR A 1 391 ? -12.896 -17.865 27.787 1.00 46.53 391 THR A O 1
ATOM 3039 N N . THR A 1 392 ? -12.578 -16.632 25.962 1.00 52.59 392 THR A N 1
ATOM 3040 C CA . THR A 1 392 ? -11.154 -16.974 25.843 1.00 52.59 392 THR A CA 1
ATOM 3041 C C . THR A 1 392 ? -10.272 -15.978 26.582 1.00 52.59 392 THR A C 1
ATOM 3043 O O . THR A 1 392 ? -10.258 -14.790 26.287 1.00 52.59 392 THR A O 1
ATOM 3046 N N . ASN A 1 393 ? -9.452 -16.451 27.522 1.00 56.25 393 ASN A N 1
ATOM 3047 C CA . ASN A 1 393 ? -8.550 -15.612 28.317 1.00 56.25 393 ASN A CA 1
ATOM 3048 C C . ASN A 1 393 ? -7.141 -15.570 27.685 1.00 56.25 393 ASN A C 1
ATOM 3050 O O . ASN A 1 393 ? -6.637 -16.616 27.268 1.00 56.25 393 ASN A O 1
ATOM 3054 N N . ALA A 1 394 ? -6.474 -14.408 27.632 1.00 56.53 394 ALA A N 1
ATOM 3055 C CA . ALA A 1 394 ? -5.116 -14.255 27.079 1.00 56.53 394 ALA A CA 1
ATOM 3056 C C . ALA A 1 394 ? -4.104 -15.186 27.779 1.00 56.53 394 ALA A C 1
ATOM 3058 O O . ALA A 1 394 ? -3.084 -15.572 27.206 1.00 56.53 394 ALA A O 1
ATOM 3059 N N . ALA A 1 395 ? -4.432 -15.612 29.003 1.00 58.59 395 ALA A N 1
ATOM 3060 C CA . ALA A 1 395 ? -3.734 -16.649 29.752 1.00 58.59 395 ALA A CA 1
ATOM 3061 C C . ALA A 1 395 ? -3.572 -17.980 28.986 1.00 58.59 395 ALA A C 1
ATOM 3063 O O . ALA A 1 395 ? -2.526 -18.618 29.109 1.00 58.59 395 ALA A O 1
ATOM 3064 N N . SER A 1 396 ? -4.554 -18.379 28.167 1.00 63.16 396 SER A N 1
ATOM 3065 C CA . SER A 1 396 ? -4.514 -19.623 27.375 1.00 63.16 396 SER A CA 1
ATOM 3066 C C . SER A 1 396 ? -3.482 -19.591 26.237 1.00 63.16 396 SER A C 1
ATOM 3068 O O . SER A 1 396 ? -2.949 -20.625 25.847 1.00 63.16 396 SER A O 1
ATOM 3070 N N . GLU A 1 397 ? -3.113 -18.397 25.767 1.00 65.12 397 GLU A N 1
ATOM 3071 C CA . GLU A 1 397 ? -2.175 -18.177 24.657 1.00 65.12 397 GLU A CA 1
ATOM 3072 C C . GLU A 1 397 ? -0.767 -17.780 25.150 1.00 65.12 397 GLU A C 1
ATOM 3074 O O . GLU A 1 397 ? 0.110 -17.435 24.359 1.00 65.12 397 GLU A O 1
ATOM 3079 N N . LYS A 1 398 ? -0.492 -17.864 26.461 1.00 66.25 398 LYS A N 1
ATOM 3080 C CA . LYS A 1 398 ? 0.803 -17.476 27.057 1.00 66.25 398 LYS A CA 1
ATOM 3081 C C . LYS A 1 398 ? 1.999 -18.279 26.518 1.00 66.25 398 LYS A C 1
ATOM 3083 O O . LYS A 1 398 ? 3.127 -17.796 26.566 1.00 66.25 398 LYS A O 1
ATOM 3088 N N . LYS A 1 399 ? 1.763 -19.495 26.008 1.00 67.81 399 LYS A N 1
ATOM 3089 C CA . LYS A 1 399 ? 2.781 -20.374 25.394 1.00 67.81 399 LYS A CA 1
ATOM 3090 C C . LYS A 1 399 ? 2.895 -20.215 23.869 1.00 67.81 399 LYS A C 1
ATOM 3092 O O . LYS A 1 399 ? 3.696 -20.908 23.245 1.00 67.81 399 LYS A O 1
ATOM 3097 N N . SER A 1 400 ? 2.105 -19.334 23.259 1.00 69.94 400 SER A N 1
ATOM 3098 C CA . SER A 1 400 ? 2.080 -19.152 21.808 1.00 69.94 400 SER A CA 1
ATOM 3099 C C . SER A 1 400 ? 3.308 -18.418 21.279 1.00 69.94 400 SER A C 1
ATOM 3101 O O . SER A 1 400 ? 3.921 -17.594 21.957 1.00 69.94 400 SER A O 1
ATOM 3103 N N . SER A 1 401 ? 3.667 -18.697 20.023 1.00 73.00 401 SER A N 1
ATOM 3104 C CA . SER A 1 401 ? 4.821 -18.054 19.393 1.00 73.00 401 SER A CA 1
ATOM 3105 C C . SER A 1 401 ? 4.612 -16.534 19.239 1.00 73.00 401 SER A C 1
ATOM 3107 O O . SER A 1 401 ? 3.494 -16.090 18.947 1.00 73.00 401 SER A O 1
ATOM 3109 N N . PRO A 1 402 ? 5.676 -15.709 19.323 1.00 73.12 402 PRO A N 1
ATOM 3110 C CA . PRO A 1 402 ? 5.571 -14.263 19.096 1.00 73.12 402 PRO A CA 1
ATOM 3111 C C . PRO A 1 402 ? 4.959 -13.899 17.734 1.00 73.12 402 PRO A C 1
ATOM 3113 O O . PRO A 1 402 ? 4.250 -12.903 17.602 1.00 73.12 402 PRO A O 1
ATOM 3116 N N . ALA A 1 403 ? 5.187 -14.723 16.705 1.00 68.12 403 ALA A N 1
ATOM 3117 C CA . ALA A 1 403 ? 4.593 -14.523 15.386 1.00 68.12 403 ALA A CA 1
ATOM 3118 C C . ALA A 1 403 ? 3.064 -14.692 15.405 1.00 68.12 403 ALA A C 1
ATOM 3120 O O . ALA A 1 403 ? 2.366 -13.880 14.794 1.00 68.12 403 ALA A O 1
ATOM 3121 N N . ARG A 1 404 ? 2.551 -15.701 16.126 1.00 73.62 404 ARG A N 1
ATOM 3122 C CA . ARG A 1 404 ? 1.110 -15.933 16.305 1.00 73.62 404 ARG A CA 1
ATOM 3123 C C . ARG A 1 404 ? 0.468 -14.766 17.050 1.00 73.62 404 ARG A C 1
ATOM 3125 O O . ARG A 1 404 ? -0.455 -14.157 16.520 1.00 73.62 404 ARG A O 1
ATOM 3132 N N . LEU A 1 405 ? 1.027 -14.386 18.198 1.00 75.06 405 LEU A N 1
ATOM 3133 C CA . LEU A 1 405 ? 0.537 -13.267 19.012 1.00 75.06 405 LEU A CA 1
ATOM 3134 C C . LEU A 1 405 ? 0.502 -11.948 18.222 1.00 75.06 405 LEU A C 1
ATOM 3136 O O . LEU A 1 405 ? -0.491 -11.226 18.241 1.00 75.06 405 LEU A O 1
ATOM 3140 N N . ARG A 1 406 ? 1.554 -11.650 17.447 1.00 77.00 406 ARG A N 1
ATOM 3141 C CA . ARG A 1 406 ? 1.594 -10.463 16.579 1.00 77.00 406 ARG A CA 1
ATOM 3142 C C . ARG A 1 406 ? 0.487 -10.488 15.527 1.00 77.00 406 ARG A C 1
ATOM 3144 O O . ARG A 1 406 ? -0.134 -9.458 15.273 1.00 77.00 406 ARG A O 1
ATOM 3151 N N . ASN A 1 407 ? 0.275 -11.633 14.882 1.00 71.31 407 ASN A N 1
ATOM 3152 C CA . ASN A 1 407 ? -0.741 -11.762 13.843 1.00 71.31 407 ASN A CA 1
ATOM 3153 C C . ASN A 1 407 ? -2.156 -11.609 14.429 1.00 71.31 407 ASN A C 1
ATOM 3155 O O . ASN A 1 407 ? -2.969 -10.926 13.812 1.00 71.31 407 ASN A O 1
ATOM 3159 N N . LEU A 1 408 ? -2.411 -12.145 15.631 1.00 74.25 408 LEU A N 1
ATOM 3160 C CA . LEU A 1 408 ? -3.668 -11.954 16.366 1.00 74.25 408 LEU A CA 1
ATOM 3161 C C . LEU A 1 408 ? -3.943 -10.470 16.637 1.00 74.25 408 LEU A C 1
ATOM 3163 O O . LEU A 1 408 ? -4.989 -9.961 16.246 1.00 74.25 408 LEU A O 1
ATOM 3167 N N . VAL A 1 409 ? -2.965 -9.744 17.189 1.00 79.50 409 VAL A N 1
ATOM 3168 C CA . VAL A 1 409 ? -3.095 -8.298 17.452 1.00 79.50 409 VAL A CA 1
ATOM 3169 C C . VAL A 1 409 ? -3.412 -7.516 16.175 1.00 79.50 409 VAL A C 1
ATOM 3171 O O . VAL A 1 409 ? -4.249 -6.613 16.177 1.00 79.50 409 VAL A O 1
ATOM 3174 N N . VAL A 1 410 ? -2.745 -7.829 15.062 1.00 76.62 410 VAL A N 1
ATOM 3175 C CA . VAL A 1 410 ? -3.005 -7.153 13.780 1.00 76.62 410 VAL A CA 1
ATOM 3176 C C . VAL A 1 410 ? -4.403 -7.490 13.252 1.00 76.62 410 VAL A C 1
ATOM 3178 O O . VAL A 1 410 ? -5.087 -6.595 12.755 1.00 76.62 410 VAL A O 1
ATOM 3181 N N . ALA A 1 411 ? -4.839 -8.745 13.372 1.00 71.94 411 ALA A N 1
ATOM 3182 C CA . ALA A 1 411 ? -6.170 -9.177 12.963 1.00 71.94 411 ALA A CA 1
ATOM 3183 C C . ALA A 1 411 ? -7.263 -8.456 13.767 1.00 71.94 411 ALA A C 1
ATOM 3185 O O . ALA A 1 411 ? -8.111 -7.798 13.168 1.00 71.94 411 ALA A O 1
ATOM 3186 N N . MET A 1 412 ? -7.173 -8.455 15.101 1.00 78.44 412 MET A N 1
ATOM 3187 C CA . MET A 1 412 ? -8.107 -7.747 15.989 1.00 78.44 412 MET A CA 1
ATOM 3188 C C . MET A 1 412 ? -8.214 -6.259 15.651 1.00 78.44 412 MET A C 1
ATOM 3190 O O . MET A 1 412 ? -9.313 -5.738 15.504 1.00 78.44 412 MET A O 1
ATOM 3194 N N . ASN A 1 413 ? -7.088 -5.577 15.419 1.00 81.94 413 ASN A N 1
ATOM 3195 C CA . ASN A 1 413 ? -7.095 -4.163 15.023 1.00 81.94 413 ASN A CA 1
ATOM 3196 C C . ASN A 1 413 ? -7.757 -3.912 13.654 1.00 81.94 413 ASN A C 1
ATOM 3198 O O . ASN A 1 413 ? -8.330 -2.839 13.419 1.00 81.94 413 ASN A O 1
ATOM 3202 N N . ASN A 1 414 ? -7.657 -4.871 12.727 1.00 75.88 414 ASN A N 1
ATOM 3203 C CA . ASN A 1 414 ? -8.341 -4.800 11.439 1.00 75.88 414 ASN A CA 1
ATOM 3204 C C . ASN A 1 414 ? -9.852 -5.001 11.601 1.00 75.88 414 ASN A C 1
ATOM 3206 O O . ASN A 1 414 ? -10.609 -4.238 11.000 1.00 75.88 414 ASN A O 1
ATOM 3210 N N . PHE A 1 415 ? -10.274 -5.959 12.429 1.00 75.56 415 PHE A N 1
ATOM 3211 C CA . PHE A 1 415 ? -11.684 -6.224 12.725 1.00 75.56 415 PHE A CA 1
ATOM 3212 C C . PHE A 1 415 ? -12.339 -5.094 13.518 1.00 75.56 415 PHE A C 1
ATOM 3214 O O . PHE A 1 415 ? -13.410 -4.635 13.130 1.00 75.56 415 PHE A O 1
ATOM 3221 N N . ALA A 1 416 ? -11.651 -4.539 14.518 1.00 81.06 416 ALA A N 1
ATOM 3222 C CA . ALA A 1 416 ? -12.073 -3.322 15.209 1.00 81.06 416 ALA A CA 1
ATOM 3223 C C . ALA A 1 416 ? -12.328 -2.179 14.218 1.00 81.06 416 ALA A C 1
ATOM 3225 O O . ALA A 1 416 ? -13.269 -1.408 14.355 1.00 81.06 416 ALA A O 1
ATOM 3226 N N . GLY A 1 417 ? -11.524 -2.103 13.153 1.00 79.50 417 GLY A N 1
ATOM 3227 C CA . GLY A 1 417 ? -11.749 -1.147 12.078 1.00 79.50 417 GLY A CA 1
ATOM 3228 C C . GLY A 1 417 ? -12.972 -1.390 11.221 1.00 79.50 417 GLY A C 1
ATOM 3229 O O . GLY A 1 417 ? -13.559 -0.424 10.743 1.00 79.50 417 GLY A O 1
ATOM 3230 N N . ALA A 1 418 ? -13.331 -2.649 11.003 1.00 72.50 418 ALA A N 1
ATOM 3231 C CA . ALA A 1 418 ? -14.549 -2.997 10.294 1.00 72.50 418 ALA A CA 1
ATOM 3232 C C . ALA A 1 418 ? -15.785 -2.682 11.151 1.00 72.50 418 ALA A C 1
ATOM 3234 O O . ALA A 1 418 ? -16.694 -2.017 10.661 1.00 72.50 418 ALA A O 1
ATOM 3235 N N . ARG A 1 419 ? -15.753 -3.037 12.444 1.00 77.44 419 ARG A N 1
ATOM 3236 C CA . ARG A 1 419 ? -16.803 -2.703 13.418 1.00 77.44 419 ARG A CA 1
ATOM 3237 C C . ARG A 1 419 ? -17.015 -1.200 13.559 1.00 77.44 419 ARG A C 1
ATOM 3239 O O . ARG A 1 419 ? -18.125 -0.722 13.338 1.00 77.44 419 ARG A O 1
ATOM 3246 N N . GLN A 1 420 ? -15.931 -0.444 13.741 1.00 84.25 420 GLN A N 1
ATOM 3247 C CA . GLN A 1 420 ? -15.984 1.017 13.774 1.00 84.25 420 GLN A CA 1
ATOM 3248 C C . GLN A 1 420 ? -16.610 1.597 12.497 1.00 84.25 420 GLN A C 1
ATOM 3250 O O . GLN A 1 420 ? -17.426 2.509 12.574 1.00 84.25 420 GLN A O 1
ATOM 3255 N N . ALA A 1 421 ? -16.258 1.070 11.318 1.00 73.56 421 ALA A N 1
ATOM 3256 C CA . ALA A 1 421 ? -16.836 1.521 10.050 1.00 73.56 421 ALA A CA 1
ATOM 3257 C C . ALA A 1 421 ? -18.324 1.154 9.895 1.00 73.56 421 ALA A C 1
ATOM 3259 O O . ALA A 1 421 ? -19.030 1.813 9.137 1.00 73.56 421 ALA A O 1
ATOM 3260 N N . SER A 1 422 ? -18.793 0.122 10.601 1.00 69.62 422 SER A N 1
ATOM 3261 C CA . SER A 1 422 ? -20.204 -0.278 10.653 1.00 69.62 422 SER A CA 1
ATOM 3262 C C . SER A 1 422 ? -21.023 0.429 11.740 1.00 69.62 422 SER A C 1
ATOM 3264 O O . SER A 1 422 ? -22.220 0.183 11.833 1.00 69.62 422 SER A O 1
ATOM 3266 N N . GLY A 1 423 ? -20.402 1.299 12.545 1.00 77.69 423 GLY A N 1
ATOM 3267 C CA . GLY A 1 423 ? -21.054 2.010 13.652 1.00 77.69 423 GLY A CA 1
ATOM 3268 C C . GLY A 1 423 ? -21.022 1.277 14.999 1.00 77.69 423 GLY A C 1
ATOM 3269 O O . GLY A 1 423 ? -21.347 1.882 16.014 1.00 77.69 423 GLY A O 1
ATOM 3270 N N . ASP A 1 424 ? -20.564 0.024 15.036 1.00 77.81 424 ASP A N 1
ATOM 3271 C CA . ASP A 1 424 ? -20.349 -0.752 16.263 1.00 77.81 424 ASP A CA 1
ATOM 3272 C C . ASP A 1 424 ? -19.061 -0.289 16.970 1.00 77.81 424 ASP A C 1
ATOM 3274 O O . ASP A 1 424 ? -17.974 -0.848 16.789 1.00 77.81 424 ASP A O 1
ATOM 3278 N N . LEU A 1 425 ? -19.162 0.817 17.713 1.00 86.88 425 LEU A N 1
ATOM 3279 C CA . LEU A 1 425 ? -18.030 1.412 18.427 1.00 86.88 425 LEU A CA 1
ATOM 3280 C C . LEU A 1 425 ? -17.629 0.600 19.660 1.00 86.88 425 LEU A C 1
ATOM 3282 O O . LEU A 1 425 ? -16.434 0.489 19.938 1.00 86.88 425 LEU A O 1
ATOM 3286 N N . ASP A 1 426 ? -18.591 0.019 20.369 1.00 83.44 426 ASP A N 1
ATOM 3287 C CA . ASP A 1 426 ? -18.331 -0.733 21.598 1.00 83.44 426 ASP A CA 1
ATOM 3288 C C . ASP A 1 426 ? -17.661 -2.069 21.282 1.00 83.44 426 ASP A C 1
ATOM 3290 O O . ASP A 1 426 ? -16.599 -2.378 21.828 1.00 83.44 426 ASP A O 1
ATOM 3294 N N . GLY A 1 427 ? -18.162 -2.793 20.278 1.00 78.62 427 GLY A N 1
ATOM 3295 C CA . GLY A 1 427 ? -17.504 -3.990 19.771 1.00 78.62 427 GLY A CA 1
ATOM 3296 C C . GLY A 1 427 ? -16.130 -3.701 19.158 1.00 78.62 427 GLY A C 1
ATOM 3297 O O . GLY A 1 427 ? -15.255 -4.572 19.172 1.00 78.62 427 GLY A O 1
ATOM 3298 N N . ALA A 1 428 ? -15.904 -2.496 18.619 1.00 83.81 428 ALA A N 1
ATOM 3299 C CA . ALA A 1 428 ? -14.586 -2.076 18.145 1.00 83.81 428 ALA A CA 1
ATOM 3300 C C . ALA A 1 428 ? -13.605 -1.811 19.297 1.00 83.81 428 ALA A C 1
ATOM 3302 O O . ALA A 1 428 ? -12.454 -2.243 19.207 1.00 83.81 428 ALA A O 1
ATOM 3303 N N . LYS A 1 429 ? -14.0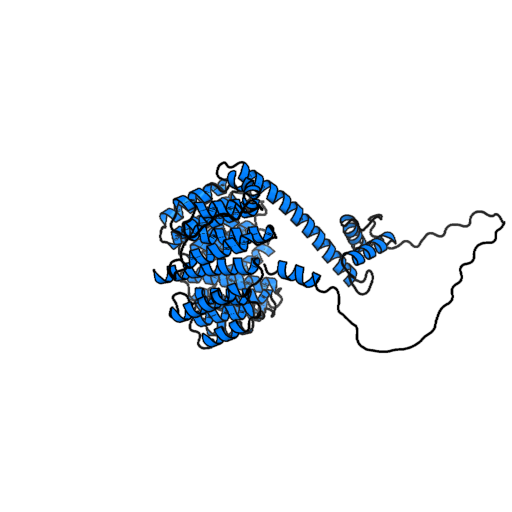40 -1.130 20.366 1.00 88.81 429 LYS A N 1
ATOM 3304 C CA . LYS A 1 429 ? -13.227 -0.884 21.569 1.00 88.81 429 LYS A CA 1
ATOM 3305 C C . LYS A 1 429 ? -12.853 -2.189 22.259 1.00 88.81 429 LYS A C 1
ATOM 3307 O O . LYS A 1 429 ? -11.670 -2.412 22.499 1.00 88.81 429 LYS A O 1
ATOM 3312 N N . LEU A 1 430 ? -13.815 -3.092 22.437 1.00 82.88 430 LEU A N 1
ATOM 3313 C CA . LEU A 1 430 ? -13.602 -4.402 23.050 1.00 82.88 430 LEU A CA 1
ATOM 3314 C C . LEU A 1 430 ? -12.482 -5.201 22.353 1.00 82.88 430 LEU A C 1
ATOM 3316 O O . LEU A 1 430 ? -11.566 -5.724 22.989 1.00 82.88 430 LEU A O 1
ATOM 3320 N N . LEU A 1 431 ? -12.493 -5.234 21.014 1.00 81.00 431 LEU A N 1
ATOM 3321 C CA . LEU A 1 431 ? -11.443 -5.892 20.226 1.00 81.00 431 LEU A CA 1
ATOM 3322 C C . LEU A 1 431 ? -10.064 -5.242 20.410 1.00 81.00 431 LEU A C 1
ATOM 3324 O O . LEU A 1 431 ? -9.037 -5.922 20.334 1.00 81.00 431 LEU A O 1
ATOM 3328 N N . VAL A 1 432 ? -10.017 -3.929 20.626 1.00 88.56 432 VAL A N 1
ATOM 3329 C CA . VAL A 1 432 ? -8.765 -3.200 20.849 1.00 88.56 432 VAL A CA 1
ATOM 3330 C C . VAL A 1 432 ? -8.243 -3.449 22.249 1.00 88.56 432 VAL A C 1
ATOM 3332 O O . VAL A 1 432 ? -7.072 -3.790 22.374 1.00 88.56 432 VAL A O 1
ATOM 3335 N N . GLU A 1 433 ? -9.079 -3.366 23.281 1.00 87.81 433 GLU A N 1
ATOM 3336 C CA . GLU A 1 433 ? -8.706 -3.728 24.657 1.00 87.81 433 GLU A CA 1
ATOM 3337 C C . GLU A 1 433 ? -8.056 -5.109 24.685 1.00 87.81 433 GLU A C 1
ATOM 3339 O O . GLU A 1 433 ? -6.936 -5.282 25.180 1.00 87.81 433 GLU A O 1
ATOM 3344 N N . ARG A 1 434 ? -8.696 -6.058 24.001 1.00 80.19 434 ARG A N 1
ATOM 3345 C CA . ARG A 1 434 ? -8.207 -7.420 23.852 1.00 80.19 434 ARG A CA 1
ATOM 3346 C C . ARG A 1 434 ? -6.868 -7.507 23.123 1.00 80.19 434 ARG A C 1
ATOM 3348 O O . ARG A 1 434 ? -5.939 -8.168 23.592 1.00 80.19 434 ARG A O 1
ATOM 3355 N N . ALA A 1 435 ? -6.718 -6.798 22.006 1.00 85.44 435 ALA A N 1
ATOM 3356 C CA . ALA A 1 435 ? -5.434 -6.688 21.317 1.00 85.44 435 ALA A CA 1
ATOM 3357 C C . ALA A 1 435 ? -4.335 -6.139 22.252 1.00 85.44 435 ALA A C 1
ATOM 3359 O O . ALA A 1 435 ? -3.180 -6.569 22.183 1.00 85.44 435 ALA A O 1
ATOM 3360 N N . GLY A 1 436 ? -4.695 -5.234 23.166 1.00 87.94 436 GLY A N 1
ATOM 3361 C CA . GLY A 1 436 ? -3.829 -4.702 24.214 1.00 87.94 436 GLY A CA 1
ATOM 3362 C C . GLY A 1 436 ? -3.337 -5.763 25.201 1.00 87.94 436 GLY A C 1
ATOM 3363 O O . GLY A 1 436 ? -2.177 -5.719 25.616 1.00 87.94 436 GLY A O 1
ATOM 3364 N N . GLU A 1 437 ? -4.160 -6.754 25.540 1.00 85.06 437 GLU A N 1
ATOM 3365 C CA . GLU A 1 437 ? -3.763 -7.876 26.400 1.00 85.06 437 GLU A CA 1
ATOM 3366 C C . GLU A 1 437 ? -2.723 -8.772 25.726 1.00 85.06 437 GLU A C 1
ATOM 3368 O O . GLU A 1 437 ? -1.680 -9.064 26.313 1.00 85.06 437 GLU A O 1
ATOM 3373 N N . PHE A 1 438 ? -2.938 -9.126 24.458 1.00 80.94 438 PHE A N 1
ATOM 3374 C CA . PHE A 1 438 ? -1.963 -9.897 23.683 1.00 80.94 438 PHE A CA 1
ATOM 3375 C C . PHE A 1 438 ? -0.655 -9.131 23.456 1.00 80.94 438 PHE A C 1
ATOM 3377 O O . PHE A 1 438 ? 0.426 -9.725 23.458 1.00 80.94 438 PHE A O 1
ATOM 3384 N N . LEU A 1 439 ? -0.712 -7.800 23.332 1.00 86.19 439 LEU A N 1
ATOM 3385 C CA . LEU A 1 439 ? 0.487 -6.961 23.275 1.00 86.19 439 LEU A CA 1
ATOM 3386 C C . LEU A 1 439 ? 1.351 -7.058 24.541 1.00 86.19 439 LEU A C 1
ATOM 3388 O O . LEU A 1 439 ? 2.569 -6.882 24.433 1.00 86.19 439 LEU A O 1
ATOM 3392 N N . LYS A 1 440 ? 0.765 -7.333 25.718 1.00 85.00 440 LYS A N 1
ATOM 3393 C CA . LYS A 1 440 ? 1.518 -7.525 26.975 1.00 85.00 440 LYS A CA 1
ATOM 3394 C C . LYS A 1 440 ? 2.365 -8.802 26.944 1.00 85.00 440 LYS A C 1
ATOM 3396 O O . LYS A 1 440 ? 3.397 -8.847 27.606 1.00 85.00 440 LYS A O 1
ATOM 3401 N N . LEU A 1 441 ? 1.957 -9.803 26.160 1.00 82.31 441 LEU A N 1
ATOM 3402 C CA . LEU A 1 441 ? 2.673 -11.072 25.986 1.00 82.31 441 LEU A CA 1
ATOM 3403 C C . LEU A 1 441 ? 3.798 -10.986 24.944 1.00 82.31 441 LEU A C 1
ATOM 3405 O O . LEU A 1 441 ? 4.676 -11.845 24.903 1.00 82.31 441 LEU A O 1
ATOM 3409 N N . LEU A 1 442 ? 3.779 -9.962 24.087 1.00 79.81 442 LEU A N 1
ATOM 3410 C CA . LEU A 1 442 ? 4.771 -9.796 23.033 1.00 79.81 442 LEU A CA 1
ATOM 3411 C C . LEU A 1 442 ? 6.076 -9.202 23.553 1.00 79.81 442 LEU A C 1
ATOM 3413 O O . LEU A 1 442 ? 6.108 -8.156 24.207 1.00 79.81 442 LEU A O 1
ATOM 3417 N N . ASP A 1 443 ? 7.175 -9.813 23.122 1.00 74.88 443 ASP A N 1
ATOM 3418 C CA . ASP A 1 443 ? 8.519 -9.308 23.342 1.00 74.88 443 ASP A CA 1
ATOM 3419 C C . ASP A 1 443 ? 8.731 -7.905 22.742 1.00 74.88 443 ASP A C 1
ATOM 3421 O O . ASP A 1 443 ? 7.995 -7.399 21.880 1.00 74.88 443 ASP A O 1
ATOM 3425 N N . ARG A 1 444 ? 9.790 -7.236 23.189 1.00 71.31 444 ARG A N 1
ATOM 3426 C CA . ARG A 1 444 ? 10.245 -5.983 22.585 1.00 71.31 444 ARG A CA 1
ATOM 3427 C C . ARG A 1 444 ? 11.135 -6.295 21.378 1.00 71.31 444 ARG A C 1
ATOM 3429 O O . ARG A 1 444 ? 12.333 -6.036 21.414 1.00 71.31 444 ARG A O 1
ATOM 3436 N N . SER A 1 445 ? 10.558 -6.835 20.304 1.00 71.06 445 SER A N 1
ATOM 3437 C CA . SER A 1 445 ? 11.248 -7.068 19.025 1.00 71.06 445 SER A CA 1
ATOM 3438 C C . SER A 1 445 ? 10.739 -6.165 17.894 1.00 71.06 445 SER A C 1
ATOM 3440 O O . SER A 1 445 ? 9.676 -5.548 17.979 1.00 71.06 445 SER A O 1
ATOM 3442 N N . TYR A 1 446 ? 11.491 -6.114 16.786 1.00 60.03 446 TYR A N 1
ATOM 3443 C CA . TYR A 1 446 ? 11.094 -5.394 15.566 1.00 60.03 446 TYR A CA 1
ATOM 3444 C C . TYR A 1 446 ? 9.740 -5.866 15.016 1.00 60.03 446 TYR A C 1
ATOM 3446 O O . TYR A 1 446 ? 8.956 -5.065 14.509 1.00 60.03 446 TYR A O 1
ATOM 3454 N N . ALA A 1 447 ? 9.464 -7.169 15.104 1.00 65.00 447 ALA A N 1
ATOM 3455 C CA . ALA A 1 447 ? 8.198 -7.739 14.663 1.00 65.00 447 ALA A CA 1
ATOM 3456 C C . ALA A 1 447 ? 7.023 -7.191 15.492 1.00 65.00 447 ALA A C 1
ATOM 3458 O O . ALA A 1 447 ? 5.947 -6.949 14.946 1.00 65.00 447 ALA A O 1
ATOM 3459 N N . SER A 1 448 ? 7.257 -6.936 16.777 1.00 80.12 448 SER A N 1
ATOM 3460 C CA . SER A 1 448 ? 6.256 -6.481 17.739 1.00 80.12 448 SER A CA 1
ATOM 3461 C C . SER A 1 448 ? 6.002 -4.962 17.679 1.00 80.12 448 SER A C 1
ATOM 3463 O O . SER A 1 448 ? 4.888 -4.517 17.949 1.00 80.12 448 SER A O 1
ATOM 3465 N N . ASP A 1 449 ? 6.974 -4.154 17.231 1.00 87.75 449 ASP A N 1
ATOM 3466 C CA . ASP A 1 449 ? 6.805 -2.701 17.010 1.00 87.75 449 ASP A CA 1
ATOM 3467 C C . ASP A 1 449 ? 5.697 -2.373 15.996 1.00 87.75 449 ASP A C 1
ATOM 3469 O O . ASP A 1 449 ? 4.987 -1.377 16.136 1.00 87.75 449 ASP A O 1
ATOM 3473 N N . TYR A 1 450 ? 5.537 -3.218 14.973 1.00 84.25 450 TYR A N 1
ATOM 3474 C CA . TYR A 1 450 ? 4.492 -3.052 13.965 1.00 84.25 450 TYR A CA 1
ATOM 3475 C C . TYR A 1 450 ? 3.095 -3.225 14.572 1.00 84.25 450 TYR A C 1
ATOM 3477 O O . TYR A 1 450 ? 2.236 -2.368 14.383 1.00 84.25 450 TYR A O 1
ATOM 3485 N N . ALA A 1 451 ? 2.888 -4.285 15.357 1.00 86.12 451 ALA A N 1
ATOM 3486 C CA . ALA A 1 451 ? 1.619 -4.532 16.039 1.00 86.12 451 ALA A CA 1
ATOM 3487 C C . ALA A 1 451 ? 1.265 -3.393 17.012 1.00 86.12 451 ALA A C 1
ATOM 3489 O O . ALA A 1 451 ? 0.134 -2.915 17.009 1.00 86.12 451 ALA A O 1
ATOM 3490 N N . ARG A 1 452 ? 2.251 -2.885 17.765 1.00 92.31 452 ARG A N 1
ATOM 3491 C CA . ARG A 1 452 ? 2.078 -1.727 18.661 1.00 92.31 452 ARG A CA 1
ATOM 3492 C C . ARG A 1 452 ? 1.678 -0.459 17.913 1.00 92.31 452 ARG A C 1
ATOM 3494 O O . ARG A 1 452 ? 0.784 0.250 18.356 1.00 92.31 452 ARG A O 1
ATOM 3501 N N . ALA A 1 453 ? 2.302 -0.179 16.770 1.00 91.88 453 ALA A N 1
ATOM 3502 C CA . ALA A 1 453 ? 1.950 0.989 15.966 1.00 91.88 453 ALA A CA 1
ATOM 3503 C C . ALA A 1 453 ? 0.517 0.911 15.410 1.00 91.88 453 ALA A C 1
ATOM 3505 O O . ALA A 1 453 ? -0.176 1.924 15.406 1.00 91.88 453 ALA A O 1
ATOM 3506 N N . HIS A 1 454 ? 0.076 -0.275 14.975 1.00 89.06 454 HIS A N 1
ATOM 3507 C CA . HIS A 1 454 ? -1.297 -0.499 14.509 1.00 89.06 454 HIS A CA 1
ATOM 3508 C C . HIS A 1 454 ? -2.330 -0.378 15.632 1.00 89.06 454 HIS A C 1
ATOM 3510 O O . HIS A 1 454 ? -3.386 0.214 15.419 1.00 89.06 454 HIS A O 1
ATOM 3516 N N . PHE A 1 455 ? -2.002 -0.892 16.819 1.00 93.31 455 PHE A N 1
ATOM 3517 C CA . PHE A 1 455 ? -2.816 -0.724 18.018 1.00 93.31 455 PHE A CA 1
ATOM 3518 C C . PHE A 1 455 ? -2.989 0.752 18.381 1.00 93.31 455 PHE A C 1
ATOM 3520 O O . PHE A 1 455 ? -4.115 1.195 18.554 1.00 93.31 455 PHE A O 1
ATOM 3527 N N . ILE A 1 456 ? -1.897 1.528 18.422 1.00 95.12 456 ILE A N 1
ATOM 3528 C CA . ILE A 1 456 ? -1.948 2.966 18.733 1.00 95.12 456 ILE A CA 1
ATOM 3529 C C . ILE A 1 456 ? -2.879 3.700 17.768 1.00 95.12 456 ILE A C 1
ATOM 3531 O O . ILE A 1 456 ? -3.736 4.456 18.212 1.00 95.12 456 ILE A O 1
ATOM 3535 N N . ASP A 1 457 ? -2.734 3.472 16.458 1.00 92.75 457 ASP A N 1
ATOM 3536 C CA . ASP A 1 457 ? -3.568 4.156 15.464 1.00 92.75 457 ASP A CA 1
ATOM 3537 C C . ASP A 1 457 ? -5.055 3.861 15.686 1.00 92.75 457 ASP A C 1
ATOM 3539 O O . ASP A 1 457 ? -5.883 4.767 15.613 1.00 92.75 457 ASP A O 1
ATOM 3543 N N . ARG A 1 458 ? -5.393 2.600 15.982 1.00 92.44 458 ARG A N 1
ATOM 3544 C CA . ARG A 1 458 ? -6.775 2.192 16.227 1.00 92.44 458 ARG A CA 1
ATOM 3545 C C . ARG A 1 458 ? -7.311 2.748 17.549 1.00 92.44 458 ARG A C 1
ATOM 3547 O O . ARG A 1 458 ? -8.404 3.309 17.554 1.00 92.44 458 ARG A O 1
ATOM 3554 N N . ALA A 1 459 ? -6.547 2.631 18.630 1.00 95.19 459 ALA A N 1
ATOM 3555 C CA . ALA A 1 459 ? -6.914 3.132 19.950 1.00 95.19 459 ALA A CA 1
ATOM 3556 C C . ALA A 1 459 ? -7.205 4.643 19.911 1.00 95.19 459 ALA A C 1
ATOM 3558 O O . ALA A 1 459 ? -8.267 5.079 20.350 1.00 95.19 459 ALA A O 1
ATOM 3559 N N . LEU A 1 460 ? -6.339 5.431 19.258 1.00 94.56 460 LEU A N 1
ATOM 3560 C CA . LEU A 1 460 ? -6.558 6.869 19.071 1.00 94.56 460 LEU A CA 1
ATOM 3561 C C . LEU A 1 460 ? -7.856 7.166 18.301 1.00 94.56 460 LEU A C 1
ATOM 3563 O O . LEU A 1 460 ? -8.621 8.034 18.710 1.00 94.56 460 LEU A O 1
ATOM 3567 N N . THR A 1 461 ? -8.158 6.417 17.231 1.00 92.75 461 THR A N 1
ATOM 3568 C CA . THR A 1 461 ? -9.408 6.609 16.464 1.00 92.75 461 THR A CA 1
ATOM 3569 C C . THR A 1 461 ? -10.686 6.243 17.222 1.00 92.75 461 THR A C 1
ATOM 3571 O O . THR A 1 461 ? -11.764 6.609 16.761 1.00 92.75 461 THR A O 1
ATOM 3574 N N . LEU A 1 462 ? -10.582 5.516 18.336 1.00 93.50 462 LEU A N 1
ATOM 3575 C CA . LEU A 1 462 ? -11.706 5.111 19.191 1.00 93.50 462 LEU A CA 1
ATOM 3576 C C . LEU A 1 462 ? -11.774 5.907 20.506 1.00 93.50 462 LEU A C 1
ATOM 3578 O O . LEU A 1 462 ? -12.628 5.622 21.342 1.00 93.50 462 LEU A O 1
ATOM 3582 N N . GLY A 1 463 ? -10.885 6.888 20.698 1.00 93.81 463 GLY A N 1
ATOM 3583 C CA . GLY A 1 463 ? -10.807 7.685 21.927 1.00 93.81 463 GLY A CA 1
ATOM 3584 C C . GLY A 1 463 ? -10.101 6.993 23.101 1.00 93.81 463 GLY A C 1
ATOM 3585 O O . GLY A 1 463 ? -10.100 7.528 24.203 1.00 93.81 463 GLY A O 1
ATOM 3586 N N . MET A 1 464 ? -9.464 5.842 22.876 1.00 94.62 464 MET A N 1
ATOM 3587 C CA . MET A 1 464 ? -8.725 5.062 23.881 1.00 94.62 464 MET A CA 1
ATOM 3588 C C . MET A 1 464 ? -7.303 5.623 24.072 1.00 94.62 464 MET A C 1
ATOM 3590 O O . MET A 1 464 ? -6.292 5.028 23.676 1.00 94.62 464 MET A O 1
ATOM 3594 N N . THR A 1 465 ? -7.219 6.861 24.563 1.00 94.31 465 THR A N 1
ATOM 3595 C CA . THR A 1 465 ? -5.963 7.625 24.621 1.00 94.31 465 THR A CA 1
ATOM 3596 C C . THR A 1 465 ? -4.999 7.086 25.676 1.00 94.31 465 THR A C 1
ATOM 3598 O O . THR A 1 465 ? -3.797 7.010 25.408 1.00 94.31 465 THR A O 1
ATOM 3601 N N . ALA A 1 466 ? -5.495 6.655 26.838 1.00 92.38 466 ALA A N 1
ATOM 3602 C CA . ALA A 1 466 ? -4.673 6.126 27.926 1.00 92.38 466 ALA A CA 1
ATOM 3603 C C . ALA A 1 466 ? -3.944 4.836 27.511 1.00 92.38 466 ALA A C 1
ATOM 3605 O O . ALA A 1 466 ? -2.739 4.676 27.731 1.00 92.38 466 ALA A O 1
ATOM 3606 N N . GLU A 1 467 ? -4.651 3.945 26.823 1.00 93.38 467 GLU A N 1
ATOM 3607 C CA . GLU A 1 467 ? -4.135 2.691 26.291 1.00 93.38 467 GLU A CA 1
ATOM 3608 C C . GLU A 1 467 ? -3.079 2.948 25.215 1.00 93.38 467 GLU A C 1
ATOM 3610 O O . GLU A 1 467 ? -2.026 2.303 25.203 1.00 93.38 467 GLU A O 1
ATOM 3615 N N . ALA A 1 468 ? -3.321 3.924 24.334 1.00 94.75 468 ALA A N 1
ATOM 3616 C CA . ALA A 1 468 ? -2.347 4.333 23.329 1.00 94.75 468 ALA A CA 1
ATOM 3617 C C . ALA A 1 468 ? -1.055 4.864 23.983 1.00 94.75 468 ALA A C 1
ATOM 3619 O O . ALA A 1 468 ? 0.046 4.436 23.609 1.00 94.75 468 ALA A O 1
ATOM 3620 N N . VAL A 1 469 ? -1.170 5.748 24.987 1.00 93.69 469 VAL A N 1
ATOM 3621 C CA . VAL A 1 469 ? -0.024 6.301 25.738 1.00 93.69 469 VAL A CA 1
ATOM 3622 C C . VAL A 1 469 ? 0.772 5.184 26.422 1.00 93.69 469 VAL A C 1
ATOM 3624 O O . VAL A 1 469 ? 2.000 5.165 26.345 1.00 93.69 469 VAL A O 1
ATOM 3627 N N . ALA A 1 470 ? 0.107 4.182 27.002 1.00 91.81 470 ALA A N 1
ATOM 3628 C CA . ALA A 1 470 ? 0.771 3.054 27.662 1.00 91.81 470 ALA A CA 1
ATOM 3629 C C . ALA A 1 470 ? 1.604 2.159 26.714 1.00 91.81 470 ALA A C 1
ATOM 3631 O O . ALA A 1 470 ? 2.391 1.311 27.169 1.00 91.81 470 ALA A O 1
ATOM 3632 N N . VAL A 1 471 ? 1.428 2.301 25.394 1.00 92.75 471 VAL A N 1
ATOM 3633 C CA . VAL A 1 471 ? 2.090 1.480 24.370 1.00 92.75 471 VAL A CA 1
ATOM 3634 C C . VAL A 1 471 ? 3.200 2.226 23.627 1.00 92.75 471 VAL A C 1
ATOM 3636 O O . VAL A 1 471 ? 4.158 1.573 23.202 1.00 92.75 471 VAL A O 1
ATOM 3639 N N . ILE A 1 472 ? 3.144 3.557 23.491 1.00 92.56 472 ILE A N 1
ATOM 3640 C CA . ILE A 1 472 ? 4.096 4.306 22.646 1.00 92.56 472 ILE A CA 1
ATOM 3641 C C . ILE A 1 472 ? 5.562 4.112 23.069 1.00 92.56 472 ILE A C 1
ATOM 3643 O O . ILE A 1 472 ? 6.415 3.826 22.223 1.00 92.56 472 ILE A O 1
ATOM 3647 N N . GLU A 1 473 ? 5.851 4.138 24.372 1.00 89.94 473 GLU A N 1
ATOM 3648 C CA . GLU A 1 473 ? 7.214 3.958 24.895 1.00 89.94 473 GLU A CA 1
ATOM 3649 C C . GLU A 1 473 ? 7.759 2.535 24.708 1.00 89.94 473 GLU A C 1
ATOM 3651 O O . GLU A 1 473 ? 8.971 2.304 24.745 1.00 89.94 473 GLU A O 1
ATOM 3656 N N . LYS A 1 474 ? 6.878 1.569 24.423 1.00 90.56 474 LYS A N 1
ATOM 3657 C CA . LYS A 1 474 ? 7.242 0.173 24.147 1.00 90.56 474 LYS A CA 1
ATOM 3658 C C . LYS A 1 474 ? 7.630 -0.062 22.680 1.00 90.56 474 LYS A C 1
ATOM 3660 O O . LYS A 1 474 ? 8.004 -1.183 22.339 1.00 90.56 474 LYS A O 1
ATOM 3665 N N . ILE A 1 475 ? 7.552 0.955 21.812 1.00 90.75 475 ILE A N 1
ATOM 3666 C CA . ILE A 1 475 ? 8.038 0.885 20.424 1.00 90.75 475 ILE A CA 1
ATOM 3667 C C . ILE A 1 475 ? 9.548 1.119 20.408 1.00 90.75 475 ILE A C 1
ATOM 3669 O O . ILE A 1 475 ? 10.010 2.244 20.598 1.00 90.75 475 ILE A O 1
ATOM 3673 N N . ASN A 1 476 ? 10.344 0.094 20.117 1.00 88.88 476 ASN A N 1
ATOM 3674 C CA . ASN A 1 476 ? 11.807 0.192 20.142 1.00 88.88 476 ASN A CA 1
ATOM 3675 C C . ASN A 1 476 ? 12.365 1.092 19.036 1.00 88.88 476 ASN A C 1
ATOM 3677 O O . ASN A 1 476 ? 13.322 1.845 19.239 1.00 88.88 476 ASN A O 1
ATOM 3681 N N . ARG A 1 477 ? 11.789 1.021 17.834 1.00 88.50 477 ARG A N 1
ATOM 3682 C CA . ARG A 1 477 ? 12.265 1.794 16.692 1.00 88.50 477 ARG A CA 1
ATOM 3683 C C . ARG A 1 477 ? 11.939 3.278 16.865 1.00 88.50 477 ARG A C 1
ATOM 3685 O O . ARG A 1 477 ? 10.833 3.717 16.557 1.00 88.50 477 ARG A O 1
ATOM 3692 N N . LYS A 1 478 ? 12.959 4.067 17.218 1.00 91.06 478 LYS A N 1
ATOM 3693 C CA . LYS A 1 478 ? 12.877 5.532 17.392 1.00 91.06 478 LYS A CA 1
ATOM 3694 C C . LYS A 1 478 ? 12.130 6.242 16.257 1.00 91.06 478 LYS A C 1
ATOM 3696 O O . LYS A 1 478 ? 11.203 6.994 16.512 1.00 91.06 478 LYS A O 1
ATOM 3701 N N . THR A 1 479 ? 12.461 5.956 14.995 1.00 91.50 479 THR A N 1
ATOM 3702 C CA . THR A 1 479 ? 11.802 6.613 13.847 1.00 91.50 479 THR A CA 1
ATOM 3703 C C . THR A 1 479 ? 10.325 6.257 13.693 1.00 91.50 479 THR A C 1
ATOM 3705 O O . THR A 1 479 ? 9.562 7.065 13.173 1.00 91.50 479 THR A O 1
ATOM 3708 N N . LEU A 1 480 ? 9.903 5.066 14.126 1.00 92.00 480 LEU A N 1
ATOM 3709 C CA . LEU A 1 480 ? 8.489 4.699 14.148 1.00 92.00 480 LEU A CA 1
ATOM 3710 C C . LEU A 1 480 ? 7.780 5.362 15.331 1.00 92.00 480 LEU A C 1
ATOM 3712 O O . LEU A 1 480 ? 6.699 5.905 15.134 1.00 92.00 480 LEU A O 1
ATOM 3716 N N . ARG A 1 481 ? 8.418 5.385 16.509 1.00 94.38 481 ARG A N 1
ATOM 3717 C CA . ARG A 1 481 ? 7.916 6.079 17.702 1.00 94.38 481 ARG A CA 1
ATOM 3718 C C . ARG A 1 481 ? 7.647 7.557 17.413 1.00 94.38 481 ARG A C 1
ATOM 3720 O O . ARG A 1 481 ? 6.520 7.991 17.580 1.00 94.38 481 ARG A O 1
ATOM 3727 N N . ILE A 1 482 ? 8.615 8.270 16.830 1.00 95.75 482 ILE A N 1
ATOM 3728 C CA . ILE A 1 482 ? 8.474 9.686 16.440 1.00 95.75 482 ILE A CA 1
ATOM 3729 C C . ILE A 1 482 ? 7.309 9.888 15.461 1.00 95.75 482 ILE A C 1
ATOM 3731 O O . ILE A 1 482 ? 6.529 10.825 15.596 1.00 95.75 482 ILE A O 1
ATOM 3735 N N . LYS A 1 483 ? 7.145 8.998 14.470 1.00 95.00 483 LYS A N 1
ATOM 3736 C CA . LYS A 1 483 ? 5.988 9.065 13.560 1.00 95.00 483 LYS A CA 1
ATOM 3737 C C . LYS A 1 483 ? 4.664 8.890 14.301 1.00 95.00 483 LYS A C 1
ATOM 3739 O O . LYS A 1 483 ? 3.701 9.567 13.961 1.00 95.00 483 LYS A O 1
ATOM 3744 N N . LYS A 1 484 ? 4.613 7.998 15.295 1.00 95.38 484 LYS A N 1
ATOM 3745 C CA . LYS A 1 484 ? 3.425 7.822 16.136 1.00 95.38 484 LYS A CA 1
ATOM 3746 C C . LYS A 1 484 ? 3.182 9.042 17.018 1.00 95.38 484 LYS A C 1
ATOM 3748 O O . LYS A 1 484 ? 2.034 9.449 17.088 1.00 95.38 484 LYS A O 1
ATOM 3753 N N . SER A 1 485 ? 4.208 9.695 17.568 1.00 96.44 485 SER A N 1
ATOM 3754 C CA . SER A 1 485 ? 4.059 10.949 18.329 1.00 96.44 485 SER A CA 1
ATOM 3755 C C . SER A 1 485 ? 3.270 12.009 17.550 1.00 96.44 485 SER A C 1
ATOM 3757 O O . SER A 1 485 ? 2.378 12.639 18.102 1.00 96.44 485 SER A O 1
ATOM 3759 N N . TRP A 1 486 ? 3.484 12.129 16.235 1.00 96.50 486 TRP A N 1
ATOM 3760 C CA . TRP A 1 486 ? 2.682 13.023 15.385 1.00 96.50 486 TRP A CA 1
ATOM 3761 C C . TRP A 1 486 ? 1.204 12.624 15.253 1.00 96.50 486 TRP A C 1
ATOM 3763 O O . TRP A 1 486 ? 0.368 13.484 14.993 1.00 96.50 486 TRP A O 1
ATOM 3773 N N . SER A 1 487 ? 0.866 11.346 15.441 1.00 94.81 487 SER A N 1
ATOM 3774 C CA . SER A 1 487 ? -0.530 10.893 15.542 1.00 94.81 487 SER A CA 1
ATOM 3775 C C . SER A 1 487 ? -1.149 11.341 16.869 1.00 94.81 487 SER A C 1
ATOM 3777 O O . SER A 1 487 ? -2.251 11.867 16.854 1.00 94.81 487 SER A O 1
ATOM 3779 N N . PHE A 1 488 ? -0.428 11.250 17.992 1.00 95.69 488 PHE A N 1
ATOM 3780 C CA . PHE A 1 488 ? -0.904 11.782 19.281 1.00 95.69 488 PHE A CA 1
ATOM 3781 C C . PHE A 1 488 ? -1.179 13.288 19.215 1.00 95.69 488 PHE A C 1
ATOM 3783 O O . PHE A 1 488 ? -2.250 13.721 19.632 1.00 95.69 488 PHE A O 1
ATOM 3790 N N . VAL A 1 489 ? -0.275 14.060 18.596 1.00 95.88 489 VAL A N 1
ATOM 3791 C CA . VAL A 1 489 ? -0.483 15.500 18.349 1.00 95.88 489 VAL A CA 1
ATOM 3792 C C . VAL A 1 489 ? -1.763 15.739 17.539 1.00 95.88 489 VAL A C 1
ATOM 3794 O O . VAL A 1 489 ? -2.528 16.648 17.840 1.00 95.88 489 VAL A O 1
ATOM 3797 N N . ALA A 1 490 ? -2.028 14.914 16.523 1.00 93.19 490 ALA A N 1
ATOM 3798 C CA . ALA A 1 490 ? -3.212 15.052 15.675 1.00 93.19 490 ALA A CA 1
ATOM 3799 C C . ALA A 1 490 ? -4.532 14.756 16.399 1.00 93.19 490 ALA A C 1
ATOM 3801 O O . ALA A 1 490 ? -5.560 15.309 16.022 1.00 93.19 490 ALA A O 1
ATOM 3802 N N . PHE A 1 491 ? -4.500 13.892 17.413 1.00 92.88 491 PHE A N 1
ATOM 3803 C CA . PHE A 1 491 ? -5.649 13.571 18.262 1.00 92.88 491 PHE A CA 1
ATOM 3804 C C . PHE A 1 491 ? -5.702 14.423 19.541 1.00 92.88 491 PHE A C 1
ATOM 3806 O O . PHE A 1 491 ? -6.537 14.161 20.399 1.00 92.88 491 PHE A O 1
ATOM 3813 N N . GLY A 1 492 ? -4.837 15.436 19.675 1.00 92.06 492 GLY A N 1
ATOM 3814 C CA . GLY A 1 492 ? -4.858 16.366 20.806 1.00 92.06 492 GLY A CA 1
ATOM 3815 C C . GLY A 1 492 ? -4.493 15.733 22.151 1.00 92.06 492 GLY A C 1
ATOM 3816 O O . GLY A 1 492 ? -4.954 16.204 23.183 1.00 92.06 492 GLY A O 1
ATOM 3817 N N . VAL A 1 493 ? -3.694 14.661 22.166 1.00 92.06 493 VAL A N 1
ATOM 3818 C CA . VAL A 1 493 ? -3.298 14.009 23.423 1.00 92.06 493 VAL A CA 1
ATOM 3819 C C . VAL A 1 493 ? -2.247 14.858 24.146 1.00 92.06 493 VAL A C 1
ATOM 3821 O O . VAL A 1 493 ? -1.130 15.014 23.653 1.00 92.06 493 VAL A O 1
ATOM 3824 N N . GLU A 1 494 ? -2.589 15.367 25.332 1.00 88.31 494 GLU A N 1
ATOM 3825 C CA . GLU A 1 494 ? -1.802 16.366 26.080 1.00 88.31 494 GLU A CA 1
ATOM 3826 C C . GLU A 1 494 ? -0.357 15.948 26.385 1.00 88.31 494 GLU A C 1
ATOM 3828 O O . GLU A 1 494 ? 0.547 16.783 26.405 1.00 88.31 494 GLU A O 1
ATOM 3833 N N . THR A 1 495 ? -0.109 14.649 26.571 1.00 88.06 495 THR A N 1
ATOM 3834 C CA . THR A 1 495 ? 1.219 14.119 26.920 1.00 88.06 495 THR A CA 1
ATOM 3835 C C . THR A 1 495 ? 2.272 14.327 25.829 1.00 88.06 495 THR A C 1
ATOM 3837 O O . THR A 1 495 ? 3.468 14.248 26.111 1.00 88.06 495 THR A O 1
ATOM 3840 N N . ILE A 1 496 ? 1.860 14.590 24.583 1.00 91.56 496 ILE A N 1
ATOM 3841 C CA . ILE A 1 496 ? 2.764 14.792 23.447 1.00 91.56 496 ILE A CA 1
ATOM 3842 C C . ILE A 1 496 ? 2.377 16.075 22.711 1.00 91.56 496 ILE A C 1
ATOM 3844 O O . ILE A 1 496 ? 1.480 16.095 21.871 1.00 91.56 496 ILE A O 1
ATOM 3848 N N . SER A 1 497 ? 3.119 17.149 22.985 1.00 93.62 497 SER A N 1
ATOM 3849 C CA . SER A 1 497 ? 2.933 18.440 22.321 1.00 93.62 497 SER A CA 1
ATOM 3850 C C . SER A 1 497 ? 3.575 18.496 20.929 1.00 93.62 497 SER A C 1
ATOM 3852 O O . SER A 1 497 ? 4.489 17.732 20.596 1.00 93.62 497 SER A O 1
ATOM 3854 N N . PHE A 1 498 ? 3.132 19.464 20.119 1.00 95.25 498 PHE A N 1
ATOM 3855 C CA . PHE A 1 498 ? 3.715 19.747 18.805 1.00 95.25 498 PHE A CA 1
ATOM 3856 C C . PHE A 1 498 ? 5.224 20.027 18.888 1.00 95.25 498 PHE A C 1
ATOM 3858 O O . PHE A 1 498 ? 5.996 19.457 18.117 1.00 95.25 498 PHE A O 1
ATOM 3865 N N . GLU A 1 499 ? 5.659 20.872 19.829 1.00 95.88 499 GLU A N 1
ATOM 3866 C CA . GLU A 1 499 ? 7.076 21.240 19.969 1.00 95.88 499 GLU A CA 1
ATOM 3867 C C . GLU A 1 499 ? 7.931 20.064 20.462 1.00 95.88 499 GLU A C 1
ATOM 3869 O O . GLU A 1 499 ? 9.050 19.884 19.984 1.00 95.88 499 GLU A O 1
ATOM 3874 N N . SER A 1 500 ? 7.394 19.202 21.334 1.00 95.31 500 SER A N 1
ATOM 3875 C CA . SER A 1 500 ? 8.085 17.977 21.762 1.00 95.31 500 SER A CA 1
ATOM 3876 C C . SER A 1 500 ? 8.305 17.015 20.584 1.00 95.31 500 SER A C 1
ATOM 3878 O O . SER A 1 500 ? 9.434 16.601 20.304 1.00 95.31 500 SER A O 1
ATOM 3880 N N . ALA A 1 501 ? 7.251 16.738 19.804 1.00 96.25 501 ALA A N 1
ATOM 3881 C CA . ALA A 1 501 ? 7.347 15.892 18.612 1.00 96.25 501 ALA A CA 1
ATOM 3882 C C . ALA A 1 501 ? 8.279 16.492 17.539 1.00 96.25 501 ALA A C 1
ATOM 3884 O O . ALA A 1 501 ? 8.991 15.761 16.831 1.00 96.25 501 ALA A O 1
ATOM 3885 N N . LEU A 1 502 ? 8.307 17.824 17.428 1.00 97.56 502 LEU A N 1
ATOM 3886 C CA . LEU A 1 502 ? 9.219 18.542 16.548 1.00 97.56 502 LEU A CA 1
ATOM 3887 C C . LEU A 1 502 ? 10.678 18.368 16.983 1.00 97.56 502 LEU A C 1
ATOM 3889 O O . LEU A 1 502 ? 11.502 17.966 16.158 1.00 97.56 502 LEU A O 1
ATOM 3893 N N . ALA A 1 503 ? 10.983 18.594 18.261 1.00 96.94 503 ALA A N 1
ATOM 3894 C CA . ALA A 1 503 ? 12.325 18.443 18.817 1.00 96.94 503 ALA A CA 1
ATOM 3895 C C . ALA A 1 503 ? 12.859 17.012 18.639 1.00 96.94 503 ALA A C 1
ATOM 3897 O O . ALA A 1 503 ? 14.011 16.808 18.248 1.00 96.94 503 ALA A O 1
ATOM 3898 N N . ASP A 1 504 ? 12.019 15.998 18.846 1.00 96.19 504 ASP A N 1
ATOM 3899 C CA . ASP A 1 504 ? 12.409 14.607 18.609 1.00 96.19 504 ASP A CA 1
ATOM 3900 C C . ASP A 1 504 ? 12.638 14.294 17.129 1.00 96.19 504 ASP A C 1
ATOM 3902 O O . ASP A 1 504 ? 13.558 13.546 16.780 1.00 96.19 504 ASP A O 1
ATOM 3906 N N . THR A 1 505 ? 11.858 14.909 16.237 1.00 97.81 505 THR A N 1
ATOM 3907 C CA . THR A 1 505 ? 12.084 14.806 14.792 1.00 97.81 505 THR A CA 1
ATOM 3908 C C . THR A 1 505 ? 13.429 15.423 14.394 1.00 97.81 505 THR A C 1
ATOM 3910 O O . THR A 1 505 ? 14.148 14.857 13.568 1.00 97.81 505 THR A O 1
ATOM 3913 N N . GLU A 1 506 ? 13.825 16.542 15.001 1.00 97.00 506 GLU A N 1
ATOM 3914 C CA . GLU A 1 506 ? 15.094 17.219 14.707 1.00 97.00 506 GLU A CA 1
ATOM 3915 C C . GLU A 1 506 ? 16.330 16.384 15.070 1.00 97.00 506 GLU A C 1
ATOM 3917 O O . GLU A 1 506 ? 17.345 16.460 14.370 1.00 97.00 506 GLU A O 1
ATOM 3922 N N . LYS A 1 507 ? 16.218 15.500 16.070 1.00 96.31 507 LYS A N 1
ATOM 3923 C CA . LYS A 1 507 ? 17.279 14.559 16.479 1.00 96.31 507 LYS A CA 1
ATOM 3924 C C . LYS A 1 507 ? 17.543 13.440 15.454 1.00 96.31 507 LYS A C 1
ATOM 3926 O O . LYS A 1 507 ? 18.531 12.713 15.570 1.00 96.31 507 LYS A O 1
ATOM 3931 N N . VAL A 1 508 ? 16.693 13.255 14.437 1.00 96.06 508 VAL A N 1
ATOM 3932 C CA . VAL A 1 508 ? 16.828 12.159 13.455 1.00 96.06 508 VAL A CA 1
ATOM 3933 C C . VAL A 1 508 ? 17.981 12.426 12.484 1.00 96.06 508 VAL A C 1
ATOM 3935 O O . VAL A 1 508 ? 17.812 13.129 11.496 1.00 96.06 508 VAL A O 1
ATOM 3938 N N . ALA A 1 509 ? 19.158 11.837 12.704 1.00 93.94 509 ALA A N 1
ATOM 3939 C CA . ALA A 1 509 ? 20.370 12.117 11.916 1.00 93.94 509 ALA A CA 1
ATOM 3940 C C . ALA A 1 509 ? 20.213 11.958 10.386 1.00 93.94 509 ALA A C 1
ATOM 3942 O O . ALA A 1 509 ? 20.729 12.774 9.626 1.00 93.94 509 ALA A O 1
ATOM 3943 N N . ASN A 1 510 ? 19.485 10.940 9.915 1.00 94.56 510 ASN A N 1
ATOM 3944 C CA . ASN A 1 510 ? 19.301 10.701 8.483 1.00 94.56 510 ASN A CA 1
ATOM 3945 C C . ASN A 1 510 ? 18.378 11.764 7.853 1.00 94.56 510 ASN A C 1
ATOM 3947 O O . ASN A 1 510 ? 17.188 11.817 8.163 1.00 94.56 510 ASN A O 1
ATOM 3951 N N . LEU A 1 511 ? 18.919 12.577 6.935 1.00 95.88 511 LEU A N 1
ATOM 3952 C CA . LEU A 1 511 ? 18.194 13.685 6.294 1.00 95.88 511 LEU A CA 1
ATOM 3953 C C . LEU A 1 511 ? 16.936 13.224 5.548 1.00 95.88 511 LEU A C 1
ATOM 3955 O O . LEU A 1 511 ? 15.898 13.877 5.632 1.00 95.88 511 LEU A O 1
ATOM 3959 N N . PHE A 1 512 ? 17.012 12.095 4.838 1.00 94.94 512 PHE A N 1
ATOM 3960 C CA . PHE A 1 512 ? 15.881 11.548 4.092 1.00 94.94 512 PHE A CA 1
ATOM 3961 C C . PHE A 1 512 ? 14.773 11.073 5.034 1.00 94.94 512 PHE A C 1
ATOM 3963 O O . PHE A 1 512 ? 13.612 11.433 4.851 1.00 94.94 512 PHE A O 1
ATOM 3970 N N . GLU A 1 513 ? 15.115 10.322 6.084 1.00 95.19 513 GLU A N 1
ATOM 3971 C CA . GLU A 1 513 ? 14.128 9.894 7.081 1.00 95.19 513 GLU A CA 1
ATOM 3972 C C . GLU A 1 513 ? 13.495 11.088 7.802 1.00 95.19 513 GLU A C 1
ATOM 3974 O O . GLU A 1 513 ? 12.275 11.107 7.963 1.00 95.19 513 GLU A O 1
ATOM 3979 N N . ARG A 1 514 ? 14.290 12.099 8.175 1.00 97.56 514 ARG A N 1
ATOM 3980 C CA . ARG A 1 514 ? 13.800 13.334 8.805 1.00 97.56 514 ARG A CA 1
ATOM 3981 C C . ARG A 1 514 ? 12.832 14.089 7.892 1.00 97.56 514 ARG A C 1
ATOM 3983 O O . ARG A 1 514 ? 11.745 14.455 8.329 1.00 97.56 514 ARG A O 1
ATOM 3990 N N . CYS A 1 515 ? 13.186 14.248 6.615 1.00 97.38 515 CYS A N 1
ATOM 3991 C CA . CYS A 1 515 ? 12.315 14.838 5.597 1.00 97.38 515 CYS A CA 1
ATOM 3992 C C . CYS A 1 515 ? 10.980 14.081 5.504 1.00 97.38 515 CYS A C 1
ATOM 3994 O O . CYS A 1 515 ? 9.916 14.683 5.625 1.00 97.38 515 CYS A O 1
ATOM 3996 N N . LEU A 1 516 ? 11.014 12.748 5.400 1.00 95.69 516 LEU A N 1
ATOM 3997 C CA . LEU A 1 516 ? 9.795 11.937 5.346 1.00 95.69 516 LEU A CA 1
ATOM 3998 C C . LEU A 1 516 ? 8.947 12.011 6.622 1.00 95.69 516 LEU A C 1
ATOM 4000 O O . LEU A 1 516 ? 7.731 11.840 6.538 1.00 95.69 516 LEU A O 1
ATOM 4004 N N . ILE A 1 517 ? 9.553 12.224 7.794 1.00 97.12 517 ILE A N 1
ATOM 4005 C CA . ILE A 1 517 ? 8.811 12.424 9.044 1.00 97.12 517 ILE A CA 1
ATOM 4006 C C . ILE A 1 517 ? 8.081 13.767 9.012 1.00 97.12 517 ILE A C 1
ATOM 4008 O O . ILE A 1 517 ? 6.884 13.776 9.278 1.00 97.12 517 ILE A O 1
ATOM 4012 N N . TYR A 1 518 ? 8.728 14.860 8.594 1.00 97.88 518 TYR A N 1
ATOM 4013 C CA . TYR A 1 518 ? 8.049 16.153 8.429 1.00 97.88 518 TYR A CA 1
ATOM 4014 C C . TYR A 1 518 ? 6.880 16.083 7.442 1.00 97.88 518 TYR A C 1
ATOM 4016 O O . TYR A 1 518 ? 5.795 16.581 7.731 1.00 97.88 518 TYR A O 1
ATOM 4024 N N . LEU A 1 519 ? 7.074 15.415 6.302 1.00 95.88 519 LEU A N 1
ATOM 4025 C CA . LEU A 1 519 ? 6.023 15.231 5.295 1.00 95.88 519 LEU A CA 1
ATOM 4026 C C . LEU A 1 519 ? 4.910 14.281 5.756 1.00 95.88 519 LEU A C 1
ATOM 4028 O O . LEU A 1 519 ? 3.782 14.350 5.279 1.00 95.88 519 LEU A O 1
ATOM 4032 N N . HIS A 1 520 ? 5.211 13.333 6.642 1.00 94.12 520 HIS A N 1
ATOM 4033 C CA . HIS A 1 520 ? 4.187 12.508 7.279 1.00 94.12 520 HIS A CA 1
ATOM 4034 C C . HIS A 1 520 ? 3.383 13.326 8.291 1.00 94.12 520 HIS A C 1
ATOM 4036 O O . HIS A 1 520 ? 2.157 13.321 8.218 1.00 94.12 520 HIS A O 1
ATOM 4042 N N . ALA A 1 521 ? 4.068 14.058 9.170 1.00 95.62 521 ALA A N 1
ATOM 4043 C CA . ALA A 1 521 ? 3.464 14.923 10.173 1.00 95.62 521 ALA A CA 1
ATOM 4044 C C . ALA A 1 521 ? 2.527 15.954 9.533 1.00 95.62 521 ALA A C 1
ATOM 4046 O O . ALA A 1 521 ? 1.371 16.052 9.926 1.00 95.62 521 ALA A O 1
ATOM 4047 N N . SER A 1 522 ? 2.969 16.646 8.478 1.00 95.00 522 SER A N 1
ATOM 4048 C CA . SER A 1 522 ? 2.141 17.641 7.787 1.00 95.00 522 SER A CA 1
ATOM 4049 C C . SER A 1 522 ? 0.849 17.056 7.205 1.00 95.00 522 SER A C 1
ATOM 4051 O O . SER A 1 522 ? -0.178 17.723 7.237 1.00 95.00 522 SER A O 1
ATOM 4053 N N . ARG A 1 523 ? 0.873 15.809 6.711 1.00 91.75 523 ARG A N 1
ATOM 4054 C CA . ARG A 1 523 ? -0.317 15.117 6.185 1.00 91.75 523 ARG A CA 1
ATOM 4055 C C . ARG A 1 523 ? -1.252 14.633 7.285 1.00 91.75 523 ARG A C 1
ATOM 4057 O O . ARG A 1 523 ? -2.461 14.730 7.130 1.00 91.75 523 ARG A O 1
ATOM 4064 N N . VAL A 1 524 ? -0.706 14.101 8.377 1.00 90.94 524 VAL A N 1
ATOM 4065 C CA . VAL A 1 524 ? -1.507 13.615 9.514 1.00 90.94 524 VAL A CA 1
ATOM 4066 C C . VAL A 1 524 ? -2.213 14.782 10.217 1.00 90.94 524 VAL A C 1
ATOM 4068 O O . VAL A 1 524 ? -3.386 14.671 10.572 1.00 90.94 524 VAL A O 1
ATOM 4071 N N . LEU A 1 525 ? -1.527 15.920 10.344 1.00 91.81 525 LEU A N 1
ATOM 4072 C CA . LEU A 1 525 ? -2.055 17.154 10.934 1.00 91.81 525 LEU A CA 1
ATOM 4073 C C . LEU A 1 525 ? -2.927 17.975 9.969 1.00 91.81 525 LEU A C 1
ATOM 4075 O O . LEU A 1 525 ? -3.589 18.921 10.397 1.00 91.81 525 LEU A O 1
ATOM 4079 N N . GLY A 1 526 ? -2.933 17.628 8.678 1.00 86.50 526 GLY A N 1
ATOM 4080 C CA . GLY A 1 526 ? -3.731 18.292 7.650 1.00 86.50 526 GLY A CA 1
ATOM 4081 C C . GLY A 1 526 ? -5.211 18.340 8.027 1.00 86.50 526 GLY A C 1
ATOM 4082 O O . GLY A 1 526 ? -5.800 17.310 8.353 1.00 86.50 526 GLY A O 1
ATOM 4083 N N . GLY A 1 527 ? -5.792 19.543 8.018 1.00 81.56 527 GLY A N 1
ATOM 4084 C CA . GLY A 1 527 ? -7.198 19.782 8.370 1.00 81.56 527 GLY A CA 1
ATOM 4085 C C . GLY A 1 527 ? -7.510 19.711 9.870 1.00 81.56 527 GLY A C 1
ATOM 4086 O O . GLY A 1 527 ? -8.650 19.939 10.250 1.00 81.56 527 GLY A O 1
ATOM 4087 N N . ARG A 1 528 ? -6.519 19.409 10.723 1.00 86.88 528 ARG A N 1
ATOM 4088 C CA . ARG A 1 528 ? -6.674 19.304 12.188 1.00 86.88 528 ARG A CA 1
ATOM 4089 C C . ARG A 1 528 ? -6.009 20.441 12.952 1.00 86.88 528 ARG A C 1
ATOM 4091 O O . ARG A 1 528 ? -6.459 20.789 14.034 1.00 86.88 528 ARG A O 1
ATOM 4098 N N . LEU A 1 529 ? -4.929 21.001 12.407 1.00 88.06 529 LEU A N 1
ATOM 4099 C CA . LEU A 1 529 ? -4.184 22.109 13.008 1.00 88.06 529 LEU A CA 1
ATOM 4100 C C . LEU A 1 529 ? -4.111 23.329 12.075 1.00 88.06 529 LEU A C 1
ATOM 4102 O O . LEU A 1 529 ? -4.277 23.184 10.859 1.00 88.06 529 LEU A O 1
ATOM 4106 N N . PRO A 1 530 ? -3.797 24.527 12.613 1.00 90.38 530 PRO A N 1
ATOM 4107 C CA . PRO A 1 530 ? -3.609 25.733 11.815 1.00 90.38 530 PRO A CA 1
ATOM 4108 C C . PRO A 1 530 ? -2.604 25.547 10.672 1.00 90.38 530 PRO A C 1
ATOM 4110 O O . PRO A 1 530 ? -1.520 24.976 10.842 1.00 90.38 530 PRO A O 1
ATOM 4113 N N . SER A 1 531 ? -2.923 26.122 9.508 1.00 88.69 531 SER A N 1
ATOM 4114 C CA . SER A 1 531 ? -2.086 26.038 8.300 1.00 88.69 531 SER A CA 1
ATOM 4115 C C . SER A 1 531 ? -0.647 26.528 8.513 1.00 88.69 531 SER A C 1
ATOM 4117 O O . SER A 1 531 ? 0.262 26.024 7.855 1.00 88.69 531 SER A O 1
ATOM 4119 N N . ALA A 1 532 ? -0.411 27.466 9.436 1.00 90.81 532 ALA A N 1
ATOM 4120 C CA . ALA A 1 532 ? 0.928 27.964 9.758 1.00 90.81 532 ALA A CA 1
ATOM 4121 C C . ALA A 1 532 ? 1.864 26.856 10.282 1.00 90.81 532 ALA A C 1
ATOM 4123 O O . ALA A 1 532 ? 3.001 26.738 9.819 1.00 90.81 532 ALA A O 1
ATOM 4124 N N . LEU A 1 533 ? 1.376 25.990 11.179 1.00 92.44 533 LEU A N 1
ATOM 4125 C CA . LEU A 1 533 ? 2.157 24.877 11.733 1.00 92.44 533 LEU A CA 1
ATOM 4126 C C . LEU A 1 533 ? 2.458 23.818 10.669 1.00 92.44 533 LEU A C 1
ATOM 4128 O O . LEU A 1 533 ? 3.582 23.322 10.565 1.00 92.44 533 LEU A O 1
ATOM 4132 N N . ILE A 1 534 ? 1.470 23.519 9.824 1.00 92.25 534 ILE A N 1
ATOM 4133 C CA . ILE A 1 534 ? 1.624 22.587 8.703 1.00 92.25 534 ILE A CA 1
ATOM 4134 C C . ILE A 1 534 ? 2.669 23.126 7.711 1.00 92.25 534 ILE A C 1
ATOM 4136 O O . ILE A 1 534 ? 3.580 22.397 7.312 1.00 92.25 534 ILE A O 1
ATOM 4140 N N . ASN A 1 535 ? 2.594 24.414 7.361 1.00 90.94 535 ASN A N 1
ATOM 4141 C CA . ASN A 1 535 ? 3.552 25.064 6.465 1.00 90.94 535 ASN A CA 1
ATOM 4142 C C . ASN A 1 535 ? 4.975 25.064 7.052 1.00 90.94 535 ASN A C 1
ATOM 4144 O O . ASN A 1 535 ? 5.927 24.840 6.306 1.00 90.94 535 ASN A O 1
ATOM 4148 N N . ARG A 1 536 ? 5.134 25.228 8.377 1.00 95.00 536 ARG A N 1
ATOM 4149 C CA . ARG A 1 536 ? 6.438 25.130 9.067 1.00 95.00 536 ARG A CA 1
ATOM 4150 C C . ARG A 1 536 ? 7.087 23.758 8.859 1.00 95.00 536 ARG A C 1
ATOM 4152 O O . ARG A 1 536 ? 8.279 23.687 8.559 1.00 95.00 536 ARG A O 1
ATOM 4159 N N . LEU A 1 537 ? 6.318 22.671 8.966 1.00 96.62 537 LEU A N 1
ATOM 4160 C CA . LEU A 1 537 ? 6.818 21.308 8.727 1.00 96.62 537 LEU A CA 1
ATOM 4161 C C . LEU A 1 537 ? 7.225 21.099 7.262 1.00 96.62 537 LEU A C 1
ATOM 4163 O O . LEU A 1 537 ? 8.289 20.544 6.989 1.00 96.62 537 LEU A O 1
ATOM 4167 N N . ILE A 1 538 ? 6.416 21.580 6.315 1.00 94.12 538 ILE A N 1
ATOM 4168 C CA . ILE A 1 538 ? 6.719 21.479 4.879 1.00 94.12 538 ILE A CA 1
ATOM 4169 C C . ILE A 1 538 ? 7.974 22.282 4.525 1.00 94.12 538 ILE A C 1
ATOM 4171 O O . ILE A 1 538 ? 8.840 21.769 3.821 1.00 94.12 538 ILE A O 1
ATOM 4175 N N . ALA A 1 539 ? 8.115 23.502 5.048 1.00 93.94 539 ALA A N 1
ATOM 4176 C CA . ALA A 1 539 ? 9.297 24.332 4.831 1.00 93.94 539 ALA A CA 1
ATOM 4177 C C . ALA A 1 539 ? 10.568 23.649 5.359 1.00 93.94 539 ALA A C 1
ATOM 4179 O O . ALA A 1 539 ? 11.579 23.594 4.657 1.00 93.94 539 ALA A O 1
ATOM 4180 N N . LYS A 1 540 ? 10.503 23.039 6.553 1.00 96.88 540 LYS A N 1
ATOM 4181 C CA . LYS A 1 540 ? 11.603 22.221 7.089 1.00 96.88 540 LYS A CA 1
ATOM 4182 C C . LYS A 1 540 ? 11.917 21.022 6.190 1.00 96.88 540 LYS A C 1
ATOM 4184 O O . LYS A 1 540 ? 13.089 20.736 5.968 1.00 96.88 540 LYS A O 1
ATOM 4189 N N . ALA A 1 541 ? 10.908 20.331 5.656 1.00 96.75 541 ALA A N 1
ATOM 4190 C CA . ALA A 1 541 ? 11.116 19.218 4.728 1.00 96.75 541 ALA A CA 1
ATOM 4191 C C . ALA A 1 541 ? 11.779 19.663 3.416 1.00 96.75 541 ALA A C 1
ATOM 4193 O O . ALA A 1 541 ? 12.721 19.009 2.969 1.00 96.75 541 ALA A O 1
ATOM 4194 N N . HIS A 1 542 ? 11.319 20.775 2.837 1.00 94.50 542 HIS A N 1
ATOM 4195 C CA . HIS A 1 542 ? 11.867 21.360 1.614 1.00 94.50 542 HIS A CA 1
ATOM 4196 C C . HIS A 1 542 ? 13.328 21.786 1.807 1.00 94.50 542 HIS A C 1
ATOM 4198 O O . HIS A 1 542 ? 14.188 21.383 1.038 1.00 94.50 542 HIS A O 1
ATOM 4204 N N . ALA A 1 543 ? 13.662 22.464 2.909 1.00 95.12 543 ALA A N 1
ATOM 4205 C CA . ALA A 1 543 ? 15.046 22.848 3.206 1.00 95.12 543 ALA A CA 1
ATOM 4206 C C . ALA A 1 543 ? 16.013 21.650 3.336 1.00 95.12 543 ALA A C 1
ATOM 4208 O O . ALA A 1 543 ? 17.227 21.805 3.199 1.00 95.12 543 ALA A O 1
ATOM 4209 N 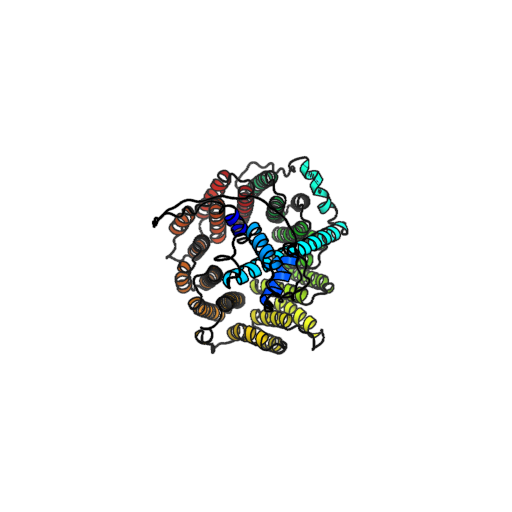N . LEU A 1 544 ? 15.506 20.443 3.620 1.00 96.75 544 LEU A N 1
ATOM 4210 C CA . LEU A 1 544 ? 16.326 19.232 3.649 1.00 96.75 544 LEU A CA 1
ATOM 4211 C C . LEU A 1 544 ? 16.598 18.657 2.259 1.00 96.75 544 LEU A C 1
ATOM 4213 O O . LEU A 1 544 ? 17.604 17.964 2.120 1.00 96.75 544 LEU A O 1
ATOM 4217 N N . THR A 1 545 ? 15.758 18.908 1.246 1.00 94.38 545 THR A N 1
ATOM 4218 C CA . THR A 1 545 ? 15.963 18.327 -0.094 1.00 94.38 545 THR A CA 1
ATOM 4219 C C . THR A 1 545 ? 17.265 18.819 -0.711 1.00 94.38 545 THR A C 1
ATOM 4221 O O . THR A 1 545 ? 18.021 18.023 -1.266 1.00 94.38 545 THR A O 1
ATOM 4224 N N . ASP A 1 546 ? 17.587 20.097 -0.520 1.00 89.81 546 ASP A N 1
ATOM 4225 C CA . ASP A 1 546 ? 18.790 20.717 -1.088 1.00 89.81 546 ASP A CA 1
ATOM 4226 C C . ASP A 1 546 ? 20.074 20.202 -0.420 1.00 89.81 546 ASP A C 1
ATOM 4228 O O . ASP A 1 546 ? 21.118 20.082 -1.059 1.00 89.81 546 ASP A O 1
ATOM 4232 N N . LYS A 1 547 ? 19.977 19.783 0.848 1.00 95.50 547 LYS A N 1
ATOM 4233 C CA . LYS A 1 547 ? 21.091 19.210 1.620 1.00 95.50 547 LYS A CA 1
ATOM 4234 C C . LYS A 1 547 ? 21.399 17.752 1.266 1.00 95.50 547 LYS A C 1
ATOM 4236 O O . LYS A 1 547 ? 22.452 17.244 1.643 1.00 95.50 547 LYS A O 1
ATOM 4241 N N . MET A 1 548 ? 20.495 17.043 0.585 1.00 94.62 548 MET A N 1
ATOM 4242 C CA . MET A 1 548 ? 20.733 15.653 0.174 1.00 94.62 548 MET A CA 1
ATOM 4243 C C . MET A 1 548 ? 21.621 15.630 -1.064 1.00 94.62 548 MET A C 1
ATOM 4245 O O . MET A 1 548 ? 21.219 16.170 -2.082 1.00 94.62 548 MET A O 1
ATOM 4249 N N . THR A 1 549 ? 22.792 15.000 -1.013 1.00 93.00 549 THR A N 1
ATOM 4250 C CA . THR A 1 549 ? 23.746 14.976 -2.141 1.00 93.00 549 THR A CA 1
ATOM 4251 C C . THR A 1 549 ? 23.468 13.869 -3.158 1.00 93.00 549 THR A C 1
ATOM 4253 O O . THR A 1 549 ? 23.687 14.053 -4.349 1.00 93.00 549 THR A O 1
ATOM 4256 N N . GLU A 1 550 ? 22.967 12.722 -2.702 1.00 93.38 550 GLU A N 1
ATOM 4257 C CA . GLU A 1 550 ? 22.669 11.568 -3.554 1.00 93.38 550 GLU A CA 1
ATOM 4258 C C . GLU A 1 550 ? 21.360 11.772 -4.342 1.00 93.38 550 GLU A C 1
ATOM 4260 O O . GLU A 1 550 ? 20.293 11.865 -3.713 1.00 93.38 550 GLU A O 1
ATOM 4265 N N . PRO A 1 551 ? 21.386 11.737 -5.693 1.00 93.00 551 PRO A N 1
ATOM 4266 C CA . PRO A 1 551 ? 20.204 11.993 -6.525 1.00 93.00 551 PRO A CA 1
ATOM 4267 C C . PRO A 1 551 ? 19.018 11.081 -6.207 1.00 93.00 551 PRO A C 1
ATOM 4269 O O . PRO A 1 551 ? 17.868 11.510 -6.200 1.00 93.00 551 PRO A O 1
ATOM 4272 N N . TRP A 1 552 ? 19.287 9.820 -5.850 1.00 92.56 552 TRP A N 1
ATOM 4273 C CA . TRP A 1 552 ? 18.253 8.861 -5.450 1.00 92.56 552 TRP A CA 1
ATOM 4274 C C . TRP A 1 552 ? 17.443 9.320 -4.230 1.00 92.56 552 TRP A C 1
ATOM 4276 O O . TRP A 1 552 ? 16.216 9.205 -4.222 1.00 92.56 552 TRP A O 1
ATOM 4286 N N . TRP A 1 553 ? 18.109 9.830 -3.190 1.00 94.56 553 TRP A N 1
ATOM 4287 C CA . TRP A 1 553 ? 17.421 10.289 -1.981 1.00 94.56 553 TRP A CA 1
ATOM 4288 C C . TRP A 1 553 ? 16.707 11.614 -2.228 1.00 94.56 553 TRP A C 1
ATOM 4290 O O . TRP A 1 553 ? 15.550 11.761 -1.827 1.00 94.56 553 TRP A O 1
ATOM 4300 N N . ARG A 1 554 ? 17.363 12.533 -2.945 1.00 95.88 554 ARG A N 1
ATOM 4301 C CA . ARG A 1 554 ? 16.801 13.840 -3.288 1.00 95.88 554 ARG A CA 1
ATOM 4302 C C . ARG A 1 554 ? 15.544 13.710 -4.154 1.00 95.88 554 ARG A C 1
ATOM 4304 O O . ARG A 1 554 ? 14.514 14.269 -3.790 1.00 95.88 554 ARG A O 1
ATOM 4311 N N . ALA A 1 555 ? 15.582 12.907 -5.219 1.00 94.38 555 ALA A N 1
ATOM 4312 C CA . ALA A 1 555 ? 14.434 12.659 -6.095 1.00 94.38 555 ALA A CA 1
ATOM 4313 C C . ALA A 1 555 ? 13.205 12.162 -5.321 1.00 94.38 555 ALA A C 1
ATOM 4315 O O . ALA A 1 555 ? 12.108 12.697 -5.457 1.00 94.38 555 ALA A O 1
ATOM 4316 N N . ARG A 1 556 ? 13.377 11.159 -4.451 1.00 95.50 556 ARG A N 1
ATOM 4317 C CA . ARG A 1 556 ? 12.258 10.586 -3.684 1.00 95.50 556 ARG A CA 1
ATOM 4318 C C . ARG A 1 556 ? 11.717 11.532 -2.617 1.00 95.50 556 ARG A C 1
ATOM 4320 O O . ARG A 1 556 ? 10.519 11.496 -2.326 1.00 95.50 556 ARG A O 1
ATOM 4327 N N . ALA A 1 557 ? 12.578 12.367 -2.035 1.00 96.56 557 ALA A N 1
ATOM 4328 C CA . ALA A 1 557 ? 12.151 13.417 -1.121 1.00 96.56 557 ALA A CA 1
ATOM 4329 C C . ALA A 1 557 ? 11.306 14.468 -1.858 1.00 96.56 557 ALA A C 1
ATOM 4331 O O . ALA A 1 557 ? 10.227 14.810 -1.383 1.00 96.56 557 ALA A O 1
ATOM 4332 N N . LEU A 1 558 ? 11.737 14.892 -3.051 1.00 95.69 558 LEU A N 1
ATOM 4333 C CA . LEU A 1 558 ? 11.006 15.830 -3.908 1.00 95.69 558 LEU A CA 1
ATOM 4334 C C . LEU A 1 558 ? 9.660 15.264 -4.398 1.00 95.69 558 LEU A C 1
ATOM 4336 O O . LEU A 1 558 ? 8.658 15.972 -4.355 1.00 95.69 558 LEU A O 1
ATOM 4340 N N . ILE A 1 559 ? 9.589 13.978 -4.763 1.00 95.38 559 ILE A N 1
ATOM 4341 C CA . ILE A 1 559 ? 8.311 13.308 -5.082 1.00 95.38 559 ILE A CA 1
ATOM 4342 C C . ILE A 1 559 ? 7.371 13.338 -3.874 1.00 95.38 559 ILE A C 1
ATOM 4344 O O . ILE A 1 559 ? 6.212 13.729 -3.993 1.00 95.38 559 ILE A O 1
ATOM 4348 N N . SER A 1 560 ? 7.871 12.961 -2.694 1.00 95.44 560 SER A N 1
ATOM 4349 C CA . SER A 1 560 ? 7.064 12.952 -1.463 1.00 95.44 560 SER A CA 1
ATOM 4350 C C . SER A 1 560 ? 6.587 14.363 -1.090 1.00 95.44 560 SER A C 1
ATOM 4352 O O . SER A 1 560 ? 5.497 14.545 -0.538 1.00 95.44 560 SER A O 1
ATOM 4354 N N . LEU A 1 561 ? 7.407 15.372 -1.385 1.00 94.75 561 LEU A N 1
ATOM 4355 C CA . LEU A 1 561 ? 7.083 16.775 -1.187 1.00 94.75 561 LEU A CA 1
ATOM 4356 C C . LEU A 1 561 ? 5.976 17.225 -2.155 1.00 94.75 561 LEU A C 1
ATOM 4358 O O . LEU A 1 561 ? 5.003 17.828 -1.708 1.00 94.75 561 LEU A O 1
ATOM 4362 N N . ALA A 1 562 ? 6.061 16.853 -3.437 1.00 93.19 562 ALA A N 1
ATOM 4363 C CA . ALA A 1 562 ? 5.012 17.100 -4.427 1.00 93.19 562 ALA A CA 1
ATOM 4364 C C . ALA A 1 562 ? 3.669 16.478 -3.998 1.00 93.19 562 ALA A C 1
ATOM 4366 O O . ALA A 1 562 ? 2.637 17.150 -4.001 1.00 93.19 562 ALA A O 1
ATOM 4367 N N . GLU A 1 563 ? 3.680 15.223 -3.531 1.00 91.94 563 GLU A N 1
ATOM 4368 C CA . GLU A 1 563 ? 2.487 14.561 -2.978 1.00 91.94 563 GLU A CA 1
ATOM 4369 C C . GLU A 1 563 ? 1.878 15.339 -1.807 1.00 91.94 563 GLU A C 1
ATOM 4371 O O . GLU A 1 563 ? 0.658 15.465 -1.699 1.00 91.94 563 GLU A O 1
ATOM 4376 N N . THR A 1 564 ? 2.729 15.879 -0.935 1.00 91.69 564 THR A N 1
ATOM 4377 C CA . THR A 1 564 ? 2.304 16.624 0.253 1.00 91.69 564 THR A CA 1
ATOM 4378 C C . THR A 1 564 ? 1.698 17.978 -0.111 1.00 91.69 564 THR A C 1
ATOM 4380 O O . THR A 1 564 ? 0.654 18.335 0.437 1.00 91.69 564 THR A O 1
ATOM 4383 N N . TYR A 1 565 ? 2.298 18.715 -1.052 1.00 90.31 565 TYR A N 1
ATOM 4384 C CA . TYR A 1 565 ? 1.738 19.981 -1.535 1.00 90.31 565 TYR A CA 1
ATOM 4385 C C . TYR A 1 565 ? 0.342 19.792 -2.120 1.00 90.31 565 TYR A C 1
ATOM 4387 O O . TYR A 1 565 ? -0.587 20.512 -1.754 1.00 90.31 565 TYR A O 1
ATOM 4395 N N . ARG A 1 566 ? 0.166 18.767 -2.955 1.00 86.44 566 ARG A N 1
ATOM 4396 C CA . ARG A 1 566 ? -1.137 18.403 -3.515 1.00 86.44 566 ARG A CA 1
ATOM 4397 C C . ARG A 1 566 ? -2.156 18.042 -2.433 1.00 86.44 566 ARG A C 1
ATOM 4399 O O . ARG A 1 566 ? -3.284 18.538 -2.466 1.00 86.44 566 ARG A O 1
ATOM 4406 N N . ALA A 1 567 ? -1.787 17.161 -1.501 1.00 83.31 567 ALA A N 1
ATOM 4407 C CA . ALA A 1 567 ? -2.694 16.710 -0.448 1.00 83.31 567 ALA A CA 1
ATOM 4408 C C . ALA A 1 567 ? -3.214 17.900 0.373 1.00 83.31 567 ALA A C 1
ATOM 4410 O O . ALA A 1 567 ? -4.420 18.046 0.553 1.00 83.31 567 ALA A O 1
ATOM 4411 N N . ASN A 1 568 ? -2.324 18.812 0.768 1.00 78.62 568 ASN A N 1
ATOM 4412 C CA . ASN A 1 568 ? -2.700 19.986 1.553 1.00 78.62 568 ASN A CA 1
ATOM 4413 C C . ASN A 1 568 ? -3.460 21.043 0.741 1.00 78.62 568 ASN A C 1
ATOM 4415 O O . ASN A 1 568 ? -4.325 21.716 1.295 1.00 78.62 568 ASN A O 1
ATOM 4419 N N . ALA A 1 569 ? -3.205 21.169 -0.564 1.00 76.62 569 ALA A N 1
ATOM 4420 C CA . ALA A 1 569 ? -4.027 22.005 -1.440 1.00 76.62 569 ALA A CA 1
ATOM 4421 C C . ALA A 1 569 ? -5.467 21.474 -1.559 1.00 76.62 569 ALA A C 1
ATOM 4423 O O . ALA A 1 569 ? -6.401 22.263 -1.647 1.00 76.62 569 ALA A O 1
ATOM 4424 N N . THR A 1 570 ? -5.648 20.150 -1.525 1.00 67.19 570 THR A N 1
ATOM 4425 C CA . THR A 1 570 ? -6.978 19.515 -1.556 1.00 67.19 570 THR A CA 1
ATOM 4426 C C . THR A 1 570 ? -7.729 19.754 -0.247 1.00 67.19 570 THR A C 1
ATOM 4428 O O . THR A 1 570 ? -8.895 20.120 -0.277 1.00 67.19 570 THR A O 1
ATOM 4431 N N . VAL A 1 571 ? -7.046 19.630 0.897 1.00 61.47 571 VAL A N 1
ATOM 4432 C CA . VAL A 1 571 ? -7.629 19.897 2.226 1.00 61.47 571 VAL A CA 1
ATOM 4433 C C . VAL A 1 571 ? -8.060 21.356 2.401 1.00 61.47 571 VAL A C 1
ATOM 4435 O O . VAL A 1 571 ? -8.964 21.610 3.169 1.00 61.47 571 VAL A O 1
ATOM 4438 N N . ARG A 1 572 ? -7.447 22.324 1.706 1.00 58.44 572 ARG A N 1
ATOM 4439 C CA . ARG A 1 572 ? -7.894 23.731 1.753 1.00 58.44 572 ARG A CA 1
ATOM 4440 C C . ARG A 1 572 ? -9.144 24.020 0.915 1.00 58.44 572 ARG A C 1
ATOM 4442 O O . ARG A 1 572 ? -9.701 25.102 1.051 1.00 58.44 572 ARG A O 1
ATOM 4449 N N . LYS A 1 573 ? -9.507 23.128 -0.013 1.00 53.31 573 LYS A N 1
ATOM 4450 C CA . LYS A 1 573 ? -10.660 23.298 -0.915 1.00 53.31 573 LYS A CA 1
ATOM 4451 C C . LYS A 1 573 ? -11.940 22.643 -0.391 1.00 53.31 573 LYS A C 1
ATOM 4453 O O . LYS A 1 573 ? -13.008 22.989 -0.885 1.00 53.31 573 LYS A O 1
ATOM 4458 N N . ASN A 1 574 ? -11.806 21.704 0.543 1.00 38.50 574 ASN A N 1
ATOM 4459 C CA . ASN A 1 574 ? -12.895 21.032 1.250 1.00 38.50 574 ASN A CA 1
ATOM 4460 C C . ASN A 1 574 ? -12.987 21.596 2.663 1.00 38.50 574 ASN A C 1
ATOM 4462 O O . ASN A 1 574 ? -14.102 21.560 3.217 1.00 38.50 574 ASN A O 1
#

Radius of gyration: 30.39 Å; chains: 1; bounding box: 94×90×59 Å

Foldseek 3Di:
DVVVVVVPVVVPPPDDDPDDDDDDDDDDDDDDDDDDDDDDDDDDDDDDDDDDPDADADPLLLLLQVLLVVVVLADDDSGRGPDPRSQSSLVVVCVVPNQQDPDPDDVSSSVSSNVVSVVVVVVVVVVVVLVVVQVVLLVLQCVQPLRVLLAPQQVVPVVDQPCPDPVDDCDLVCVLVVLLVLLSVLLSVDPDLVLSLVLLLLSLLLCLLCVNLVVSSNSLSNRNRSVSSLVSLLSSLLSVLNNVNPVSSLVSLVSRRDLLSSLSSLLSSLLSCLVVVNNVSSVVSVVVSVVSCVPPPDLVSQLVSLLVSLLSCLLSVNLVSSVVSLVVNVVVVVVPDLPDQCLVSLLSSLLSCLLSVNLVSNVVSLVSRPDPVSSVLSCQLSVLSNDPDDPDDVVVCLVPDLVSLLVSLLSLLSSLSSCVSVVNLVSSVSSLVVSLSSLVSHDLDPSSLVSLLSSLLSCLVSVVLVSNVVRLVSNPDLLSSLLSLLLCCLSVPPVRHPVNSVVSLVPPPDLLSSLVSLLSSLLSNQLRDDPVSSVVSLVSSVVSLVVDPNSSSSSSSSSSSSVSSVSNVVSVVD

pLDDT: mean 79.39, std 20.11, range [22.64, 97.88]